Protein AF-A0A0S6XNV8-F1 (afdb_monomer_lite)

Secondary structure (DSSP, 8-state):
-HHHHHHHHHHHHHHHHHHHT-S-TT--PPPPPGGGS-HHHHHHHHHHHS-S-PPPEEEE--TT-EEEPTT-------------------------PPP---PPPPPP--------PPPPTT-GGGSS------------------------------EEEEE-GGGS--EEEE-GGGGT-HHHHHHHHHHHHHTT-EEEEETTEEEEEEE---TTT-EEE--GGGHHHHH--TTSTT--SS-EEEE---SEEEEEHHHHHHHHTTTTT-TTGGG----EEEEESSPPTTTT-TT----EEEEESTB-EEEEETTTTEEEEESBPPTT-HHHHHHHHHHHHT---HHHHHHHHT-TT-EEEEEEEEE---HHHHHHHHHHHHTTT-HHHHHHHHHHHHHHHHHTTS--

Sequence (408 aa):
MRRDRLSILLRKVRKFGRRTGATQSGTKQRPIQFSELPAELRQQIWADTLPDTIGPTLCCYRRGFWRLRDGSMVVGDEESVDTDDTSVVATSTGGSSPSVVRGRRSPDIIPSEGDWTPRHPTDINEILSSDSDESSSSAGSTGSSTSSDSSDSSNQDTVIADFRYDILGETCFECPAALVNDEAHEVAARWAERQGGHIRQNGNKPAVFVRPFNLERDAVYIPLGKAHDAILPSALPGHSNDYHSWRFHVQNVAIPLPVLFWGLSRLDDLDFTYRSSLRKIFVLLDPPPGLDAKDGQQRFEYRSLAEGSYAWDPELKEMSYHGEKASGFDANYKIIEDAIASFDDWEFWIQNHVGSGFEIRPIVATKAEGSYTYWQSRRHRWAPRLNLIRQIRFRRDRFIAMGLMAES

Foldseek 3Di:
DLVVLVVVLVVVLVVVLVVVPPDDDDDDDDPDALVNDDLVSNLSVLLSLDDPADFAWEQEDDPPQKDWDPPLDPPPPPPPPPPDDDDDDDDDDDDDDDDDDPDDDDDDDDDDDDDDDDDDPPPPPPPPDDDDDDDDDDDDDDDDDDDDDPPPPPPPSATEMERNLQPSAWQKFADVLCVQDPSSVVSVQVVLVVNQWGWDDDVPDGTIITHRRDLVGYAHEYEPVCLCCVQPVCVDPPDDPPGHQYAAARQEYEYELVCLLVCLLVVVSSNLFQEYQHQEYEYADDDDPCPVPPPSNWIKGKDFAQPKWFFQDPVVRATDIDGDHHPPCVVSVVSNVVSRVSRDPSPVRQVRRHDRRHIYTYMYIDGPPRVVVVCVVCCVVCVVPPPNVVVSVVVVVVVVVVVVVVPD

pLDDT: mean 73.7, std 22.08, range [27.34, 97.5]

Structure (mmCIF, N/CA/C/O backbone):
data_AF-A0A0S6XNV8-F1
#
_entry.id   AF-A0A0S6XNV8-F1
#
loop_
_atom_site.group_PDB
_atom_site.id
_atom_site.type_symbol
_atom_site.label_atom_id
_atom_site.label_alt_id
_atom_site.label_comp_id
_atom_site.label_asym_id
_atom_site.label_entity_id
_atom_site.label_seq_id
_atom_site.pdbx_PDB_ins_code
_atom_site.Cartn_x
_atom_site.Cartn_y
_atom_site.Cartn_z
_atom_site.occupancy
_atom_site.B_iso_or_equiv
_atom_site.auth_seq_id
_atom_site.auth_comp_id
_atom_site.auth_asym_id
_atom_site.auth_atom_id
_atom_site.pdbx_PDB_model_num
ATOM 1 N N . MET A 1 1 ? -10.847 15.795 12.264 1.00 59.75 1 MET A N 1
ATOM 2 C CA . MET A 1 1 ? -11.999 14.886 12.068 1.00 59.75 1 MET A CA 1
ATOM 3 C C . MET A 1 1 ? -12.307 13.969 13.264 1.00 59.75 1 MET A C 1
ATOM 5 O O . MET A 1 1 ? -13.324 14.198 13.907 1.00 59.75 1 MET A O 1
ATOM 9 N N . ARG A 1 2 ? -11.492 12.959 13.641 1.00 66.38 2 ARG A N 1
ATOM 10 C CA . ARG A 1 2 ? -11.840 12.070 14.790 1.00 66.38 2 ARG A CA 1
ATOM 11 C C . ARG A 1 2 ? -11.965 12.780 16.140 1.00 66.38 2 ARG A C 1
ATOM 13 O O . ARG A 1 2 ? -12.865 12.472 16.916 1.00 66.38 2 ARG A O 1
ATOM 20 N N . ARG A 1 3 ? -11.074 13.736 16.428 1.00 73.56 3 ARG A N 1
ATOM 21 C CA . ARG A 1 3 ? -11.144 14.546 17.662 1.00 73.56 3 ARG A CA 1
ATOM 22 C C . ARG A 1 3 ? -12.481 15.280 17.777 1.00 73.56 3 ARG A C 1
ATOM 24 O O . ARG A 1 3 ? -13.041 15.358 18.867 1.00 73.56 3 ARG A O 1
ATOM 31 N N . ASP A 1 4 ? -13.007 15.733 16.647 1.00 84.38 4 ASP A N 1
ATOM 32 C CA . ASP A 1 4 ? -14.255 16.485 16.580 1.00 84.38 4 ASP A CA 1
ATOM 33 C C . ASP A 1 4 ? -15.446 15.559 16.849 1.00 84.38 4 ASP A C 1
ATOM 35 O O . ASP A 1 4 ? -16.263 15.870 17.716 1.00 84.38 4 ASP A O 1
ATOM 39 N N . ARG A 1 5 ? -15.476 14.366 16.231 1.00 82.25 5 ARG A N 1
ATOM 40 C CA . ARG A 1 5 ? -16.505 13.333 16.475 1.00 82.25 5 ARG A CA 1
ATOM 41 C C . ARG A 1 5 ? -16.592 12.932 17.949 1.00 82.25 5 ARG A C 1
ATOM 43 O O . ARG A 1 5 ? -17.664 13.021 18.545 1.00 82.25 5 ARG A O 1
ATOM 50 N N . LEU A 1 6 ? -15.454 12.619 18.568 1.00 77.81 6 LEU A N 1
ATOM 51 C CA . LEU A 1 6 ? -15.382 12.271 19.991 1.00 77.81 6 LEU A CA 1
ATOM 52 C C . LEU A 1 6 ? -15.826 13.426 20.895 1.00 77.81 6 LEU A C 1
ATOM 54 O O . LEU A 1 6 ? -16.537 13.214 21.876 1.00 77.81 6 LEU A O 1
ATOM 58 N N . SER A 1 7 ? -15.452 14.666 20.567 1.00 83.31 7 SER A N 1
ATOM 59 C CA . SER A 1 7 ? -15.885 15.835 21.339 1.00 83.31 7 SER A CA 1
ATOM 60 C C . SER A 1 7 ? -17.405 16.039 21.281 1.00 83.31 7 SER A C 1
ATOM 62 O O . SER A 1 7 ? -18.033 16.330 22.303 1.00 83.31 7 SER A O 1
ATOM 64 N N . ILE A 1 8 ? -18.009 15.819 20.110 1.00 87.69 8 ILE A N 1
ATOM 65 C CA . ILE A 1 8 ? -19.458 15.876 19.901 1.00 87.69 8 ILE A CA 1
ATOM 66 C C . ILE A 1 8 ? -20.136 14.766 20.703 1.00 87.69 8 ILE A C 1
ATOM 68 O O . ILE A 1 8 ? -21.124 15.018 21.396 1.00 87.69 8 ILE A O 1
ATOM 72 N N . LEU A 1 9 ? -19.580 13.558 20.675 1.00 86.00 9 LEU A N 1
ATOM 73 C CA . LEU A 1 9 ? -20.125 12.414 21.388 1.00 86.00 9 LEU A CA 1
ATOM 74 C C . LEU A 1 9 ? -20.074 12.610 22.910 1.00 86.00 9 LEU A C 1
ATOM 76 O O . LEU A 1 9 ? -21.076 12.412 23.596 1.00 86.00 9 LEU A O 1
ATOM 80 N N . LEU A 1 10 ? -18.966 13.130 23.443 1.00 85.50 10 LEU A N 1
ATOM 81 C CA . LEU A 1 10 ? -18.855 13.483 24.862 1.00 85.50 10 LEU A CA 1
ATOM 82 C C . LEU A 1 10 ? -19.862 14.570 25.274 1.00 85.50 10 LEU A C 1
ATOM 84 O O . LEU A 1 10 ? -20.395 14.528 26.386 1.00 85.50 10 LEU A O 1
ATOM 88 N N . ARG A 1 11 ? -20.171 15.531 24.390 1.00 89.31 11 ARG A N 1
ATOM 89 C CA . ARG A 1 11 ? -21.244 16.514 24.630 1.00 89.31 11 ARG A CA 1
ATOM 90 C C . ARG A 1 11 ? -22.622 15.850 24.656 1.00 89.31 11 ARG A C 1
ATOM 92 O O . ARG A 1 11 ? -23.415 16.189 25.534 1.00 89.31 11 ARG A O 1
ATOM 99 N N . LYS A 1 12 ? -22.899 14.896 23.758 1.00 89.44 12 LYS A N 1
ATOM 100 C CA . LYS A 1 12 ? -24.155 14.120 23.757 1.00 89.44 12 LYS A CA 1
ATOM 101 C C . LYS A 1 12 ? -24.320 13.324 25.054 1.00 89.44 12 LYS A C 1
ATOM 103 O O . LYS A 1 12 ? -25.357 13.452 25.696 1.00 89.44 12 LYS A O 1
ATOM 108 N N . VAL A 1 13 ? -23.280 12.609 25.489 1.00 86.88 13 VAL A N 1
ATOM 109 C CA . VAL A 1 13 ? -23.278 11.844 26.750 1.00 86.88 13 VAL A CA 1
ATOM 110 C C . VAL A 1 13 ? -23.534 12.757 27.955 1.00 86.88 13 VAL A C 1
ATOM 112 O O . VAL A 1 13 ? -24.389 12.467 28.788 1.00 86.88 13 VAL A O 1
ATOM 115 N N . ARG A 1 14 ? -22.871 13.922 28.026 1.00 87.31 14 ARG A N 1
ATOM 116 C CA . ARG A 1 14 ? -23.121 14.906 29.097 1.00 87.31 14 ARG A CA 1
ATOM 117 C C . ARG A 1 14 ? -24.543 15.464 29.070 1.00 87.31 14 ARG A C 1
ATOM 119 O O . ARG A 1 14 ? -25.144 15.646 30.126 1.00 87.31 14 ARG A O 1
ATOM 126 N N . LYS A 1 15 ? -25.083 15.757 27.883 1.00 88.94 15 LYS A N 1
ATOM 127 C CA . LYS A 1 15 ? -26.457 16.260 27.726 1.00 88.94 15 LYS A CA 1
ATOM 128 C C . LYS A 1 15 ? -27.484 15.207 28.141 1.00 88.94 15 LYS A C 1
ATOM 130 O O . LYS A 1 15 ? -28.465 15.567 28.783 1.00 88.94 15 LYS A O 1
ATOM 135 N N . PHE A 1 16 ? -27.239 13.936 27.819 1.00 88.06 16 PHE A N 1
ATOM 136 C CA . PHE A 1 16 ? -28.067 12.816 28.264 1.00 88.06 16 PHE A CA 1
ATOM 137 C C . PHE A 1 16 ? -28.095 12.733 29.793 1.00 88.06 16 PHE A C 1
ATOM 139 O O . PHE A 1 16 ? -29.169 12.777 30.383 1.00 88.06 16 PHE A O 1
ATOM 146 N N . GLY A 1 17 ? -26.925 12.789 30.433 1.00 83.31 17 GLY A N 1
ATOM 147 C CA . GLY A 1 17 ? -26.817 12.784 31.891 1.00 83.31 17 GLY A CA 1
ATOM 148 C C . GLY A 1 17 ? -27.552 13.906 32.614 1.00 83.31 17 GLY A C 1
ATOM 149 O O . GLY A 1 17 ? -28.148 13.694 33.665 1.00 83.31 17 GLY A O 1
ATOM 150 N N . ARG A 1 18 ? -27.553 15.113 32.036 1.00 85.88 18 ARG A N 1
ATOM 151 C CA . ARG A 1 18 ? -28.309 16.246 32.593 1.00 85.88 18 ARG A CA 1
ATOM 152 C C . ARG A 1 18 ? -29.822 16.059 32.485 1.00 85.88 18 ARG A C 1
ATOM 154 O O . ARG A 1 18 ? -30.537 16.574 33.333 1.00 85.88 18 ARG A O 1
ATOM 161 N N . ARG A 1 19 ? -30.304 15.363 31.450 1.00 84.06 19 ARG A N 1
ATOM 162 C CA . ARG A 1 19 ? -31.739 15.107 31.249 1.00 84.06 19 ARG A CA 1
ATOM 163 C C . ARG A 1 19 ? -32.260 14.011 32.169 1.00 84.06 19 ARG A C 1
ATOM 165 O O . ARG A 1 19 ? -33.362 14.143 32.676 1.00 84.06 19 ARG A O 1
ATOM 172 N N . THR A 1 20 ? -31.476 12.962 32.396 1.00 80.50 20 THR A N 1
ATOM 173 C CA . THR A 1 20 ? -31.883 11.842 33.255 1.00 80.50 20 THR A CA 1
ATOM 174 C C . THR A 1 20 ? -31.710 12.140 34.747 1.00 80.50 20 THR A C 1
ATOM 176 O O . THR A 1 20 ? -32.423 11.572 35.563 1.00 80.50 20 THR A O 1
ATOM 179 N N . GLY A 1 21 ? -30.811 13.062 35.115 1.00 68.50 21 GLY A N 1
ATOM 180 C CA . GLY A 1 21 ? -30.545 13.458 36.505 1.00 68.50 21 GLY A CA 1
ATOM 181 C C . GLY A 1 21 ? -31.374 14.632 37.044 1.00 68.50 21 GLY A C 1
ATOM 182 O O . GLY A 1 21 ? -31.026 15.175 38.092 1.00 68.50 21 GLY A O 1
ATOM 183 N N . ALA A 1 22 ? -32.424 15.067 36.345 1.00 54.75 22 ALA A N 1
ATOM 184 C CA . ALA A 1 22 ? -33.246 16.211 36.737 1.00 54.75 22 ALA A CA 1
ATOM 185 C C . ALA A 1 22 ? -34.321 15.838 37.774 1.00 54.75 22 ALA A C 1
ATOM 187 O O . ALA A 1 22 ? -35.499 16.071 37.541 1.00 54.75 22 ALA A O 1
ATOM 188 N N . THR A 1 23 ? -33.932 15.286 38.928 1.00 51.94 23 THR A N 1
ATOM 189 C CA . THR A 1 23 ? -34.829 15.273 40.096 1.00 51.94 23 THR A CA 1
ATOM 190 C C . THR A 1 23 ? -34.067 15.171 41.419 1.00 51.94 23 THR A C 1
ATOM 192 O O . THR A 1 23 ? -33.382 14.191 41.684 1.00 51.94 23 THR A O 1
ATOM 195 N N . GLN A 1 24 ? -34.308 16.188 42.252 1.00 52.12 24 GLN A N 1
ATOM 196 C CA . GLN A 1 24 ? -34.192 16.253 43.714 1.00 52.12 24 GLN A CA 1
ATOM 197 C C . GLN A 1 24 ? -32.820 16.526 44.357 1.00 52.12 24 GLN A C 1
ATOM 199 O O . GLN A 1 24 ? -31.771 15.982 44.029 1.00 52.12 24 GLN A O 1
ATOM 204 N N . SER A 1 25 ? -32.877 17.474 45.290 1.00 61.38 25 SER A N 1
ATOM 205 C CA . SER A 1 25 ? -31.792 18.219 45.914 1.00 61.38 25 SER A CA 1
ATOM 206 C C . SER A 1 25 ? -30.829 17.360 46.737 1.00 61.38 25 SER A C 1
ATOM 208 O O . SER A 1 25 ? -31.248 16.612 47.616 1.00 61.38 25 SER A O 1
ATOM 210 N N . GLY A 1 26 ? -29.525 17.570 46.535 1.00 71.56 26 GLY A N 1
ATOM 211 C CA . GLY A 1 26 ? -28.501 17.334 47.562 1.00 71.56 26 GLY A CA 1
ATOM 212 C C . GLY A 1 26 ? -27.728 16.013 47.514 1.00 71.56 26 GLY A C 1
ATOM 213 O O . GLY A 1 26 ? -26.735 15.885 48.228 1.00 71.56 26 GLY A O 1
ATOM 214 N N . THR A 1 27 ? -28.090 15.043 46.670 1.00 69.75 27 THR A N 1
ATOM 215 C CA . THR A 1 27 ? -27.344 13.774 46.580 1.00 69.75 27 THR A CA 1
ATOM 216 C C . THR A 1 27 ? -26.231 13.842 45.528 1.00 69.75 27 THR A C 1
ATOM 218 O O . THR A 1 27 ? -26.423 14.310 44.406 1.00 69.75 27 THR A O 1
ATOM 221 N N . LYS A 1 28 ? -25.019 13.392 45.893 1.00 79.44 28 LYS A N 1
ATOM 222 C CA . LYS A 1 28 ? -23.862 13.320 44.982 1.00 79.44 28 LYS A CA 1
ATOM 223 C C . LYS A 1 28 ? -24.240 12.487 43.750 1.00 79.44 28 LYS A C 1
ATOM 225 O O . LYS A 1 28 ? -24.463 11.284 43.878 1.00 79.44 28 LYS A O 1
ATOM 230 N N . GLN A 1 29 ? -24.289 13.114 42.572 1.00 73.81 29 GLN A N 1
ATOM 231 C CA . GLN A 1 29 ? -24.575 12.420 41.314 1.00 73.81 29 GLN A CA 1
ATOM 232 C C . GLN A 1 29 ? -23.583 11.271 41.113 1.00 73.81 29 GLN A C 1
ATOM 234 O O . GLN A 1 29 ? -22.367 11.478 41.068 1.00 73.81 29 GLN A O 1
ATOM 239 N N . ARG A 1 30 ? -24.111 10.050 40.991 1.00 83.88 30 ARG A N 1
ATOM 240 C CA . ARG A 1 30 ? -23.309 8.895 40.593 1.00 83.88 30 ARG A CA 1
ATOM 241 C C . ARG A 1 30 ? -22.911 9.060 39.119 1.00 83.88 30 ARG A C 1
ATOM 243 O O . ARG A 1 30 ? -23.723 9.532 38.323 1.00 83.88 30 ARG A O 1
ATOM 250 N N . PRO A 1 31 ? -21.673 8.710 38.738 1.00 83.50 31 PRO A N 1
ATOM 251 C CA . PRO A 1 31 ? -21.279 8.706 37.337 1.00 83.50 31 PRO A CA 1
ATOM 252 C C . PRO A 1 31 ? -22.139 7.701 36.561 1.00 83.50 31 PRO A C 1
ATOM 254 O O . PRO A 1 31 ? -22.310 6.568 37.007 1.00 83.50 31 PRO A O 1
ATOM 257 N N . ILE A 1 32 ? -22.652 8.132 35.407 1.00 84.69 32 ILE A N 1
ATOM 258 C CA . ILE A 1 32 ? -23.466 7.311 34.498 1.00 84.69 32 ILE A CA 1
ATOM 259 C C . ILE A 1 32 ? -22.642 6.114 34.047 1.00 84.69 32 ILE A C 1
ATOM 261 O O . ILE A 1 32 ? -21.505 6.281 33.587 1.00 84.69 32 ILE A O 1
ATOM 265 N N . GLN A 1 33 ? -23.209 4.919 34.174 1.00 89.81 33 GLN A N 1
ATOM 266 C CA . GLN A 1 33 ? -22.548 3.705 33.709 1.00 89.81 33 GLN A CA 1
ATOM 267 C C . GLN A 1 33 ? -22.668 3.587 32.189 1.00 89.81 33 GLN A C 1
ATOM 269 O O . GLN A 1 33 ? -23.649 4.022 31.594 1.00 89.81 33 GLN A O 1
ATOM 274 N N . PHE A 1 34 ? -21.683 2.966 31.534 1.00 87.56 34 PHE A N 1
ATOM 275 C CA . PHE A 1 34 ? -21.729 2.779 30.078 1.00 87.56 34 PHE A CA 1
ATOM 276 C C . PHE A 1 34 ? -22.991 2.022 29.631 1.00 87.56 34 PHE A C 1
ATOM 278 O O . PHE A 1 34 ? -23.595 2.396 28.635 1.00 87.56 34 PHE A O 1
ATOM 285 N N . SER A 1 35 ? -23.428 1.019 30.401 1.00 90.62 35 SER A N 1
ATOM 286 C CA . SER A 1 35 ? -24.647 0.237 30.148 1.00 90.62 35 SER A CA 1
ATOM 287 C C . SER A 1 35 ? -25.952 1.030 30.273 1.00 90.62 35 SER A C 1
ATOM 289 O O . SER A 1 35 ? -26.970 0.578 29.768 1.00 90.62 35 SER A O 1
ATOM 291 N N . GLU A 1 36 ? -25.937 2.194 30.929 1.00 93.25 36 GLU A N 1
ATOM 292 C CA . GLU A 1 36 ? -27.104 3.083 31.062 1.00 93.25 36 GLU A CA 1
ATOM 293 C C . GLU A 1 36 ? -27.238 4.045 29.870 1.00 93.25 36 GLU A C 1
ATOM 295 O O . GLU A 1 36 ? -28.210 4.795 29.771 1.00 93.25 36 GLU A O 1
ATOM 300 N N . LEU A 1 37 ? -26.253 4.063 28.966 1.00 92.75 37 LEU A N 1
ATOM 301 C CA . LEU A 1 37 ? -26.330 4.862 27.753 1.00 92.75 37 LEU A CA 1
ATOM 302 C C . LEU A 1 37 ? -27.289 4.212 26.738 1.00 92.75 37 LEU A C 1
ATOM 304 O O . LEU A 1 37 ? -27.283 2.983 26.588 1.00 92.75 37 LEU A O 1
ATOM 308 N N . PRO A 1 38 ? -28.046 5.026 25.974 1.00 95.00 38 PRO A N 1
ATOM 309 C CA . PRO A 1 38 ? -28.792 4.556 24.813 1.00 95.00 38 PRO A CA 1
ATOM 310 C C . PRO A 1 38 ? -27.908 3.713 23.890 1.00 95.00 38 PRO A C 1
ATOM 312 O O . PRO A 1 38 ? -26.721 4.020 23.718 1.00 95.00 38 PRO A O 1
ATOM 315 N N . ALA A 1 39 ? -28.482 2.659 23.307 1.00 94.88 39 ALA A N 1
ATOM 316 C CA . ALA A 1 39 ? -27.755 1.711 22.462 1.00 94.88 39 ALA A CA 1
ATOM 317 C C . ALA A 1 39 ? -27.017 2.418 21.315 1.00 94.88 39 ALA A C 1
ATOM 319 O O . ALA A 1 39 ? -25.866 2.108 21.027 1.00 94.88 39 ALA A O 1
ATOM 320 N N . GLU A 1 40 ? -27.615 3.460 20.740 1.00 95.12 40 GLU A N 1
ATOM 321 C CA . GLU A 1 40 ? -27.031 4.240 19.651 1.00 95.12 40 GLU A CA 1
ATOM 322 C C . GLU A 1 40 ? -25.737 4.938 20.088 1.00 95.12 40 GLU A C 1
ATOM 324 O O . GLU A 1 40 ? -24.763 4.979 19.338 1.00 95.12 40 GLU A O 1
ATOM 329 N N . LEU A 1 41 ? -25.692 5.468 21.319 1.00 94.00 41 LEU A N 1
ATOM 330 C CA . LEU A 1 41 ? -24.482 6.099 21.851 1.00 94.00 41 LEU A CA 1
ATOM 331 C C . LEU A 1 41 ? -23.408 5.061 22.175 1.00 94.00 41 LEU A C 1
ATOM 333 O O . LEU A 1 41 ? -22.235 5.337 21.939 1.00 94.00 41 LEU A O 1
ATOM 337 N N . ARG A 1 42 ? -23.783 3.883 22.686 1.00 94.94 42 ARG A N 1
ATOM 338 C CA . ARG A 1 42 ? -22.835 2.791 22.959 1.00 94.94 42 ARG A CA 1
ATOM 339 C C . ARG A 1 42 ? -22.203 2.262 21.676 1.00 94.94 42 ARG A C 1
ATOM 341 O O . ARG A 1 42 ? -20.978 2.240 21.576 1.00 94.94 42 ARG A O 1
ATOM 348 N N . GLN A 1 43 ? -23.016 1.946 20.670 1.00 95.00 43 GLN A N 1
ATOM 349 C CA . GLN A 1 43 ? -22.542 1.524 19.353 1.00 95.00 43 GLN A CA 1
ATOM 350 C C . GLN A 1 43 ? -21.666 2.593 18.695 1.00 95.00 43 GLN A C 1
ATOM 352 O O . GLN A 1 43 ? -20.619 2.265 18.141 1.00 95.00 43 GLN A O 1
ATOM 357 N N . GLN A 1 44 ? -22.042 3.875 18.795 1.00 94.12 44 GLN A N 1
ATOM 358 C CA . GLN A 1 44 ? -21.225 4.962 18.258 1.00 94.12 44 GLN A CA 1
ATOM 359 C C . GLN A 1 44 ? -19.880 5.082 18.992 1.00 94.12 44 GLN A C 1
ATOM 361 O O . GLN A 1 44 ? -18.857 5.295 18.346 1.00 94.12 44 GLN A O 1
ATOM 366 N N . ILE A 1 45 ? -19.851 4.893 20.318 1.00 93.06 45 ILE A N 1
ATOM 367 C CA . ILE A 1 45 ? -18.597 4.839 21.083 1.00 93.06 45 ILE A CA 1
ATOM 368 C C . ILE A 1 45 ? -17.723 3.690 20.581 1.00 93.06 45 ILE A C 1
ATOM 370 O O . ILE A 1 45 ? -16.548 3.919 20.308 1.00 93.06 45 ILE A O 1
ATOM 374 N N . TRP A 1 46 ? -18.275 2.484 20.417 1.00 94.44 46 TRP A N 1
ATOM 375 C CA . TRP A 1 46 ? -17.506 1.348 19.905 1.00 94.44 46 TRP A CA 1
ATOM 376 C C . TRP A 1 46 ? -16.992 1.587 18.488 1.00 94.44 46 TRP A C 1
ATOM 378 O O . TRP A 1 46 ? -15.809 1.372 18.230 1.00 94.44 46 TRP A O 1
ATOM 388 N N . ALA A 1 47 ? -17.821 2.126 17.597 1.00 93.25 47 ALA A N 1
ATOM 389 C CA . ALA A 1 47 ? -17.406 2.463 16.241 1.00 93.25 47 ALA A CA 1
ATOM 390 C C . ALA A 1 47 ? -16.264 3.495 16.233 1.00 93.25 47 ALA A C 1
ATOM 392 O O . ALA A 1 47 ? -15.278 3.310 15.526 1.00 93.25 47 ALA A O 1
ATOM 393 N N . ASP A 1 48 ? -16.346 4.531 17.074 1.00 90.94 48 ASP A N 1
ATOM 394 C CA . ASP A 1 48 ? -15.312 5.568 17.191 1.00 90.94 48 ASP A CA 1
ATOM 395 C C . ASP A 1 48 ? -14.008 5.052 17.843 1.00 90.94 48 ASP A C 1
ATOM 397 O O . ASP A 1 48 ? -12.963 5.705 17.737 1.00 90.94 48 ASP A O 1
ATOM 401 N N . THR A 1 49 ? -14.039 3.894 18.522 1.00 88.38 49 THR A N 1
ATOM 402 C CA . THR A 1 49 ? -12.828 3.241 19.058 1.00 88.38 49 THR A CA 1
ATOM 403 C C . THR A 1 49 ? -12.057 2.441 18.011 1.00 88.38 49 THR A C 1
ATOM 405 O O . THR A 1 49 ? -10.873 2.169 18.213 1.00 88.38 49 THR A O 1
ATOM 408 N N . LEU A 1 50 ? -12.687 2.088 16.891 1.00 91.12 50 LEU A N 1
ATOM 409 C CA . LEU A 1 50 ? -12.049 1.346 15.809 1.00 91.12 50 LEU A CA 1
ATOM 410 C C . LEU A 1 50 ? -11.239 2.294 14.896 1.00 91.12 50 LEU A C 1
ATOM 412 O O . LEU A 1 50 ? -11.462 3.512 14.882 1.00 91.12 50 LEU A O 1
ATOM 416 N N . PRO A 1 51 ? -10.242 1.788 14.150 1.00 88.44 51 PRO A N 1
ATOM 417 C CA . PRO A 1 51 ? -9.607 2.555 13.080 1.00 88.44 51 PRO A CA 1
ATOM 418 C C . PRO A 1 51 ? -10.634 2.963 12.006 1.00 88.44 51 PRO A C 1
ATOM 420 O O . PRO A 1 51 ? -11.526 2.192 11.685 1.00 88.44 51 PRO A O 1
ATOM 423 N N . ASP A 1 52 ? -10.519 4.161 11.425 1.00 88.25 52 ASP A N 1
ATOM 424 C CA . ASP A 1 52 ? -11.406 4.624 10.342 1.00 88.25 52 ASP A CA 1
ATOM 425 C C . ASP A 1 52 ? -11.235 3.715 9.129 1.00 88.25 52 ASP A C 1
ATOM 427 O O . ASP A 1 52 ? -12.206 3.238 8.547 1.00 88.25 52 ASP A O 1
ATOM 431 N N . THR A 1 53 ? -9.975 3.486 8.772 1.00 87.44 53 THR A N 1
ATOM 432 C CA . THR A 1 53 ? -9.557 2.674 7.646 1.00 87.44 53 THR A CA 1
ATOM 433 C C . THR A 1 53 ? -8.269 1.955 7.998 1.00 87.44 53 THR A C 1
ATOM 435 O O . THR A 1 53 ? -7.465 2.405 8.820 1.00 87.44 53 THR A O 1
ATOM 438 N N . ILE A 1 54 ? -8.097 0.811 7.359 1.00 89.19 54 ILE A N 1
ATOM 439 C CA . ILE A 1 54 ? -6.849 0.067 7.329 1.00 89.19 54 ILE A CA 1
ATOM 440 C C . ILE A 1 54 ? -6.064 0.609 6.133 1.00 89.19 54 ILE A C 1
ATOM 442 O O . ILE A 1 54 ? -6.555 0.569 4.997 1.00 89.19 54 ILE A O 1
ATOM 446 N N . GLY A 1 55 ? -4.892 1.190 6.403 1.00 91.56 55 GLY A N 1
ATOM 447 C CA . GLY A 1 55 ? -3.981 1.661 5.363 1.00 91.56 55 GLY A CA 1
ATOM 448 C C . GLY A 1 55 ? -3.481 0.511 4.482 1.00 91.56 55 GLY A C 1
ATOM 449 O O . GLY A 1 55 ? -3.534 -0.649 4.909 1.00 91.56 55 GLY A O 1
ATOM 450 N N . PRO A 1 56 ? -3.017 0.818 3.260 1.00 94.69 56 PRO A N 1
ATOM 451 C CA . PRO A 1 56 ? -2.432 -0.183 2.382 1.00 94.69 56 PRO A CA 1
ATOM 452 C C . PRO A 1 56 ? -1.192 -0.802 3.038 1.00 94.69 56 PRO A C 1
ATOM 454 O O . PRO A 1 56 ? -0.431 -0.114 3.729 1.00 94.69 56 PRO A O 1
ATOM 457 N N . THR A 1 57 ? -1.021 -2.113 2.883 1.00 94.50 57 THR A N 1
ATOM 458 C CA . THR A 1 57 ? 0.036 -2.857 3.580 1.00 94.50 57 THR A CA 1
ATOM 459 C C . THR A 1 57 ? 1.150 -3.304 2.658 1.00 94.50 57 THR A C 1
ATOM 461 O O . THR A 1 57 ? 0.912 -3.634 1.499 1.00 94.50 57 THR A O 1
ATOM 464 N N . LEU A 1 58 ? 2.356 -3.375 3.215 1.00 94.56 58 LEU A N 1
ATOM 465 C CA . LEU A 1 58 ? 3.478 -4.082 2.615 1.00 94.56 58 LEU A CA 1
ATOM 466 C C . LEU A 1 58 ? 3.480 -5.534 3.095 1.00 94.56 58 LEU A C 1
ATOM 468 O O . LEU A 1 58 ? 3.528 -5.794 4.301 1.00 94.56 58 LEU A O 1
ATOM 472 N N . CYS A 1 59 ? 3.447 -6.466 2.148 1.00 93.50 59 CYS A N 1
ATOM 473 C CA . CYS A 1 59 ? 3.579 -7.897 2.394 1.00 93.50 59 CYS A CA 1
ATOM 474 C C . CYS A 1 59 ? 4.921 -8.375 1.850 1.00 93.50 59 CYS A C 1
ATOM 476 O O . CYS A 1 59 ? 5.154 -8.344 0.645 1.00 93.50 59 CYS A O 1
ATOM 478 N N . CYS A 1 60 ? 5.819 -8.794 2.736 1.00 93.06 60 CYS A N 1
ATOM 479 C CA . CYS A 1 60 ? 7.180 -9.142 2.342 1.00 93.06 60 CYS A CA 1
ATOM 480 C C . CYS A 1 60 ? 7.223 -10.451 1.549 1.00 93.06 60 CYS A C 1
ATOM 482 O O . CYS A 1 60 ? 6.710 -11.480 1.998 1.00 93.06 60 CYS A O 1
ATOM 484 N N . TYR A 1 61 ? 7.911 -10.421 0.411 1.00 92.56 61 TYR A N 1
ATOM 485 C CA . TYR A 1 61 ? 8.182 -11.577 -0.427 1.00 92.56 61 TYR A CA 1
ATOM 486 C C . TYR A 1 61 ? 8.978 -12.658 0.324 1.00 92.56 61 TYR A C 1
ATOM 488 O O . TYR A 1 61 ? 9.900 -12.395 1.118 1.00 92.56 61 TYR A O 1
ATOM 496 N N . ARG A 1 62 ? 8.627 -13.914 0.046 1.00 89.69 62 ARG A N 1
ATOM 497 C CA . ARG A 1 62 ? 9.309 -15.111 0.536 1.00 89.69 62 ARG A CA 1
ATOM 498 C C . ARG A 1 62 ? 9.453 -16.104 -0.609 1.00 89.69 62 ARG A C 1
ATOM 500 O O . ARG A 1 62 ? 8.578 -16.200 -1.465 1.00 89.69 62 ARG A O 1
ATOM 507 N N . ARG A 1 63 ? 10.545 -16.872 -0.577 1.00 89.06 63 ARG A N 1
ATOM 508 C CA . ARG A 1 63 ? 10.722 -18.026 -1.465 1.00 89.06 63 ARG A CA 1
ATOM 509 C C . ARG A 1 63 ? 9.535 -18.985 -1.301 1.00 89.06 63 ARG A C 1
ATOM 511 O O . ARG A 1 63 ? 9.026 -19.148 -0.191 1.00 89.06 63 ARG A O 1
ATOM 518 N N . GLY A 1 64 ? 9.114 -19.601 -2.404 1.00 88.50 64 GLY A N 1
ATOM 519 C CA . GLY A 1 64 ? 7.966 -20.515 -2.448 1.00 88.50 64 GLY A CA 1
ATOM 520 C C . GLY A 1 64 ? 6.620 -19.860 -2.780 1.00 88.50 64 GLY A C 1
ATOM 521 O O . GLY A 1 64 ? 5.603 -20.545 -2.773 1.00 88.50 64 GLY A O 1
ATOM 522 N N . PHE A 1 65 ? 6.588 -18.556 -3.085 1.00 91.00 65 PHE A N 1
ATOM 523 C CA . PHE A 1 65 ? 5.385 -17.901 -3.622 1.00 91.00 65 PHE A CA 1
ATOM 524 C C . PHE A 1 65 ? 5.182 -18.119 -5.117 1.00 91.00 65 PHE A C 1
ATOM 526 O O . PHE A 1 65 ? 4.120 -17.803 -5.631 1.00 91.00 65 PHE A O 1
ATOM 533 N N . TRP A 1 66 ? 6.145 -18.704 -5.814 1.00 90.06 66 TRP A N 1
ATOM 534 C CA . TRP A 1 66 ? 5.956 -19.154 -7.184 1.00 90.06 66 TRP A CA 1
ATOM 535 C C . TRP A 1 66 ? 5.472 -20.598 -7.194 1.00 90.06 66 TRP A C 1
ATOM 537 O O . TRP A 1 66 ? 5.978 -21.432 -6.441 1.00 90.06 66 TRP A O 1
ATOM 547 N N . ARG A 1 67 ? 4.479 -20.894 -8.033 1.00 89.69 67 ARG A N 1
ATOM 548 C CA . ARG A 1 67 ? 3.976 -22.253 -8.227 1.00 89.69 67 ARG A CA 1
ATOM 549 C C . ARG A 1 67 ? 3.835 -22.551 -9.710 1.00 89.69 67 ARG A C 1
ATOM 551 O O . ARG A 1 67 ? 3.207 -21.781 -10.428 1.00 89.69 67 ARG A O 1
ATOM 558 N N . LEU A 1 68 ? 4.359 -23.699 -10.130 1.00 88.06 68 LEU A N 1
ATOM 559 C CA . LEU A 1 68 ? 4.099 -24.247 -11.458 1.00 88.06 68 LEU A CA 1
ATOM 560 C C . LEU A 1 68 ? 2.616 -24.589 -11.589 1.00 88.06 68 LEU A C 1
ATOM 562 O O . LEU A 1 68 ? 2.027 -25.194 -10.688 1.00 88.06 68 LEU A O 1
ATOM 566 N N . ARG A 1 69 ? 1.998 -24.163 -12.686 1.00 85.81 69 ARG A N 1
ATOM 567 C CA . ARG A 1 69 ? 0.582 -24.414 -12.924 1.00 85.81 69 ARG A CA 1
ATOM 568 C C . ARG A 1 69 ? 0.366 -25.901 -13.213 1.00 85.81 69 ARG A C 1
ATOM 570 O O . ARG A 1 69 ? 0.980 -26.452 -14.122 1.00 85.81 69 ARG A O 1
ATOM 577 N N . ASP A 1 70 ? -0.527 -26.534 -12.449 1.00 79.81 70 ASP A N 1
ATOM 578 C CA . ASP A 1 70 ? -0.883 -27.944 -12.634 1.00 79.81 70 ASP A CA 1
ATOM 579 C C . ASP A 1 70 ? -1.336 -28.157 -14.098 1.00 79.81 70 ASP A C 1
ATOM 581 O O . ASP A 1 70 ? -2.270 -27.499 -14.565 1.00 79.81 70 ASP A O 1
ATOM 585 N N . GLY A 1 71 ? -0.642 -29.034 -14.830 1.00 74.25 71 GLY A N 1
ATOM 586 C CA . GLY A 1 71 ? -0.889 -29.292 -16.253 1.00 74.25 71 GLY A CA 1
ATOM 587 C C . GLY A 1 71 ? 0.193 -28.797 -17.217 1.00 74.25 71 GLY A C 1
ATOM 588 O O . GLY A 1 71 ? 0.114 -29.150 -18.389 1.00 74.25 71 GLY A O 1
ATOM 589 N N . SER A 1 72 ? 1.222 -28.063 -16.766 1.00 65.88 72 SER A N 1
ATOM 590 C CA . SER A 1 72 ? 2.472 -28.018 -17.536 1.00 65.88 72 SER A CA 1
ATOM 591 C C . SER A 1 72 ? 3.181 -29.352 -17.323 1.00 65.88 72 SER A C 1
ATOM 593 O O . SER A 1 72 ? 3.838 -29.556 -16.298 1.00 65.88 72 SER A O 1
ATOM 595 N N . MET A 1 73 ? 2.960 -30.311 -18.220 1.00 58.16 73 MET A N 1
ATOM 596 C CA . MET A 1 73 ? 3.755 -31.528 -18.190 1.00 58.16 73 MET A CA 1
ATOM 597 C C . MET A 1 73 ? 5.193 -31.116 -18.476 1.00 58.16 73 MET A C 1
ATOM 599 O O . MET A 1 73 ? 5.497 -30.594 -19.542 1.00 58.16 73 MET A O 1
ATOM 603 N N . VAL A 1 74 ? 6.069 -31.311 -17.491 1.00 59.53 74 VAL A N 1
ATOM 604 C CA . VAL A 1 74 ? 7.483 -31.480 -17.800 1.00 59.53 74 VAL A CA 1
ATOM 605 C C . VAL A 1 74 ? 7.481 -32.738 -18.647 1.00 59.53 74 VAL A C 1
ATOM 607 O O . VAL A 1 74 ? 7.150 -33.806 -18.126 1.00 59.53 74 VAL A O 1
ATOM 610 N N . VAL A 1 75 ? 7.694 -32.590 -19.955 1.00 58.47 75 VAL A N 1
ATOM 611 C CA . VAL A 1 75 ? 7.988 -33.721 -20.829 1.00 58.47 75 VAL A CA 1
ATOM 612 C C . VAL A 1 75 ? 9.256 -34.303 -20.232 1.00 58.47 75 VAL A C 1
ATOM 614 O O . VAL A 1 75 ? 10.343 -33.773 -20.427 1.00 58.47 75 VAL A O 1
ATOM 617 N N . GLY A 1 76 ? 9.079 -35.273 -19.334 1.00 56.03 76 GLY A N 1
ATOM 618 C CA . GLY A 1 76 ? 10.190 -36.011 -18.779 1.00 56.03 76 GLY A CA 1
ATOM 619 C C . GLY A 1 76 ? 10.887 -36.601 -19.978 1.00 56.03 76 GLY A C 1
ATOM 620 O O . GLY A 1 76 ? 10.190 -37.158 -20.826 1.00 56.03 76 GLY A O 1
ATOM 621 N N . ASP A 1 77 ? 12.198 -36.388 -20.058 1.00 56.41 77 ASP A N 1
ATOM 622 C CA . ASP A 1 77 ? 13.071 -37.028 -21.027 1.00 56.41 77 ASP A CA 1
ATOM 623 C C . ASP A 1 77 ? 12.588 -38.471 -21.160 1.00 56.41 77 ASP A C 1
ATOM 625 O O . ASP A 1 77 ? 12.750 -39.268 -20.229 1.00 56.41 77 ASP A O 1
ATOM 629 N N . GLU A 1 78 ? 11.852 -38.771 -22.236 1.00 58.22 78 GLU A N 1
ATOM 630 C CA . GLU A 1 78 ? 11.480 -40.140 -22.527 1.00 58.22 78 GLU A CA 1
ATOM 631 C C . GLU A 1 78 ? 12.830 -40.810 -22.699 1.00 58.22 78 GLU A C 1
ATOM 633 O O . GLU A 1 78 ? 13.542 -40.518 -23.661 1.00 58.22 78 GLU A O 1
ATOM 638 N N . GLU A 1 79 ? 13.227 -41.598 -21.690 1.00 55.25 79 GLU A N 1
ATOM 639 C CA . GLU A 1 79 ? 14.372 -42.487 -21.771 1.00 55.25 79 GLU A CA 1
ATOM 640 C C . GLU A 1 79 ? 14.274 -43.123 -23.146 1.00 55.25 79 GLU A C 1
ATOM 642 O O . GLU A 1 79 ? 13.315 -43.845 -23.434 1.00 55.25 79 GLU A O 1
ATOM 647 N N . SER A 1 80 ? 15.218 -42.779 -24.018 1.00 57.06 80 SER A N 1
ATOM 648 C CA . SER A 1 80 ? 15.390 -43.443 -25.290 1.00 57.06 80 SER A CA 1
ATOM 649 C C . SER A 1 80 ? 15.608 -44.906 -24.946 1.00 57.06 80 SER A C 1
ATOM 651 O O . SER A 1 80 ? 16.703 -45.303 -24.545 1.00 57.06 80 SER A O 1
ATOM 653 N N . VAL A 1 81 ? 14.531 -45.689 -24.992 1.00 55.59 81 VAL A N 1
ATOM 654 C CA . VAL A 1 81 ? 14.594 -47.133 -24.861 1.00 55.59 81 VAL A CA 1
ATOM 655 C C . VAL A 1 81 ? 15.345 -47.584 -26.098 1.00 55.59 81 VAL A C 1
ATOM 657 O O . VAL A 1 81 ? 14.762 -47.747 -27.168 1.00 55.59 81 VAL A O 1
ATOM 660 N N . ASP A 1 82 ? 16.657 -47.740 -25.944 1.00 56.22 82 ASP A N 1
ATOM 661 C CA . ASP A 1 82 ? 17.469 -48.544 -26.834 1.00 56.22 82 ASP A CA 1
ATOM 662 C C . ASP A 1 82 ? 16.878 -49.953 -26.782 1.00 56.22 82 ASP A C 1
ATOM 664 O O . ASP A 1 82 ? 17.147 -50.758 -25.886 1.00 56.22 82 ASP A O 1
ATOM 668 N N . THR A 1 83 ? 15.988 -50.242 -27.727 1.00 55.66 83 THR A N 1
ATOM 669 C CA . THR A 1 83 ? 15.647 -51.610 -28.075 1.00 55.66 83 THR A CA 1
ATOM 670 C C . THR A 1 83 ? 16.874 -52.208 -28.740 1.00 55.66 83 THR A C 1
ATOM 672 O O . THR A 1 83 ? 16.997 -52.136 -29.959 1.00 55.66 83 THR A O 1
ATOM 675 N N . ASP A 1 84 ? 17.760 -52.802 -27.943 1.00 52.91 84 ASP A N 1
ATOM 676 C CA . ASP A 1 84 ? 18.632 -53.853 -28.440 1.00 52.91 84 ASP A CA 1
ATOM 677 C C . ASP A 1 84 ? 18.493 -55.131 -27.611 1.00 52.91 84 ASP A C 1
ATOM 679 O O . ASP A 1 84 ? 18.654 -55.205 -26.392 1.00 52.91 84 ASP A O 1
ATOM 683 N N . ASP A 1 85 ? 18.111 -56.138 -28.374 1.00 53.19 85 ASP A N 1
ATOM 684 C CA . ASP A 1 85 ? 17.807 -57.511 -28.055 1.00 53.19 85 ASP A CA 1
ATOM 685 C C . ASP A 1 85 ? 19.121 -58.265 -27.784 1.00 53.19 85 ASP A C 1
ATOM 687 O O . ASP A 1 85 ? 20.024 -58.258 -28.619 1.00 53.19 85 ASP A O 1
ATOM 691 N N . THR A 1 86 ? 19.267 -58.942 -26.640 1.00 46.72 86 THR A N 1
ATOM 692 C CA . THR A 1 86 ? 20.030 -60.206 -26.574 1.00 46.72 86 THR A CA 1
ATOM 693 C C . THR A 1 86 ? 19.780 -60.978 -25.277 1.00 46.72 86 THR A C 1
ATOM 695 O O . THR A 1 86 ? 20.202 -60.631 -24.176 1.00 46.72 86 THR A O 1
ATOM 698 N N . SER A 1 87 ? 19.109 -62.111 -25.449 1.00 55.62 87 SER A N 1
ATOM 699 C CA . SER A 1 87 ? 18.871 -63.182 -24.485 1.00 55.62 87 SER A CA 1
ATOM 700 C C . SER A 1 87 ? 20.129 -64.001 -24.147 1.00 55.62 87 SER A C 1
ATOM 702 O O . SER A 1 87 ? 20.734 -64.507 -25.088 1.00 55.62 87 SER A O 1
ATOM 704 N N . VAL A 1 88 ? 20.410 -64.304 -22.862 1.00 44.19 88 VAL A N 1
ATOM 705 C CA . VAL A 1 88 ? 20.921 -65.634 -22.420 1.00 44.19 88 VAL A CA 1
ATOM 706 C C . VAL A 1 88 ? 20.599 -65.967 -20.934 1.00 44.19 88 VAL A C 1
ATOM 708 O O . VAL A 1 88 ? 21.163 -65.414 -20.001 1.00 44.19 88 VAL A O 1
ATOM 711 N N . VAL A 1 89 ? 19.645 -66.889 -20.766 1.00 47.47 89 VAL A N 1
ATOM 712 C CA . VAL A 1 89 ? 19.465 -68.058 -19.858 1.00 47.47 89 VAL A CA 1
ATOM 713 C C . VAL A 1 89 ? 20.284 -68.267 -18.542 1.00 47.47 89 VAL A C 1
ATOM 715 O O . VAL A 1 89 ? 21.492 -68.465 -18.586 1.00 47.47 89 VAL A O 1
ATOM 718 N N . ALA A 1 90 ? 19.513 -68.486 -17.444 1.00 41.69 90 ALA A N 1
ATOM 719 C CA . ALA A 1 90 ? 19.669 -69.394 -16.262 1.00 41.69 90 ALA A CA 1
ATOM 720 C C . ALA A 1 90 ? 20.772 -69.121 -15.200 1.00 41.69 90 ALA A C 1
ATOM 722 O O . ALA A 1 90 ? 21.868 -68.716 -15.538 1.00 41.69 90 ALA A O 1
ATOM 723 N N . THR A 1 91 ? 20.653 -69.379 -13.882 1.00 37.38 91 THR A N 1
ATOM 724 C CA . THR A 1 91 ? 19.652 -69.986 -12.966 1.00 37.38 91 THR A CA 1
ATOM 725 C C . THR A 1 91 ? 20.101 -69.745 -11.503 1.00 37.38 91 THR A C 1
ATOM 727 O O . THR A 1 91 ? 21.285 -69.560 -11.249 1.00 37.38 91 THR A O 1
ATOM 730 N N . SER A 1 92 ? 19.169 -69.947 -10.558 1.00 37.03 92 SER A N 1
ATOM 731 C CA . SER A 1 92 ? 19.368 -70.508 -9.198 1.00 37.03 92 SER A CA 1
ATOM 732 C C . SER A 1 92 ? 19.327 -69.570 -7.965 1.00 37.03 92 SER A C 1
ATOM 734 O O . SER A 1 92 ? 20.277 -68.874 -7.635 1.00 37.03 92 SER A O 1
ATOM 736 N N . THR A 1 93 ? 18.175 -69.649 -7.278 1.00 37.25 93 THR A N 1
ATOM 737 C CA . THR A 1 93 ? 17.941 -70.008 -5.854 1.00 37.25 93 THR A CA 1
ATOM 738 C C . THR A 1 93 ? 18.643 -69.302 -4.684 1.00 37.25 93 THR A C 1
ATOM 740 O O . THR A 1 93 ? 19.853 -69.374 -4.523 1.00 37.25 93 THR A O 1
ATOM 743 N N . GLY A 1 94 ? 17.797 -68.865 -3.735 1.00 33.62 94 GLY A N 1
ATOM 744 C CA . GLY A 1 94 ? 18.104 -68.581 -2.322 1.00 33.62 94 GLY A CA 1
ATOM 745 C C . GLY A 1 94 ? 17.837 -67.109 -1.995 1.00 33.62 94 GLY A C 1
ATOM 746 O O . GLY A 1 94 ? 18.555 -66.246 -2.460 1.00 33.62 94 GLY A O 1
ATOM 747 N N . GLY A 1 95 ? 16.773 -66.699 -1.304 1.00 38.31 95 GLY A N 1
ATOM 748 C CA . GLY A 1 95 ? 16.274 -67.210 -0.033 1.00 38.31 95 GLY A CA 1
ATOM 749 C C . GLY A 1 95 ? 16.849 -66.355 1.097 1.00 38.31 95 GLY A C 1
ATOM 750 O O . GLY A 1 95 ? 17.950 -66.646 1.542 1.00 38.31 95 GLY A O 1
ATOM 751 N N . SER A 1 96 ? 16.128 -65.310 1.533 1.00 36.75 96 SER A N 1
ATOM 752 C CA . SER A 1 96 ? 16.069 -64.801 2.922 1.00 36.75 96 SER A CA 1
ATOM 753 C C . SER A 1 96 ? 15.357 -63.444 3.004 1.00 36.75 96 SER A C 1
ATOM 755 O O . SER A 1 96 ? 15.685 -62.499 2.294 1.00 36.75 96 SER A O 1
ATOM 757 N N . SER A 1 97 ? 14.381 -63.370 3.907 1.00 48.94 97 SER A N 1
ATOM 758 C CA . SER A 1 97 ? 13.649 -62.171 4.325 1.00 48.94 97 SER A CA 1
ATOM 759 C C . SER A 1 97 ? 14.566 -61.110 4.950 1.00 48.94 97 SER A C 1
ATOM 761 O O . SER A 1 97 ? 15.439 -61.486 5.734 1.00 48.94 97 SER A O 1
ATOM 763 N N . PRO A 1 98 ? 14.320 -59.798 4.759 1.00 42.22 98 PRO A N 1
ATOM 764 C CA . PRO A 1 98 ? 14.918 -58.782 5.602 1.00 42.22 98 PRO A CA 1
ATOM 765 C C . PRO A 1 98 ? 13.939 -58.305 6.679 1.00 42.22 98 PRO A C 1
ATOM 767 O O . PRO A 1 98 ? 12.787 -57.938 6.448 1.00 42.22 98 PRO A O 1
ATOM 770 N N . SER A 1 99 ? 14.469 -58.323 7.889 1.00 35.44 99 SER A N 1
ATOM 771 C CA . SER A 1 99 ? 13.953 -57.764 9.123 1.00 35.44 99 SER A CA 1
ATOM 772 C C . SER A 1 99 ? 13.712 -56.257 8.996 1.00 35.44 99 SER A C 1
ATOM 774 O O . SER A 1 99 ? 14.551 -55.506 8.502 1.00 35.44 99 SER A O 1
ATOM 776 N N . VAL A 1 100 ? 12.578 -55.804 9.528 1.00 39.69 100 VAL A N 1
ATOM 777 C CA . VAL A 1 100 ? 12.231 -54.391 9.705 1.00 39.69 100 VAL A CA 1
ATOM 778 C C . VAL A 1 100 ? 13.197 -53.749 10.708 1.00 39.69 100 VAL A C 1
ATOM 780 O O . VAL A 1 100 ? 13.066 -53.934 11.918 1.00 39.69 100 VAL A O 1
ATOM 783 N N . VAL A 1 101 ? 14.160 -52.968 10.215 1.00 35.81 101 VAL A N 1
ATOM 784 C CA . VAL A 1 101 ? 14.998 -52.078 11.030 1.00 35.81 101 VAL A CA 1
ATOM 785 C C . VAL A 1 101 ? 14.418 -50.666 10.952 1.00 35.81 101 VAL A C 1
ATOM 787 O O . VAL A 1 101 ? 14.488 -49.994 9.926 1.00 35.81 101 VAL A O 1
ATOM 790 N N . ARG A 1 102 ? 13.829 -50.202 12.060 1.00 35.41 102 ARG A N 1
ATOM 791 C CA . ARG A 1 102 ? 13.466 -48.792 12.266 1.00 35.41 102 ARG A CA 1
ATOM 792 C C . ARG A 1 102 ? 14.746 -47.954 12.358 1.00 35.41 102 ARG A C 1
ATOM 794 O O . ARG A 1 102 ? 15.357 -47.869 13.422 1.00 35.41 102 ARG A O 1
ATOM 801 N N . GLY A 1 103 ? 15.126 -47.321 11.251 1.00 30.80 103 GLY A N 1
ATOM 802 C CA . GLY A 1 103 ? 16.142 -46.271 11.223 1.00 30.80 103 GLY A CA 1
ATOM 803 C C . GLY A 1 103 ? 15.651 -45.020 11.954 1.00 30.80 103 GLY A C 1
ATOM 804 O O . GLY A 1 103 ? 14.621 -44.441 11.608 1.00 30.80 103 GLY A O 1
ATOM 805 N N . ARG A 1 104 ? 16.384 -44.613 12.995 1.00 33.78 104 ARG A N 1
ATOM 806 C CA . ARG A 1 104 ? 16.245 -43.299 13.632 1.00 33.78 104 ARG A CA 1
ATOM 807 C C . ARG A 1 104 ? 16.615 -42.220 12.609 1.00 33.78 104 ARG A C 1
ATOM 809 O O . ARG A 1 104 ? 17.686 -42.290 12.017 1.00 33.78 104 ARG A O 1
ATOM 816 N N . ARG A 1 105 ? 15.743 -41.224 12.431 1.00 32.50 105 ARG A N 1
ATOM 817 C CA . ARG A 1 105 ? 16.056 -39.995 11.691 1.00 32.50 105 ARG A CA 1
ATOM 818 C C . ARG A 1 105 ? 17.149 -39.226 12.439 1.00 32.50 105 ARG A C 1
ATOM 820 O O . ARG A 1 105 ? 16.935 -38.837 13.587 1.00 32.50 105 ARG A O 1
ATOM 827 N N . SER A 1 106 ? 18.293 -39.029 11.790 1.00 33.44 106 SER A N 1
ATOM 828 C CA . SER A 1 106 ? 19.240 -37.964 12.135 1.00 33.44 106 SER A CA 1
ATOM 829 C C . SER A 1 106 ? 18.662 -36.611 11.700 1.00 33.44 106 SER A C 1
ATOM 831 O O . SER A 1 106 ? 17.914 -36.575 10.722 1.00 33.44 106 SER A O 1
ATOM 833 N N . PRO A 1 107 ? 18.957 -35.520 12.423 1.00 38.00 107 PRO A N 1
ATOM 834 C CA . PRO A 1 107 ? 18.444 -34.195 12.107 1.00 38.00 107 PRO A CA 1
ATOM 835 C C . PRO A 1 107 ? 19.177 -33.585 10.909 1.00 38.00 107 PRO A C 1
ATOM 837 O O . PRO A 1 107 ? 20.388 -33.748 10.758 1.00 38.00 107 PRO A O 1
ATOM 840 N N . ASP A 1 108 ? 18.409 -32.872 10.091 1.00 33.72 108 ASP A N 1
ATOM 841 C CA . ASP A 1 108 ? 18.855 -32.132 8.918 1.00 33.72 108 ASP A CA 1
ATOM 842 C C . ASP A 1 108 ? 19.968 -31.131 9.273 1.00 33.72 108 ASP A C 1
ATOM 844 O O . ASP A 1 108 ? 19.808 -30.258 10.130 1.00 33.72 108 ASP A O 1
ATOM 848 N N . ILE A 1 109 ? 21.106 -31.260 8.589 1.00 33.44 109 ILE A N 1
ATOM 849 C CA . ILE A 1 109 ? 22.173 -30.260 8.564 1.00 33.44 109 ILE A CA 1
ATOM 850 C C . ILE A 1 109 ? 21.732 -29.179 7.573 1.00 33.44 109 ILE A C 1
ATOM 852 O O . ILE A 1 109 ? 21.712 -29.397 6.364 1.00 33.44 109 ILE A O 1
ATOM 856 N N . ILE A 1 110 ? 21.355 -28.015 8.097 1.00 37.78 110 ILE A N 1
ATOM 857 C CA . ILE A 1 110 ? 21.115 -26.800 7.311 1.00 37.78 110 ILE A CA 1
ATOM 858 C C . ILE A 1 110 ? 22.486 -26.253 6.874 1.00 37.78 110 ILE A C 1
ATOM 860 O O . ILE A 1 110 ? 23.338 -26.052 7.745 1.00 37.78 110 ILE A O 1
ATOM 864 N N . PRO A 1 111 ? 22.736 -25.986 5.579 1.00 32.78 111 PRO A N 1
ATOM 865 C CA . PRO A 1 111 ? 23.966 -25.328 5.159 1.00 32.78 111 PRO A CA 1
ATOM 866 C C . PRO A 1 111 ? 23.974 -23.876 5.657 1.00 32.78 111 PRO A C 1
ATOM 868 O O . PRO A 1 111 ? 23.008 -23.133 5.485 1.00 32.78 111 PRO A O 1
ATOM 871 N N . SER A 1 112 ? 25.071 -23.481 6.302 1.00 30.69 112 SER A N 1
ATOM 872 C CA . SER A 1 112 ? 25.331 -22.105 6.720 1.00 30.69 112 SER A CA 1
ATOM 873 C C . SER A 1 112 ? 25.465 -21.208 5.487 1.00 30.69 112 SER A C 1
ATOM 875 O O . SER A 1 112 ? 26.452 -21.311 4.758 1.00 30.69 112 SER A O 1
ATOM 877 N N . GLU A 1 113 ? 24.476 -20.347 5.244 1.00 37.75 113 GLU A N 1
ATOM 878 C CA . GLU A 1 113 ? 24.579 -19.278 4.248 1.00 37.75 113 GLU A CA 1
ATOM 879 C C . GLU A 1 113 ? 25.682 -18.295 4.667 1.00 37.75 113 GLU A C 1
ATOM 881 O O . GLU A 1 113 ? 25.752 -17.866 5.820 1.00 37.75 113 GLU A O 1
ATOM 886 N N . GLY A 1 114 ? 26.572 -18.007 3.716 1.00 32.84 114 GLY A N 1
ATOM 887 C CA . GLY A 1 114 ? 27.745 -17.163 3.890 1.00 32.84 114 GLY A CA 1
ATOM 888 C C . GLY A 1 114 ? 27.409 -15.727 4.287 1.00 32.84 114 GLY A C 1
ATOM 889 O O . GLY A 1 114 ? 26.393 -15.155 3.895 1.00 32.84 114 GLY A O 1
ATOM 890 N N . ASP A 1 115 ? 28.320 -15.175 5.074 1.00 27.34 115 ASP A N 1
ATOM 891 C CA . ASP A 1 115 ? 28.297 -13.857 5.692 1.00 27.34 115 ASP A CA 1
ATOM 892 C C . ASP A 1 115 ? 28.407 -12.748 4.622 1.00 27.34 115 ASP A C 1
ATOM 894 O O . ASP A 1 115 ? 29.496 -12.323 4.235 1.00 27.34 115 ASP A O 1
ATOM 898 N N . TRP A 1 116 ? 27.270 -12.296 4.086 1.00 34.03 116 TRP A N 1
ATOM 899 C CA . TRP A 1 116 ? 27.202 -11.095 3.249 1.00 34.03 116 TRP A CA 1
ATOM 900 C C . TRP A 1 116 ? 27.121 -9.862 4.149 1.00 34.03 116 TRP A C 1
ATOM 902 O O . TRP A 1 116 ? 26.043 -9.442 4.571 1.00 34.03 116 TRP A O 1
ATOM 912 N N . THR A 1 117 ? 28.274 -9.264 4.445 1.00 32.28 117 THR A N 1
ATOM 913 C CA . THR A 1 117 ? 28.318 -7.946 5.085 1.00 32.28 117 THR A CA 1
ATOM 914 C C . THR A 1 117 ? 27.997 -6.856 4.049 1.00 32.28 117 THR A C 1
ATOM 916 O O . THR A 1 117 ? 28.604 -6.831 2.975 1.00 32.28 117 THR A O 1
ATOM 919 N N . PRO A 1 118 ? 27.044 -5.941 4.317 1.00 32.06 118 PRO A N 1
ATOM 920 C CA . PRO A 1 118 ? 26.738 -4.849 3.399 1.00 32.06 118 PRO A CA 1
ATOM 921 C C . PRO A 1 118 ? 27.910 -3.863 3.353 1.00 32.06 118 PRO A C 1
ATOM 923 O O . PRO A 1 118 ? 28.278 -3.287 4.379 1.00 32.06 118 PRO A O 1
ATOM 926 N N . ARG A 1 119 ? 28.489 -3.640 2.168 1.00 33.22 119 ARG A N 1
ATOM 927 C CA . ARG A 1 119 ? 29.407 -2.513 1.955 1.00 33.22 119 ARG A CA 1
ATOM 928 C C . ARG A 1 119 ? 28.618 -1.200 1.979 1.00 33.22 119 ARG A C 1
ATOM 930 O O . ARG A 1 119 ? 27.493 -1.127 1.489 1.00 33.22 119 ARG A O 1
ATOM 937 N N . HIS A 1 120 ? 29.212 -0.186 2.603 1.00 32.78 120 HIS A N 1
ATOM 938 C CA . HIS A 1 120 ? 28.633 1.142 2.795 1.00 32.78 120 HIS A CA 1
ATOM 939 C C . HIS A 1 120 ? 28.378 1.851 1.440 1.00 32.78 120 HIS A C 1
ATOM 941 O O . HIS A 1 120 ? 29.165 1.657 0.516 1.00 32.78 120 HIS A O 1
ATOM 947 N N . PRO A 1 121 ? 27.343 2.706 1.296 1.00 33.91 121 PRO A N 1
ATOM 948 C CA . PRO A 1 121 ? 26.924 3.253 -0.006 1.00 33.91 121 PRO A CA 1
ATOM 949 C C . PRO A 1 121 ? 27.810 4.362 -0.607 1.00 33.91 121 PRO A C 1
ATOM 951 O O . PRO A 1 121 ? 27.387 5.010 -1.558 1.00 33.91 121 PRO A O 1
ATOM 954 N N . THR A 1 122 ? 28.989 4.650 -0.054 1.00 36.16 122 THR A N 1
ATOM 955 C CA . THR A 1 122 ? 29.777 5.837 -0.442 1.00 36.16 122 THR A CA 1
ATOM 956 C C . THR A 1 122 ? 30.816 5.619 -1.546 1.00 36.16 122 THR A C 1
ATOM 958 O O . THR A 1 122 ? 31.319 6.611 -2.057 1.00 36.16 122 THR A O 1
ATOM 961 N N . ASP A 1 123 ? 31.060 4.385 -2.002 1.00 35.78 123 ASP A N 1
ATOM 962 C CA . ASP A 1 123 ? 32.168 4.077 -2.933 1.00 35.78 123 ASP A CA 1
ATOM 963 C C . ASP A 1 123 ? 31.709 3.591 -4.328 1.00 35.78 123 ASP A C 1
ATOM 965 O O . ASP A 1 123 ? 32.348 2.746 -4.948 1.00 35.78 123 ASP A O 1
ATOM 969 N N . ILE A 1 124 ? 30.580 4.090 -4.847 1.00 42.62 124 ILE A N 1
ATOM 970 C CA . ILE A 1 124 ? 30.018 3.618 -6.136 1.00 42.62 124 ILE A CA 1
ATOM 971 C C . ILE A 1 124 ? 30.650 4.312 -7.367 1.00 42.62 124 ILE A C 1
ATOM 973 O O . ILE A 1 124 ? 30.489 3.843 -8.489 1.00 42.62 124 ILE A O 1
ATOM 977 N N . ASN A 1 125 ? 31.456 5.364 -7.191 1.00 36.50 125 ASN A N 1
ATOM 978 C CA . ASN A 1 125 ? 32.044 6.103 -8.320 1.00 36.50 125 ASN A CA 1
ATOM 979 C C . ASN A 1 125 ? 33.389 5.557 -8.848 1.00 36.50 125 ASN A C 1
ATOM 981 O O . ASN A 1 125 ? 33.920 6.127 -9.795 1.00 36.50 125 ASN A O 1
ATOM 985 N N . GLU A 1 126 ? 33.948 4.475 -8.294 1.00 35.00 126 GLU A N 1
ATOM 986 C CA . GLU A 1 126 ? 35.316 4.021 -8.635 1.00 35.00 126 GLU A CA 1
ATOM 987 C C . GLU A 1 126 ? 35.407 2.754 -9.513 1.00 35.00 126 GLU A C 1
ATOM 989 O O . GLU A 1 126 ? 36.500 2.248 -9.741 1.00 35.00 126 GLU A O 1
ATOM 994 N N . ILE A 1 127 ? 34.293 2.242 -10.057 1.00 35.59 127 ILE A N 1
ATOM 995 C CA . ILE A 1 127 ? 34.286 0.997 -10.869 1.00 35.59 127 ILE A CA 1
ATOM 996 C C . ILE A 1 127 ? 34.097 1.255 -12.383 1.00 35.59 127 ILE A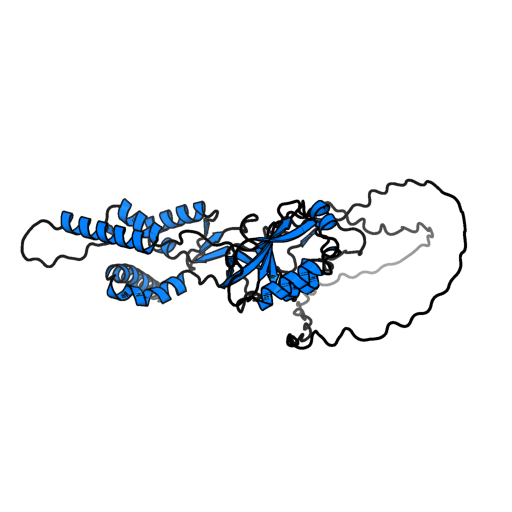 C 1
ATOM 998 O O . ILE A 1 127 ? 34.109 0.326 -13.183 1.00 35.59 127 ILE A O 1
ATOM 1002 N N . LEU A 1 128 ? 34.014 2.513 -12.828 1.00 34.19 128 LEU A N 1
ATOM 1003 C CA . LEU A 1 128 ? 33.912 2.860 -14.256 1.00 34.19 128 LEU A CA 1
ATOM 1004 C C . LEU A 1 128 ? 35.129 3.666 -14.728 1.00 34.19 128 LEU A C 1
ATOM 1006 O O . LEU A 1 128 ? 35.024 4.844 -15.053 1.00 34.19 128 LEU A O 1
ATOM 1010 N N . SER A 1 129 ? 36.309 3.047 -14.740 1.00 42.25 129 SER A N 1
ATOM 1011 C CA . SER A 1 129 ? 37.483 3.549 -15.473 1.00 42.25 129 SER A CA 1
ATOM 1012 C C . SER A 1 129 ? 38.466 2.406 -15.706 1.00 42.25 129 SER A C 1
ATOM 1014 O O . SER A 1 129 ? 39.397 2.207 -14.931 1.00 42.25 129 SER A O 1
ATOM 1016 N N . SER A 1 130 ? 38.238 1.615 -16.753 1.00 35.44 130 SER A N 1
ATOM 1017 C CA . SER A 1 130 ? 39.247 0.707 -17.309 1.00 35.44 130 SER A CA 1
ATOM 1018 C C . SER A 1 130 ? 38.966 0.477 -18.796 1.00 35.44 130 SER A C 1
ATOM 1020 O O . SER A 1 130 ? 38.052 -0.253 -19.162 1.00 35.44 130 SER A O 1
ATOM 1022 N N . ASP A 1 131 ? 39.742 1.200 -19.600 1.00 31.27 131 ASP A N 1
ATOM 1023 C CA . ASP A 1 131 ? 40.319 0.867 -20.905 1.00 31.27 131 ASP A CA 1
ATOM 1024 C C . ASP A 1 131 ? 39.415 0.319 -22.021 1.00 31.27 131 ASP A C 1
ATOM 1026 O O . ASP A 1 131 ? 39.095 -0.863 -22.120 1.00 31.27 131 ASP A O 1
ATOM 1030 N N . SER A 1 132 ? 39.092 1.230 -22.943 1.00 36.88 132 SER A N 1
ATOM 1031 C CA . SER A 1 132 ? 38.678 0.932 -24.313 1.00 36.88 132 SER A CA 1
ATOM 1032 C C . SER A 1 132 ? 39.922 0.925 -25.201 1.00 36.88 132 SER A C 1
ATOM 1034 O O . SER A 1 132 ? 40.409 1.994 -25.559 1.00 36.88 132 SER A O 1
ATOM 1036 N N . ASP A 1 133 ? 40.418 -0.258 -25.564 1.00 37.50 133 ASP A N 1
ATOM 1037 C CA . ASP A 1 133 ? 41.368 -0.403 -26.667 1.00 37.50 133 ASP A CA 1
ATOM 1038 C C . ASP A 1 133 ? 40.632 -0.878 -27.922 1.00 37.50 133 ASP A C 1
ATOM 1040 O O . ASP A 1 133 ? 40.032 -1.954 -27.988 1.00 37.50 133 ASP A O 1
ATOM 1044 N N . GLU A 1 134 ? 40.685 -0.011 -28.927 1.00 42.25 134 GLU A N 1
ATOM 1045 C CA . GLU A 1 134 ? 40.246 -0.239 -30.290 1.00 42.25 134 GLU A CA 1
ATOM 1046 C C . GLU A 1 134 ? 41.115 -1.310 -30.961 1.00 42.25 134 GLU A C 1
ATOM 1048 O O . GLU A 1 134 ? 42.342 -1.223 -30.974 1.00 42.25 134 GLU A O 1
ATOM 1053 N N . SER A 1 135 ? 40.491 -2.282 -31.627 1.00 43.47 135 SER A N 1
ATOM 1054 C CA . SER A 1 135 ? 41.113 -2.977 -32.757 1.00 43.47 135 SER A CA 1
ATOM 1055 C C . SER A 1 135 ? 40.047 -3.530 -33.691 1.00 43.47 135 SER A C 1
ATOM 1057 O O . SER A 1 135 ? 39.344 -4.497 -33.409 1.00 43.47 135 SER A O 1
ATOM 1059 N N . SER A 1 136 ? 39.943 -2.865 -34.832 1.00 41.81 136 SER A N 1
ATOM 1060 C CA . SER A 1 136 ? 39.143 -3.222 -35.989 1.00 41.81 136 SER A CA 1
ATOM 1061 C C . SER A 1 136 ? 39.906 -4.204 -36.883 1.00 41.81 136 SER A C 1
ATOM 1063 O O . SER A 1 136 ? 41.079 -3.996 -37.184 1.00 41.81 136 SER A O 1
ATOM 1065 N N . SER A 1 137 ? 39.235 -5.270 -37.330 1.00 40.88 137 SER A N 1
ATOM 1066 C CA . SER A 1 137 ? 39.235 -5.776 -38.719 1.00 40.88 137 SER A CA 1
ATOM 1067 C C . SER A 1 137 ? 38.731 -7.223 -38.790 1.00 40.88 137 SER A C 1
ATOM 1069 O O . SER A 1 137 ? 39.342 -8.139 -38.253 1.00 40.88 137 SER A O 1
ATOM 1071 N N . SER A 1 138 ? 37.655 -7.463 -39.541 1.00 39.38 138 SER A N 1
ATOM 1072 C CA . SER A 1 138 ? 37.579 -8.654 -40.394 1.00 39.38 138 SER A CA 1
ATOM 1073 C C . SER A 1 138 ? 36.583 -8.440 -41.532 1.00 39.38 138 SER A C 1
ATOM 1075 O O . SER A 1 138 ? 35.543 -7.799 -41.383 1.00 39.38 138 SER A O 1
ATOM 1077 N N . ALA A 1 139 ? 37.005 -8.903 -42.704 1.00 40.34 139 ALA A N 1
ATOM 1078 C CA . ALA A 1 139 ? 36.361 -8.741 -43.992 1.00 40.34 139 ALA A CA 1
ATOM 1079 C C . ALA A 1 139 ? 35.398 -9.899 -44.290 1.00 40.34 139 ALA A C 1
ATOM 1081 O O . ALA A 1 139 ? 35.418 -10.940 -43.638 1.00 40.34 139 ALA A O 1
ATOM 1082 N N . GLY A 1 140 ? 34.555 -9.677 -45.297 1.00 41.28 140 GLY A N 1
ATOM 1083 C CA . GLY A 1 140 ? 33.381 -10.479 -45.604 1.00 41.28 140 GLY A CA 1
ATOM 1084 C C . GLY A 1 140 ? 33.630 -11.941 -45.973 1.00 41.28 140 GLY A C 1
ATOM 1085 O O . GLY A 1 140 ? 34.659 -12.331 -46.522 1.00 41.28 140 GLY A O 1
ATOM 1086 N N . SER A 1 141 ? 32.590 -12.740 -45.757 1.00 42.59 141 SER A N 1
ATOM 1087 C CA . SER A 1 141 ? 32.340 -13.958 -46.519 1.00 42.59 141 SER A CA 1
ATOM 1088 C C . SER A 1 141 ? 30.839 -14.161 -46.669 1.00 42.59 141 SER A C 1
ATOM 1090 O O . SER A 1 141 ? 30.114 -14.456 -45.725 1.00 42.59 141 SER A O 1
ATOM 1092 N N . THR A 1 142 ? 30.387 -13.948 -47.899 1.00 44.59 142 THR A N 1
ATOM 1093 C CA . THR A 1 142 ? 29.069 -14.293 -48.421 1.00 44.59 142 THR A CA 1
ATOM 1094 C C . THR A 1 142 ? 29.002 -15.798 -48.667 1.00 44.59 142 THR A C 1
ATOM 1096 O O . THR A 1 142 ? 29.724 -16.308 -49.522 1.00 44.59 142 THR A O 1
ATOM 1099 N N . GLY A 1 143 ? 28.116 -16.494 -47.957 1.00 39.88 143 GLY A N 1
ATOM 1100 C CA . GLY A 1 143 ? 27.793 -17.901 -48.189 1.00 39.88 143 GLY A CA 1
ATOM 1101 C C . GLY A 1 143 ? 26.283 -18.104 -48.191 1.00 39.88 143 GLY A C 1
ATOM 1102 O O . GLY A 1 143 ? 25.657 -18.132 -47.140 1.00 39.88 143 GLY A O 1
ATOM 1103 N N . SER A 1 144 ? 25.703 -18.214 -49.388 1.00 51.00 144 SER A N 1
ATOM 1104 C CA . SER A 1 144 ? 24.342 -18.712 -49.619 1.00 51.00 144 SER A CA 1
ATOM 1105 C C . SER A 1 144 ? 24.295 -20.218 -49.386 1.00 51.00 144 SER A C 1
ATOM 1107 O O . SER A 1 144 ? 25.128 -20.913 -49.962 1.00 51.00 144 SER A O 1
ATOM 1109 N N . SER A 1 145 ? 23.312 -20.731 -48.639 1.00 44.56 145 SER A N 1
ATOM 1110 C CA . SER A 1 145 ? 22.841 -22.124 -48.751 1.00 44.56 145 SER A CA 1
ATOM 1111 C C . SER A 1 145 ? 21.467 -22.332 -48.095 1.00 44.56 145 SER A C 1
ATOM 1113 O O . SER A 1 145 ? 21.327 -22.312 -46.879 1.00 44.56 145 SER A O 1
ATOM 1115 N N . THR A 1 146 ? 20.478 -22.537 -48.971 1.00 43.25 146 THR A N 1
ATOM 1116 C CA . THR A 1 146 ? 19.400 -23.546 -48.915 1.00 43.25 146 THR A CA 1
ATOM 1117 C C . THR A 1 146 ? 18.507 -23.639 -47.673 1.00 43.25 146 THR A C 1
ATOM 1119 O O . THR A 1 146 ? 18.780 -24.368 -46.722 1.00 43.25 146 THR A O 1
ATOM 1122 N N . SER A 1 147 ? 17.346 -22.995 -47.806 1.00 49.94 147 SER A N 1
ATOM 1123 C CA . SER A 1 147 ? 16.105 -23.185 -47.054 1.00 49.94 147 SER A CA 1
ATOM 1124 C C . SER A 1 147 ? 15.573 -24.619 -47.169 1.00 49.94 147 SER A C 1
ATOM 1126 O O . SER A 1 147 ? 15.168 -25.050 -48.252 1.00 49.94 147 SER A O 1
ATOM 1128 N N . SER A 1 148 ? 15.547 -25.337 -46.048 1.00 59.38 148 SER A N 1
ATOM 1129 C CA . SER A 1 148 ? 14.774 -26.570 -45.877 1.00 59.38 148 SER A CA 1
ATOM 1130 C C . SER A 1 148 ? 13.631 -26.261 -44.910 1.00 59.38 148 SER A C 1
ATOM 1132 O O . SER A 1 148 ? 13.849 -26.159 -43.707 1.00 59.38 148 SER A O 1
ATOM 1134 N N . ASP A 1 149 ? 12.435 -26.041 -45.456 1.00 54.44 149 ASP A N 1
ATOM 1135 C CA . ASP A 1 149 ? 11.201 -25.799 -44.703 1.00 54.44 149 ASP A CA 1
ATOM 1136 C C . ASP A 1 149 ? 10.719 -27.104 -44.047 1.00 54.44 149 ASP A C 1
ATOM 1138 O O . ASP A 1 149 ? 9.955 -27.871 -44.632 1.00 54.44 149 ASP A O 1
ATOM 1142 N N . SER A 1 150 ? 11.164 -27.366 -42.818 1.00 59.62 150 SER A N 1
ATOM 1143 C CA . SER A 1 150 ? 10.527 -28.325 -41.911 1.00 59.62 150 SER A CA 1
ATOM 1144 C C . SER A 1 150 ? 9.803 -27.549 -40.813 1.00 59.62 150 SER A C 1
ATOM 1146 O O . SER A 1 150 ? 10.344 -27.309 -39.735 1.00 59.62 150 SER A O 1
ATOM 1148 N N . SER A 1 151 ? 8.584 -27.101 -41.115 1.00 56.03 151 SER A N 1
ATOM 1149 C CA . SER A 1 151 ? 7.675 -26.436 -40.176 1.00 56.03 151 SER A CA 1
ATOM 1150 C C . SER A 1 151 ? 7.086 -27.449 -39.189 1.00 56.03 151 SER A C 1
ATOM 1152 O O . SER A 1 151 ? 5.881 -27.690 -39.178 1.00 56.03 151 SER A O 1
ATOM 1154 N N . ASP A 1 152 ? 7.940 -28.080 -38.387 1.00 56.19 152 ASP A N 1
ATOM 1155 C CA . ASP A 1 152 ? 7.492 -28.871 -37.250 1.00 56.19 152 ASP A CA 1
ATOM 1156 C C . ASP A 1 152 ? 7.183 -27.885 -36.121 1.00 56.19 152 ASP A C 1
ATOM 1158 O O . ASP A 1 152 ? 8.058 -27.447 -35.374 1.00 56.19 152 ASP A O 1
ATOM 1162 N N . SER A 1 153 ? 5.933 -27.414 -36.079 1.00 59.88 153 SER A N 1
ATOM 1163 C CA . SER A 1 153 ? 5.413 -26.588 -34.993 1.00 59.88 153 SER A CA 1
ATOM 1164 C C . SER A 1 153 ? 5.267 -27.465 -33.753 1.00 59.88 153 SER A C 1
ATOM 1166 O O . SER A 1 153 ? 4.154 -27.797 -33.337 1.00 59.88 153 SER A O 1
ATOM 1168 N N . SER A 1 154 ? 6.395 -27.887 -33.184 1.00 60.59 154 SER A N 1
ATOM 1169 C CA . SER A 1 154 ? 6.427 -28.469 -31.856 1.00 60.59 154 SER A CA 1
ATOM 1170 C C . SER A 1 154 ? 5.802 -27.425 -30.938 1.00 60.59 154 SER A C 1
ATOM 1172 O O . SER A 1 154 ? 6.389 -26.362 -30.722 1.00 60.59 154 SER A O 1
ATOM 1174 N N . ASN A 1 155 ? 4.582 -27.691 -30.467 1.00 59.53 155 ASN A N 1
ATOM 1175 C CA . ASN A 1 155 ? 3.998 -27.018 -29.317 1.00 59.53 155 ASN A CA 1
ATOM 1176 C C . ASN A 1 155 ? 4.977 -27.247 -28.168 1.00 59.53 155 ASN A C 1
ATOM 1178 O O . ASN A 1 155 ? 4.881 -28.241 -27.455 1.00 59.53 155 ASN A O 1
ATOM 1182 N N . GLN A 1 156 ? 5.979 -26.381 -28.050 1.00 64.38 156 GLN A N 1
ATOM 1183 C CA . GLN A 1 156 ? 6.827 -26.350 -26.880 1.00 64.38 156 GLN A CA 1
ATOM 1184 C C . GLN A 1 156 ? 5.893 -25.945 -25.750 1.00 64.38 156 GLN A C 1
ATOM 1186 O O . GLN A 1 156 ? 5.438 -24.799 -25.689 1.00 64.38 156 GLN A O 1
ATOM 1191 N N . ASP A 1 157 ? 5.520 -26.929 -24.935 1.00 68.19 157 ASP A N 1
ATOM 1192 C CA . ASP A 1 157 ? 4.671 -26.753 -23.770 1.00 68.19 157 ASP A CA 1
ATOM 1193 C C . ASP A 1 157 ? 5.359 -25.753 -22.841 1.00 68.19 157 ASP A C 1
ATOM 1195 O O . ASP A 1 157 ? 6.224 -26.091 -22.036 1.00 68.19 157 ASP A O 1
ATOM 1199 N N . THR A 1 158 ? 5.013 -24.474 -22.998 1.00 77.00 158 THR A N 1
ATOM 1200 C CA . THR A 1 158 ? 5.588 -23.401 -22.196 1.00 77.00 158 THR A CA 1
ATOM 1201 C C . THR A 1 158 ? 5.160 -23.636 -20.757 1.00 77.00 158 THR A C 1
ATOM 1203 O O . THR A 1 158 ? 3.981 -23.504 -20.410 1.00 77.00 158 THR A O 1
ATOM 1206 N N . VAL A 1 159 ? 6.118 -23.989 -19.907 1.00 79.38 159 VAL A N 1
ATOM 1207 C CA . VAL A 1 159 ? 5.880 -24.109 -18.473 1.00 79.38 159 VAL A CA 1
ATOM 1208 C C . VAL A 1 159 ? 5.525 -22.721 -17.943 1.00 79.38 159 VAL A C 1
ATOM 1210 O O . VAL A 1 159 ? 6.244 -21.741 -18.150 1.00 79.38 159 VAL A O 1
ATOM 1213 N N . ILE A 1 160 ? 4.367 -22.628 -17.291 1.00 84.06 160 ILE A N 1
ATOM 1214 C CA . ILE A 1 160 ? 3.870 -21.378 -16.721 1.00 84.06 160 ILE A CA 1
ATOM 1215 C C . ILE A 1 160 ? 3.930 -21.470 -15.206 1.00 84.06 160 ILE A C 1
ATOM 1217 O O . ILE A 1 160 ? 3.324 -22.367 -14.610 1.00 84.06 160 ILE A O 1
ATOM 1221 N N . ALA A 1 161 ? 4.592 -20.502 -14.578 1.00 86.25 161 ALA A N 1
ATOM 1222 C CA . ALA A 1 161 ? 4.530 -20.337 -13.135 1.00 86.25 161 ALA A CA 1
ATOM 1223 C C . ALA A 1 161 ? 3.672 -19.126 -12.767 1.00 86.25 161 ALA A C 1
ATOM 1225 O O . ALA A 1 161 ? 3.847 -18.024 -13.291 1.00 86.25 161 ALA A O 1
ATOM 1226 N N . ASP A 1 162 ? 2.760 -19.332 -11.822 1.00 89.69 162 ASP A N 1
ATOM 1227 C CA . ASP A 1 162 ? 1.886 -18.291 -11.301 1.00 89.69 162 ASP A CA 1
ATOM 1228 C C . ASP A 1 162 ? 2.381 -17.850 -9.910 1.00 89.69 162 ASP A C 1
ATOM 1230 O O . ASP A 1 162 ? 2.695 -18.671 -9.035 1.00 89.69 162 ASP A O 1
ATOM 1234 N N . PHE A 1 163 ? 2.424 -16.536 -9.679 1.00 90.94 163 PHE A N 1
ATOM 1235 C CA . PHE A 1 163 ? 2.714 -15.975 -8.363 1.00 90.94 163 PHE A CA 1
ATOM 1236 C C . PHE A 1 163 ? 1.501 -16.107 -7.425 1.00 90.94 163 PHE A C 1
ATOM 1238 O O . PHE A 1 163 ? 0.437 -15.519 -7.639 1.00 90.94 163 PHE A O 1
ATOM 1245 N N . ARG A 1 164 ? 1.671 -16.861 -6.339 1.00 92.31 164 ARG A N 1
ATOM 1246 C CA . ARG A 1 164 ? 0.671 -17.196 -5.319 1.00 92.31 164 ARG A CA 1
ATOM 1247 C C . ARG A 1 164 ? 0.527 -16.080 -4.287 1.00 92.31 164 ARG A C 1
ATOM 1249 O O . ARG A 1 164 ? 0.955 -16.187 -3.138 1.00 92.31 164 ARG A O 1
ATOM 1256 N N . TYR A 1 165 ? -0.115 -14.988 -4.685 1.00 91.69 165 TYR A N 1
ATOM 1257 C CA . TYR A 1 165 ? -0.420 -13.891 -3.762 1.00 91.69 165 TYR A CA 1
ATOM 1258 C C . TYR A 1 165 ? -1.409 -14.299 -2.652 1.00 91.69 165 TYR A C 1
ATOM 1260 O O . TYR A 1 165 ? -1.442 -13.677 -1.593 1.00 91.69 165 TYR A O 1
ATOM 1268 N N . ASP A 1 166 ? -2.189 -15.363 -2.854 1.00 90.12 166 ASP A N 1
ATOM 1269 C CA . ASP A 1 166 ? -3.134 -15.908 -1.874 1.00 90.12 166 ASP A CA 1
ATOM 1270 C C . ASP A 1 166 ? -2.446 -16.467 -0.616 1.00 90.12 166 ASP A C 1
ATOM 1272 O O . ASP A 1 166 ? -3.067 -16.541 0.444 1.00 90.12 166 ASP A O 1
ATOM 1276 N N . ILE A 1 167 ? -1.148 -16.787 -0.704 1.00 89.94 167 ILE A N 1
ATOM 1277 C CA . ILE A 1 167 ? -0.332 -17.261 0.424 1.00 89.94 167 ILE A CA 1
ATOM 1278 C C . ILE A 1 167 ? 0.655 -16.211 0.955 1.00 89.94 167 ILE A C 1
ATOM 1280 O O . ILE A 1 167 ? 1.446 -16.534 1.843 1.00 89.94 167 ILE A O 1
ATOM 1284 N N . LEU A 1 168 ? 0.581 -14.946 0.504 1.00 86.81 168 LEU A N 1
ATOM 1285 C CA . LEU A 1 168 ? 1.369 -13.822 1.060 1.00 86.81 168 LEU A CA 1
ATOM 1286 C C . LEU A 1 168 ? 1.132 -13.592 2.565 1.00 86.81 168 LEU A C 1
ATOM 1288 O O . LEU A 1 168 ? 1.844 -12.816 3.206 1.00 86.81 168 LEU A O 1
ATOM 1292 N N . GLY A 1 169 ? 0.161 -14.301 3.135 1.00 80.00 169 GLY A N 1
ATOM 1293 C CA . GLY A 1 169 ? -0.230 -14.239 4.526 1.00 80.00 169 GLY A CA 1
ATOM 1294 C C . GLY A 1 169 ? -1.390 -13.278 4.720 1.00 80.00 169 GLY A C 1
ATOM 1295 O O . GLY A 1 169 ? -1.613 -12.338 3.958 1.00 80.00 169 GLY A O 1
ATOM 1296 N N . GLU A 1 170 ? -2.154 -13.525 5.773 1.00 86.75 170 GLU A N 1
ATOM 1297 C CA . GLU A 1 170 ? -3.229 -12.630 6.162 1.00 86.75 170 GLU A CA 1
ATOM 1298 C C . GLU A 1 170 ? -2.663 -11.505 7.026 1.00 86.75 170 GLU A C 1
ATOM 1300 O O . GLU A 1 170 ? -1.916 -11.738 7.983 1.00 86.75 170 GLU A O 1
ATOM 1305 N N . THR A 1 171 ? -3.078 -10.272 6.750 1.00 85.88 171 THR A N 1
ATOM 1306 C CA . THR A 1 171 ? -2.801 -9.166 7.660 1.00 85.88 171 THR A CA 1
ATOM 1307 C C . THR A 1 171 ? -3.595 -9.386 8.943 1.00 85.88 171 THR A C 1
ATOM 1309 O O . THR A 1 171 ? -4.826 -9.345 8.932 1.00 85.88 171 THR A O 1
ATOM 1312 N N . CYS A 1 172 ? -2.885 -9.592 10.048 1.00 86.44 172 CYS A N 1
ATOM 1313 C CA . CYS A 1 172 ? -3.463 -9.833 11.364 1.00 86.44 172 CYS A CA 1
ATOM 1314 C C . CYS A 1 172 ? -3.231 -8.632 12.288 1.00 86.44 172 CYS A C 1
ATOM 1316 O O . CYS A 1 172 ? -2.108 -8.141 12.395 1.00 86.44 172 CYS A O 1
ATOM 1318 N N . PHE A 1 173 ? -4.255 -8.178 13.012 1.00 84.56 173 PHE A N 1
ATOM 1319 C CA . PHE A 1 173 ? -4.047 -7.287 14.158 1.00 84.56 173 PHE A CA 1
ATOM 1320 C C . PHE A 1 173 ? -5.062 -7.506 15.267 1.00 84.56 173 PHE A C 1
ATOM 1322 O O . PHE A 1 173 ? -6.209 -7.885 15.044 1.00 84.56 173 PHE A O 1
ATOM 1329 N N . GLU A 1 174 ? -4.636 -7.220 16.490 1.00 86.31 174 GLU A N 1
ATOM 1330 C CA . GLU A 1 174 ? -5.519 -7.269 17.643 1.00 86.31 174 GLU A CA 1
ATOM 1331 C C . GLU A 1 174 ? -6.660 -6.267 17.489 1.00 86.31 174 GLU A C 1
ATOM 1333 O O . GLU A 1 174 ? -6.439 -5.069 17.262 1.00 86.31 174 GLU A O 1
ATOM 1338 N N . CYS A 1 175 ? -7.879 -6.752 17.709 1.00 87.69 175 CYS A N 1
ATOM 1339 C CA . CYS A 1 175 ? -9.064 -5.920 17.807 1.00 87.69 175 CYS A CA 1
ATOM 1340 C C . CYS A 1 175 ? -9.588 -5.961 19.251 1.00 87.69 175 CYS A C 1
ATOM 1342 O O . CYS A 1 175 ? -10.497 -6.733 19.552 1.00 87.69 175 CYS A O 1
ATOM 1344 N N . PRO A 1 176 ? -9.045 -5.146 20.180 1.00 86.44 176 PRO A N 1
ATOM 1345 C CA . PRO A 1 176 ? -9.458 -5.186 21.581 1.00 86.44 176 PRO A CA 1
ATOM 1346 C C . PRO A 1 176 ? -10.954 -4.938 21.786 1.00 86.44 176 PRO A C 1
ATOM 1348 O O . PRO A 1 176 ? -11.530 -5.485 22.721 1.00 86.44 176 PRO A O 1
ATOM 1351 N N . ALA A 1 177 ? -11.582 -4.137 20.915 1.00 87.50 177 ALA A N 1
ATOM 1352 C CA . ALA A 1 177 ? -13.022 -3.886 20.950 1.00 87.50 177 ALA A CA 1
ATOM 1353 C C . ALA A 1 177 ? -13.828 -5.191 20.841 1.00 87.50 177 ALA A C 1
ATOM 1355 O O . ALA A 1 177 ? -14.827 -5.349 21.533 1.00 87.50 177 ALA A O 1
ATOM 1356 N N . ALA A 1 178 ? -13.331 -6.165 20.076 1.00 88.81 178 ALA A N 1
ATOM 1357 C CA . ALA A 1 178 ? -13.990 -7.448 19.878 1.00 88.81 178 ALA A CA 1
ATOM 1358 C C . ALA A 1 178 ? -14.018 -8.356 21.119 1.00 88.81 178 ALA A C 1
ATOM 1360 O O . ALA A 1 178 ? -14.654 -9.406 21.086 1.00 88.81 178 ALA A O 1
ATOM 1361 N N . LEU A 1 179 ? -13.318 -7.971 22.191 1.00 87.38 179 LEU A N 1
ATOM 1362 C CA . LEU A 1 179 ? -13.183 -8.738 23.430 1.00 87.38 179 LEU A CA 1
ATOM 1363 C C . LEU A 1 179 ? -13.910 -8.104 24.620 1.00 87.38 179 LEU A C 1
ATOM 1365 O O . LEU A 1 179 ? -13.802 -8.610 25.734 1.00 87.38 179 LEU A O 1
ATOM 1369 N N . VAL A 1 180 ? -14.577 -6.959 24.435 1.00 89.94 180 VAL A N 1
ATOM 1370 C CA . VAL A 1 180 ? -15.155 -6.224 25.570 1.00 89.94 180 VAL A CA 1
ATOM 1371 C C . VAL A 1 180 ? -16.503 -6.803 25.994 1.00 89.94 180 VAL A C 1
ATOM 1373 O O . VAL A 1 180 ? -16.711 -7.057 27.179 1.00 89.94 180 VAL A O 1
ATOM 1376 N N . ASN A 1 181 ? -17.427 -6.953 25.048 1.00 92.06 181 ASN A N 1
ATOM 1377 C CA . ASN A 1 181 ? -18.754 -7.548 25.214 1.00 92.06 181 ASN A CA 1
ATOM 1378 C C . ASN A 1 181 ? -19.355 -7.850 23.829 1.00 92.06 181 ASN A C 1
ATOM 1380 O O . ASN A 1 181 ? -18.770 -7.467 22.814 1.00 92.06 181 ASN A O 1
ATOM 1384 N N . ASP A 1 182 ? -20.528 -8.483 23.794 1.00 92.94 182 ASP A N 1
ATOM 1385 C CA . ASP A 1 182 ? -21.187 -8.892 22.544 1.00 92.94 182 ASP A CA 1
ATOM 1386 C C . ASP A 1 182 ? -21.499 -7.706 21.622 1.00 92.94 182 ASP A C 1
ATOM 1388 O O . ASP A 1 182 ? -21.284 -7.781 20.418 1.00 92.94 182 ASP A O 1
ATOM 1392 N N . GLU A 1 183 ? -21.920 -6.567 22.179 1.00 95.25 183 GLU A N 1
ATOM 1393 C CA . GLU A 1 183 ? -22.191 -5.353 21.397 1.00 95.25 183 GLU A CA 1
ATOM 1394 C C . GLU A 1 183 ? -20.919 -4.807 20.728 1.00 95.25 183 GLU A C 1
ATOM 1396 O O . GLU A 1 183 ? -20.926 -4.445 19.552 1.00 95.25 183 GLU A O 1
ATOM 1401 N N . ALA A 1 184 ? -19.812 -4.736 21.467 1.00 93.62 184 ALA A N 1
ATOM 1402 C CA . ALA A 1 184 ? -18.533 -4.274 20.948 1.00 93.62 184 ALA A CA 1
ATOM 1403 C C . ALA A 1 184 ? -17.971 -5.255 19.913 1.00 93.62 184 ALA A C 1
ATOM 1405 O O . ALA A 1 184 ? -17.405 -4.825 18.906 1.00 93.62 184 ALA A O 1
ATOM 1406 N N . HIS A 1 185 ? -18.173 -6.557 20.136 1.00 93.94 185 HIS A N 1
ATOM 1407 C CA . HIS A 1 185 ? -17.850 -7.609 19.183 1.00 93.94 185 HIS A CA 1
ATOM 1408 C C . HIS A 1 185 ? -18.627 -7.450 17.881 1.00 93.94 185 HIS A C 1
ATOM 1410 O O . HIS A 1 185 ? -18.020 -7.431 16.817 1.00 93.94 185 HIS A O 1
ATOM 1416 N N . GLU A 1 186 ? -19.939 -7.250 17.954 1.00 96.00 186 GLU A N 1
ATOM 1417 C CA . GLU A 1 186 ? -20.788 -7.071 16.779 1.00 96.00 186 GLU A CA 1
ATOM 1418 C C . GLU A 1 186 ? -20.400 -5.814 15.983 1.00 96.00 186 GLU A C 1
ATOM 1420 O O . GLU A 1 186 ? -20.284 -5.850 14.756 1.00 96.00 186 GLU A O 1
ATOM 1425 N N . VAL A 1 187 ? -20.123 -4.699 16.669 1.00 95.94 187 VAL A N 1
ATOM 1426 C CA . VAL A 1 187 ? -19.649 -3.467 16.019 1.00 95.94 187 VAL A CA 1
ATOM 1427 C C . VAL A 1 187 ? -18.280 -3.675 15.367 1.00 95.94 187 VAL A C 1
ATOM 1429 O O . VAL A 1 187 ? -18.057 -3.208 14.246 1.00 95.94 187 VAL A O 1
ATOM 1432 N N . ALA A 1 188 ? -17.369 -4.386 16.037 1.00 95.25 188 ALA A N 1
ATOM 1433 C CA . ALA A 1 188 ? -16.059 -4.722 15.496 1.00 95.25 188 ALA A CA 1
ATOM 1434 C C . ALA A 1 188 ? -16.157 -5.671 14.292 1.00 95.25 188 ALA A C 1
ATOM 1436 O O . ALA A 1 188 ? -15.439 -5.466 13.316 1.00 95.25 188 ALA A O 1
ATOM 1437 N N . ALA A 1 189 ? -17.052 -6.660 14.322 1.00 95.75 189 ALA A N 1
ATOM 1438 C CA . ALA A 1 189 ? -17.280 -7.599 13.226 1.00 95.75 189 ALA A CA 1
ATOM 1439 C C . ALA A 1 189 ? -17.847 -6.882 11.992 1.00 95.75 189 ALA A C 1
ATOM 1441 O O . ALA A 1 189 ? -17.264 -6.958 10.914 1.00 95.75 189 ALA A O 1
ATOM 1442 N N . ARG A 1 190 ? -18.883 -6.049 12.165 1.00 96.75 190 ARG A N 1
ATOM 1443 C CA . ARG A 1 190 ? -19.430 -5.210 11.079 1.00 96.75 190 ARG A CA 1
ATOM 1444 C C . ARG A 1 190 ? -18.419 -4.209 10.526 1.00 96.75 190 ARG A C 1
ATOM 1446 O O . ARG A 1 190 ? -18.492 -3.783 9.373 1.00 96.75 190 ARG A O 1
ATOM 1453 N N . TRP A 1 191 ? -17.502 -3.730 11.359 1.00 95.38 191 TRP A N 1
ATOM 1454 C CA . TRP A 1 191 ? -16.384 -2.923 10.884 1.00 95.38 191 TRP A CA 1
ATOM 1455 C C . TRP A 1 191 ? -15.389 -3.761 10.082 1.00 95.38 191 TRP A C 1
ATOM 1457 O O . TRP A 1 191 ? -14.993 -3.326 9.006 1.00 95.38 191 TRP A O 1
ATOM 1467 N N . ALA A 1 192 ? -15.038 -4.951 10.568 1.00 94.88 192 ALA A N 1
ATOM 1468 C CA . ALA A 1 192 ? -14.109 -5.862 9.920 1.00 94.88 192 ALA A CA 1
ATOM 1469 C C . ALA A 1 192 ? -14.566 -6.239 8.504 1.00 94.88 192 ALA A C 1
ATOM 1471 O O . ALA A 1 192 ? -13.802 -6.085 7.550 1.00 94.88 192 ALA A O 1
ATOM 1472 N N . GLU A 1 193 ? -15.832 -6.627 8.364 1.00 95.12 193 GLU A N 1
ATOM 1473 C CA . GLU A 1 193 ? -16.452 -6.974 7.082 1.00 95.12 193 GLU A CA 1
ATOM 1474 C C . GLU A 1 193 ? -16.372 -5.816 6.083 1.00 95.12 193 GLU A C 1
ATOM 1476 O O . GLU A 1 193 ? -15.969 -6.002 4.937 1.00 95.12 193 GLU A O 1
ATOM 1481 N N . ARG A 1 194 ? -16.650 -4.581 6.531 1.00 94.38 194 ARG A N 1
ATOM 1482 C CA . ARG A 1 194 ? -16.523 -3.376 5.690 1.00 94.38 194 ARG A CA 1
ATOM 1483 C C . ARG A 1 194 ? -15.092 -3.088 5.241 1.00 94.38 194 ARG A C 1
ATOM 1485 O O . ARG A 1 194 ? -14.907 -2.379 4.258 1.00 94.38 194 ARG A O 1
ATOM 1492 N N . GLN A 1 195 ? -14.088 -3.598 5.952 1.00 92.19 195 GLN A N 1
ATOM 1493 C CA . GLN A 1 195 ? -12.687 -3.511 5.538 1.00 92.19 195 GLN A CA 1
ATOM 1494 C C . GLN A 1 195 ? -12.246 -4.703 4.666 1.00 92.19 195 GLN A C 1
ATOM 1496 O O . GLN A 1 195 ? -11.058 -4.814 4.359 1.00 92.19 195 GLN A O 1
ATOM 1501 N N . GLY A 1 196 ? -13.167 -5.597 4.285 1.00 92.69 196 GLY A N 1
ATOM 1502 C CA . GLY A 1 196 ? -12.870 -6.810 3.521 1.00 92.69 196 GLY A CA 1
ATOM 1503 C C . GLY A 1 196 ? -12.170 -7.893 4.344 1.00 92.69 196 GLY A C 1
ATOM 1504 O O . GLY A 1 196 ? -11.424 -8.694 3.789 1.00 92.69 196 GLY A O 1
ATOM 1505 N N . GLY A 1 197 ? -12.346 -7.887 5.666 1.00 93.56 197 GLY A N 1
ATOM 1506 C CA . GLY A 1 197 ? -11.777 -8.882 6.570 1.00 93.56 197 GLY A CA 1
ATOM 1507 C C . GLY A 1 197 ? -12.821 -9.487 7.501 1.00 93.56 197 GLY A C 1
ATOM 1508 O O . GLY A 1 197 ? -14.017 -9.245 7.375 1.00 93.56 197 GLY A O 1
ATOM 1509 N N . HIS A 1 198 ? -12.358 -10.272 8.464 1.00 95.38 198 HIS A N 1
ATOM 1510 C CA . HIS A 1 198 ? -13.200 -10.899 9.479 1.00 95.38 198 HIS A CA 1
ATOM 1511 C C . HIS A 1 198 ? -12.471 -10.947 10.824 1.00 95.38 198 HIS A C 1
ATOM 1513 O O . HIS A 1 198 ? -11.266 -10.706 10.912 1.00 95.38 198 HIS A O 1
ATOM 1519 N N . ILE A 1 199 ? -13.201 -11.236 11.899 1.00 94.56 199 ILE A N 1
ATOM 1520 C CA . ILE A 1 199 ? -12.608 -11.452 13.220 1.00 94.56 199 ILE A CA 1
ATOM 1521 C C . ILE A 1 199 ? -12.419 -12.950 13.420 1.00 94.56 199 ILE A C 1
ATOM 1523 O O . ILE A 1 199 ? -13.381 -13.712 13.393 1.00 94.56 199 ILE A O 1
ATOM 1527 N N . ARG A 1 200 ? -11.179 -13.369 13.665 1.00 93.06 200 ARG A N 1
ATOM 1528 C CA . ARG A 1 200 ? -10.833 -14.738 14.036 1.00 93.06 200 ARG A CA 1
ATOM 1529 C C . ARG A 1 200 ? -10.630 -14.821 15.544 1.00 93.06 200 ARG A C 1
ATOM 1531 O O . ARG A 1 200 ? -9.773 -14.138 16.111 1.00 93.06 200 ARG A O 1
ATOM 1538 N N . GLN A 1 201 ? -11.411 -15.679 16.194 1.00 88.50 201 GLN A N 1
ATOM 1539 C CA . GLN A 1 201 ? -11.140 -16.084 17.570 1.00 88.50 201 GLN A CA 1
ATOM 1540 C C . GLN A 1 201 ? -10.015 -17.120 17.570 1.00 88.50 201 GLN A C 1
ATOM 1542 O O . GLN A 1 201 ? -9.993 -18.017 16.731 1.00 88.50 201 GLN A O 1
ATOM 1547 N N . ASN A 1 202 ? -9.056 -16.981 18.482 1.00 83.94 202 ASN A N 1
ATOM 1548 C CA . ASN A 1 202 ? -7.874 -17.839 18.527 1.00 83.94 202 ASN A CA 1
ATOM 1549 C C . ASN A 1 202 ? -7.710 -18.453 19.924 1.00 83.94 202 ASN A C 1
ATOM 1551 O O . ASN A 1 202 ? -6.747 -18.165 20.634 1.00 83.94 202 ASN A O 1
ATOM 1555 N N . GLY A 1 203 ? -8.695 -19.255 20.342 1.00 85.69 203 GLY A N 1
ATOM 1556 C CA . GLY A 1 203 ? -8.727 -19.881 21.667 1.00 85.69 203 GLY A CA 1
ATOM 1557 C C . GLY A 1 203 ? -8.527 -18.857 22.790 1.00 85.69 203 GLY A C 1
ATOM 1558 O O . GLY A 1 203 ? -9.249 -17.867 22.865 1.00 85.69 203 GLY A O 1
ATOM 1559 N N . ASN A 1 204 ? -7.497 -19.062 23.616 1.00 84.62 204 ASN A N 1
ATOM 1560 C CA . ASN A 1 204 ? -7.146 -18.168 24.730 1.00 84.62 204 ASN A CA 1
ATOM 1561 C C . ASN A 1 204 ? -6.424 -16.874 24.305 1.00 84.62 204 ASN A C 1
ATOM 1563 O O . ASN A 1 204 ? -6.073 -16.055 25.156 1.00 84.62 204 ASN A O 1
ATOM 1567 N N . LYS A 1 205 ? -6.149 -16.681 23.011 1.00 83.56 205 LYS A N 1
ATOM 1568 C CA . LYS A 1 205 ? -5.498 -15.468 22.503 1.00 83.56 205 LYS A CA 1
ATOM 1569 C C . LYS A 1 205 ? -6.535 -14.386 22.182 1.00 83.56 205 LYS A C 1
ATOM 1571 O O . LYS A 1 205 ? -7.687 -14.703 21.880 1.00 83.56 205 LYS A O 1
ATOM 1576 N N . PRO A 1 206 ? -6.132 -13.101 22.210 1.00 83.81 206 PRO A N 1
ATOM 1577 C CA . PRO A 1 206 ? -6.995 -12.001 21.803 1.00 83.81 206 PRO A CA 1
ATOM 1578 C C . PRO A 1 206 ? -7.613 -12.248 20.425 1.00 83.81 206 PRO A C 1
ATOM 1580 O O . PRO A 1 206 ? -6.943 -12.765 19.534 1.00 83.81 206 PRO A O 1
ATOM 1583 N N . ALA A 1 207 ? -8.870 -11.845 20.240 1.00 88.19 207 ALA A N 1
ATOM 1584 C CA . ALA A 1 207 ? -9.515 -11.858 18.936 1.00 88.19 207 ALA A CA 1
ATOM 1585 C C . ALA A 1 207 ? -8.713 -10.982 17.964 1.00 88.19 207 ALA A C 1
ATOM 1587 O O . ALA A 1 207 ? -8.360 -9.832 18.264 1.00 88.19 207 ALA A O 1
ATOM 1588 N N . VAL A 1 208 ? -8.417 -11.550 16.801 1.00 90.81 208 VAL A N 1
ATOM 1589 C CA . VAL A 1 208 ? -7.574 -10.930 15.785 1.00 90.81 208 VAL A CA 1
ATOM 1590 C C . VAL A 1 208 ? -8.450 -10.607 14.591 1.00 90.81 208 VAL A C 1
ATOM 1592 O O . VAL A 1 208 ? -9.183 -11.460 14.102 1.00 90.81 208 VAL A O 1
ATOM 1595 N N . PHE A 1 209 ? -8.386 -9.372 14.117 1.00 91.75 209 PHE A N 1
ATOM 1596 C CA . PHE A 1 209 ? -8.886 -9.051 12.796 1.00 91.75 209 PHE A CA 1
ATOM 1597 C C . PHE A 1 209 ? -7.923 -9.604 11.751 1.00 91.75 209 PHE A C 1
ATOM 1599 O O . PHE A 1 209 ? -6.713 -9.389 11.843 1.00 91.75 209 PHE A O 1
ATOM 1606 N N . VAL A 1 210 ? -8.483 -10.266 10.753 1.00 92.06 210 VAL A N 1
ATOM 1607 C CA . VAL A 1 210 ? -7.778 -10.935 9.672 1.00 92.06 210 VAL A CA 1
ATOM 1608 C C . VAL A 1 210 ? -8.280 -10.358 8.353 1.00 92.06 210 VAL A C 1
ATOM 1610 O O . VAL A 1 210 ? -9.485 -10.355 8.097 1.00 92.06 210 VAL A O 1
ATOM 1613 N N . ARG A 1 211 ? -7.365 -9.871 7.510 1.00 93.00 211 ARG A N 1
ATOM 1614 C CA . ARG A 1 211 ? -7.673 -9.401 6.150 1.00 93.00 211 ARG A CA 1
ATOM 1615 C C . ARG A 1 211 ? -6.752 -10.074 5.134 1.00 93.00 211 ARG A C 1
ATOM 1617 O O . ARG A 1 211 ? -5.534 -10.031 5.340 1.00 93.00 211 ARG A O 1
ATOM 1624 N N . PRO A 1 212 ? -7.298 -10.652 4.053 1.00 93.50 212 PRO A N 1
ATOM 1625 C CA . PRO A 1 212 ? -6.494 -11.177 2.957 1.00 93.50 212 PRO A CA 1
ATOM 1626 C C . PRO A 1 212 ? -5.733 -10.053 2.241 1.00 93.50 212 PRO A C 1
ATOM 1628 O O . PRO A 1 212 ? -6.055 -8.871 2.389 1.00 93.50 212 PRO A O 1
ATOM 1631 N N . PHE A 1 213 ? -4.723 -10.426 1.458 1.00 94.00 213 PHE A N 1
ATOM 1632 C CA . PHE A 1 213 ? -4.018 -9.490 0.587 1.00 94.00 213 PHE A CA 1
ATOM 1633 C C . PHE A 1 213 ? -4.986 -8.875 -0.433 1.00 94.00 213 PHE A C 1
ATOM 1635 O O . PHE A 1 213 ? -5.715 -9.594 -1.118 1.00 94.00 213 PHE A O 1
ATOM 1642 N N . ASN A 1 214 ? -5.007 -7.548 -0.535 1.00 94.00 214 ASN A N 1
ATOM 1643 C CA . ASN A 1 214 ? -5.833 -6.829 -1.496 1.00 94.00 214 ASN A CA 1
ATOM 1644 C C . ASN A 1 214 ? -4.984 -6.395 -2.701 1.00 94.00 214 ASN A C 1
ATOM 1646 O O . ASN A 1 214 ? -4.149 -5.506 -2.570 1.00 94.00 214 ASN A O 1
ATOM 1650 N N . LEU A 1 215 ? -5.238 -6.980 -3.876 1.00 93.81 215 LEU A N 1
ATOM 1651 C CA . LEU A 1 215 ? -4.468 -6.729 -5.105 1.00 93.81 215 LEU A CA 1
ATOM 1652 C C . LEU A 1 215 ? -4.450 -5.263 -5.560 1.00 93.81 215 LEU A C 1
ATOM 1654 O O . LEU A 1 215 ? -3.486 -4.843 -6.190 1.00 93.81 215 LEU A O 1
ATOM 1658 N N . GLU A 1 216 ? -5.499 -4.495 -5.264 1.00 93.00 216 GLU A N 1
ATOM 1659 C CA . GLU A 1 216 ? -5.621 -3.102 -5.709 1.00 93.00 216 GLU A CA 1
ATOM 1660 C C . GLU A 1 216 ? -4.890 -2.137 -4.774 1.00 93.00 216 GLU A C 1
ATOM 1662 O O . GLU A 1 216 ? -4.411 -1.083 -5.196 1.00 93.00 216 GLU A O 1
ATOM 1667 N N . ARG A 1 217 ? -4.832 -2.475 -3.481 1.00 93.81 217 ARG A N 1
ATOM 1668 C CA . ARG A 1 217 ? -4.402 -1.552 -2.427 1.00 93.81 217 ARG A CA 1
ATOM 1669 C C . ARG A 1 217 ? -3.098 -1.937 -1.767 1.00 93.81 217 ARG A C 1
ATOM 1671 O O . ARG A 1 217 ? -2.394 -1.038 -1.341 1.00 93.81 217 ARG A O 1
ATOM 1678 N N . ASP A 1 218 ? -2.819 -3.219 -1.602 1.00 95.88 218 ASP A N 1
ATOM 1679 C CA . ASP A 1 218 ? -1.622 -3.688 -0.915 1.00 95.88 218 ASP A CA 1
ATOM 1680 C C . ASP A 1 218 ? -0.490 -3.904 -1.921 1.00 95.88 218 ASP A C 1
ATOM 1682 O O . ASP A 1 218 ? -0.726 -4.007 -3.128 1.00 95.88 218 ASP A O 1
ATOM 1686 N N . ALA A 1 219 ? 0.744 -3.955 -1.420 1.00 96.12 219 ALA A N 1
ATOM 1687 C CA . ALA A 1 219 ? 1.928 -4.147 -2.243 1.00 96.12 219 ALA A CA 1
ATOM 1688 C C . ALA A 1 219 ? 2.801 -5.292 -1.735 1.00 96.12 219 ALA A C 1
ATOM 1690 O O . ALA A 1 219 ? 2.967 -5.484 -0.525 1.00 96.12 219 ALA A O 1
ATOM 1691 N N . VAL A 1 220 ? 3.391 -6.036 -2.670 1.00 95.44 220 VAL A N 1
ATOM 1692 C CA . VAL A 1 220 ? 4.414 -7.037 -2.355 1.00 95.44 220 VAL A CA 1
ATOM 1693 C C . VAL A 1 220 ? 5.745 -6.328 -2.194 1.00 95.44 220 VAL A C 1
ATOM 1695 O O . VAL A 1 220 ? 6.267 -5.769 -3.151 1.00 95.44 220 VAL A O 1
ATOM 1698 N N . TYR A 1 221 ? 6.295 -6.342 -0.985 1.00 95.38 221 TYR A N 1
ATOM 1699 C CA . TYR A 1 221 ? 7.617 -5.795 -0.728 1.00 95.38 221 TYR A CA 1
ATOM 1700 C C . TYR A 1 221 ? 8.694 -6.823 -1.067 1.00 95.38 221 TYR A C 1
ATOM 1702 O O . TYR A 1 221 ? 8.685 -7.922 -0.512 1.00 95.38 221 TYR A O 1
ATOM 1710 N N . ILE A 1 222 ? 9.617 -6.468 -1.955 1.00 93.50 222 ILE A N 1
ATOM 1711 C CA . ILE A 1 222 ? 10.733 -7.306 -2.389 1.00 93.50 222 ILE A CA 1
ATOM 1712 C C . ILE A 1 222 ? 12.019 -6.779 -1.731 1.00 93.50 222 ILE A C 1
ATOM 1714 O O . ILE A 1 222 ? 12.511 -5.714 -2.108 1.00 93.50 222 ILE A O 1
ATOM 1718 N N . PRO A 1 223 ? 12.573 -7.503 -0.742 1.00 93.56 223 PRO A N 1
ATOM 1719 C CA . PRO A 1 223 ? 13.815 -7.117 -0.075 1.00 93.56 223 PRO A CA 1
ATOM 1720 C C . PRO A 1 223 ? 15.018 -7.162 -1.016 1.00 93.56 223 PRO A C 1
ATOM 1722 O O . PRO A 1 223 ? 15.057 -7.997 -1.919 1.00 93.56 223 PRO A O 1
ATOM 1725 N N . LEU A 1 224 ? 16.053 -6.363 -0.731 1.00 91.81 224 LEU A N 1
ATOM 1726 C CA . LEU A 1 224 ? 17.285 -6.323 -1.534 1.00 91.81 224 LEU A CA 1
ATOM 1727 C C . LEU A 1 224 ? 17.902 -7.715 -1.734 1.00 91.81 224 LEU A C 1
ATOM 1729 O O . LEU A 1 224 ? 18.092 -8.147 -2.865 1.00 91.81 224 LEU A O 1
ATOM 1733 N N . GLY A 1 225 ? 18.121 -8.462 -0.647 1.00 90.25 225 GLY A N 1
ATOM 1734 C CA . GLY A 1 225 ? 18.716 -9.804 -0.704 1.00 90.25 225 GLY A CA 1
ATOM 1735 C C . GLY A 1 225 ? 17.826 -10.890 -1.323 1.00 90.25 225 GLY A C 1
ATOM 1736 O O . GLY A 1 225 ? 18.235 -12.041 -1.387 1.00 90.25 225 GLY A O 1
ATOM 1737 N N . LYS A 1 226 ? 16.600 -10.553 -1.740 1.00 89.81 226 LYS A N 1
ATOM 1738 C CA . LYS A 1 226 ? 15.663 -11.475 -2.400 1.00 89.81 226 LYS A CA 1
ATOM 1739 C C . LYS A 1 226 ? 15.199 -10.969 -3.762 1.00 89.81 226 LYS A C 1
ATOM 1741 O O . LYS A 1 226 ? 14.336 -11.607 -4.355 1.00 89.81 226 LYS A O 1
ATOM 1746 N N . ALA A 1 227 ? 15.716 -9.832 -4.230 1.00 87.69 227 ALA A N 1
ATOM 1747 C CA . ALA A 1 227 ? 15.279 -9.229 -5.481 1.00 87.69 227 ALA A CA 1
ATOM 1748 C C . ALA A 1 227 ? 15.483 -10.195 -6.646 1.00 87.69 227 ALA A C 1
ATOM 1750 O O . ALA A 1 227 ? 14.528 -10.486 -7.352 1.00 87.69 227 ALA A O 1
ATOM 1751 N N . HIS A 1 228 ? 16.672 -10.791 -6.747 1.00 83.56 228 HIS A N 1
ATOM 1752 C CA . HIS A 1 228 ? 16.973 -11.787 -7.769 1.00 83.56 228 HIS A CA 1
ATOM 1753 C C . HIS A 1 228 ? 15.943 -12.930 -7.786 1.00 83.56 228 HIS A C 1
ATOM 1755 O O . HIS A 1 228 ? 15.277 -13.124 -8.790 1.00 83.56 228 HIS A O 1
ATOM 1761 N N . ASP A 1 229 ? 15.713 -13.607 -6.658 1.00 84.12 229 ASP A N 1
ATOM 1762 C CA . ASP A 1 229 ? 14.771 -14.740 -6.584 1.00 84.12 229 ASP A CA 1
ATOM 1763 C C . ASP A 1 229 ? 13.295 -14.355 -6.762 1.00 84.12 229 ASP A C 1
ATOM 1765 O O . ASP A 1 229 ? 12.444 -15.214 -6.999 1.00 84.12 229 ASP A O 1
ATOM 1769 N N . ALA A 1 230 ? 12.942 -13.098 -6.492 1.00 84.62 230 ALA A N 1
ATOM 1770 C CA . ALA A 1 230 ? 11.581 -12.604 -6.673 1.00 84.62 230 ALA A CA 1
ATOM 1771 C C . ALA A 1 230 ? 11.278 -12.323 -8.144 1.00 84.62 230 ALA A C 1
ATOM 1773 O O . ALA A 1 230 ? 10.137 -12.499 -8.565 1.00 84.62 230 ALA A O 1
ATOM 1774 N N . ILE A 1 231 ? 12.299 -11.876 -8.869 1.00 78.06 231 ILE A N 1
ATOM 1775 C CA . ILE A 1 231 ? 12.244 -11.411 -10.251 1.00 78.06 231 ILE A CA 1
ATOM 1776 C C . ILE A 1 231 ? 12.473 -12.578 -11.209 1.00 78.06 231 ILE A C 1
ATOM 1778 O O . ILE A 1 231 ? 11.661 -12.827 -12.090 1.00 78.06 231 ILE A O 1
ATOM 1782 N N . LEU A 1 232 ? 13.544 -13.328 -10.965 1.00 76.44 232 LEU A N 1
ATOM 1783 C CA . LEU A 1 232 ? 13.944 -14.526 -11.682 1.00 76.44 232 LEU A CA 1
ATOM 1784 C C . LEU A 1 232 ? 13.825 -15.701 -10.710 1.00 76.44 232 LEU A C 1
ATOM 1786 O O . LEU A 1 232 ? 14.780 -15.997 -9.985 1.00 76.44 232 LEU A O 1
ATOM 1790 N N . PRO A 1 233 ? 12.673 -16.384 -10.634 1.00 68.94 233 PRO A N 1
ATOM 1791 C CA . PRO A 1 233 ? 12.508 -17.564 -9.788 1.00 68.94 233 PRO A CA 1
ATOM 1792 C C . PRO A 1 233 ? 13.252 -18.786 -10.359 1.00 68.94 233 PRO A C 1
ATOM 1794 O O . PRO A 1 233 ? 12.704 -19.882 -10.425 1.00 68.94 233 PRO A O 1
ATOM 1797 N N . SER A 1 234 ? 14.536 -18.618 -10.691 1.00 66.69 234 SER A N 1
ATOM 1798 C CA . SER A 1 234 ? 15.448 -19.628 -11.236 1.00 66.69 234 SER A CA 1
ATOM 1799 C C . SER A 1 234 ? 15.627 -20.853 -10.330 1.00 66.69 234 SER A C 1
ATOM 1801 O O . SER A 1 234 ? 16.177 -21.869 -10.740 1.00 66.69 234 SER A O 1
ATOM 1803 N N . ALA A 1 235 ? 15.151 -20.768 -9.088 1.00 61.28 235 ALA A N 1
ATOM 1804 C CA . ALA A 1 235 ? 15.243 -21.808 -8.076 1.00 61.28 235 ALA A CA 1
ATOM 1805 C C . ALA A 1 235 ? 14.065 -22.804 -8.069 1.00 61.28 235 ALA A C 1
ATOM 1807 O O . ALA A 1 235 ? 13.961 -23.593 -7.124 1.00 61.28 235 ALA A O 1
ATOM 1808 N N . LEU A 1 236 ? 13.147 -22.778 -9.044 1.00 66.81 236 LEU A N 1
ATOM 1809 C CA . LEU A 1 236 ? 12.099 -23.800 -9.118 1.00 66.81 236 LEU A CA 1
ATOM 1810 C C . LEU A 1 236 ? 12.708 -25.153 -9.558 1.00 66.81 236 LEU A C 1
ATOM 1812 O O . LEU A 1 236 ? 13.367 -25.220 -10.594 1.00 66.81 236 LEU A O 1
ATOM 1816 N N . PRO A 1 237 ? 12.529 -26.244 -8.781 1.00 63.84 237 PRO A N 1
ATOM 1817 C CA . PRO A 1 237 ? 13.064 -27.559 -9.137 1.00 63.84 237 PRO A CA 1
ATOM 1818 C C . PRO A 1 237 ? 12.522 -28.039 -10.490 1.00 63.84 237 PRO A C 1
ATOM 1820 O O . PRO A 1 237 ? 11.310 -28.003 -10.699 1.00 63.84 237 PRO A O 1
ATOM 1823 N N . GLY A 1 238 ? 13.403 -28.521 -11.374 1.00 67.44 238 GLY A N 1
ATOM 1824 C CA . GLY A 1 238 ? 13.042 -28.974 -12.728 1.00 67.44 238 GLY A CA 1
ATOM 1825 C C . GLY A 1 238 ? 13.185 -27.911 -13.825 1.00 67.44 238 GLY A C 1
ATOM 1826 O O . GLY A 1 238 ? 12.663 -28.096 -14.917 1.00 67.44 238 GLY A O 1
ATOM 1827 N N . HIS A 1 239 ? 13.869 -26.803 -13.541 1.00 62.56 239 HIS A N 1
ATOM 1828 C CA . HIS A 1 239 ? 14.178 -25.752 -14.509 1.00 62.56 239 HIS A CA 1
ATOM 1829 C C . HIS A 1 239 ? 15.330 -26.114 -15.449 1.00 62.56 239 HIS A C 1
ATOM 1831 O O . HIS A 1 239 ? 16.486 -26.145 -15.024 1.00 62.56 239 HIS A O 1
ATOM 1837 N N . SER A 1 240 ? 15.034 -26.286 -16.736 1.00 63.62 240 SER A N 1
ATOM 1838 C CA . SER A 1 240 ? 15.968 -25.875 -17.786 1.00 63.62 240 SER A CA 1
ATOM 1839 C C . SER A 1 240 ? 15.720 -24.391 -18.079 1.00 63.62 240 SER A C 1
ATOM 1841 O O . SER A 1 240 ? 14.599 -23.908 -17.952 1.00 63.62 240 SER A O 1
ATOM 1843 N N . ASN A 1 241 ? 16.762 -23.638 -18.426 1.00 61.69 241 ASN A N 1
ATOM 1844 C CA . ASN A 1 241 ? 16.712 -22.184 -18.655 1.00 61.69 241 ASN A CA 1
ATOM 1845 C C . ASN A 1 241 ? 15.855 -21.751 -19.866 1.00 61.69 241 ASN A C 1
ATOM 1847 O O . ASN A 1 241 ? 15.857 -20.576 -20.231 1.00 61.69 241 ASN A O 1
ATOM 1851 N N . ASP A 1 242 ? 15.126 -22.673 -20.488 1.00 60.31 242 ASP A N 1
ATOM 1852 C CA . ASP A 1 242 ? 14.601 -22.506 -21.830 1.00 60.31 242 ASP A CA 1
ATOM 1853 C C . ASP A 1 242 ? 13.071 -22.336 -21.770 1.00 60.31 242 ASP A C 1
ATOM 1855 O O . ASP A 1 242 ? 12.310 -23.283 -21.589 1.00 60.31 242 ASP A O 1
ATOM 1859 N N . TYR A 1 243 ? 12.630 -21.083 -21.929 1.00 58.94 243 TYR A N 1
ATOM 1860 C CA . TYR A 1 243 ? 11.253 -20.657 -22.232 1.00 58.94 243 TYR A CA 1
ATOM 1861 C C . TYR A 1 243 ? 10.200 -20.896 -21.137 1.00 58.94 243 TYR A C 1
ATOM 1863 O O . TYR A 1 243 ? 9.366 -21.806 -21.192 1.00 58.94 243 TYR A O 1
ATOM 1871 N N . HIS A 1 244 ? 10.157 -19.995 -20.157 1.00 64.81 244 HIS A N 1
ATOM 1872 C CA . HIS A 1 244 ? 9.090 -19.957 -19.158 1.00 64.81 244 HIS A CA 1
ATOM 1873 C C . HIS A 1 244 ? 8.294 -18.665 -19.250 1.00 64.81 244 HIS A C 1
ATOM 1875 O O . HIS A 1 244 ? 8.846 -17.587 -19.427 1.00 64.81 244 HIS A O 1
ATOM 1881 N N . SER A 1 245 ? 6.976 -18.781 -19.102 1.00 77.25 245 SER A N 1
ATOM 1882 C CA . SER A 1 245 ? 6.105 -17.618 -18.963 1.00 77.25 245 SER A CA 1
ATOM 1883 C C . SER A 1 245 ? 5.768 -17.425 -17.491 1.00 77.25 245 SER A C 1
ATOM 1885 O O . SER A 1 245 ? 5.160 -18.288 -16.851 1.00 77.25 245 SER A O 1
ATOM 1887 N N . TRP A 1 246 ? 6.140 -16.271 -16.950 1.00 82.75 246 TRP A N 1
ATOM 1888 C CA . TRP A 1 246 ? 5.846 -15.885 -15.575 1.00 82.75 246 TRP A CA 1
ATOM 1889 C C . TRP A 1 246 ? 4.541 -15.102 -15.520 1.00 82.75 246 TRP A C 1
ATOM 1891 O O . TRP A 1 246 ? 4.352 -14.126 -16.247 1.00 82.75 246 TRP A O 1
ATOM 1901 N N . ARG A 1 247 ? 3.621 -15.488 -14.631 1.00 85.50 247 ARG A N 1
ATOM 1902 C CA . ARG A 1 247 ? 2.419 -14.689 -14.364 1.00 85.50 247 ARG A CA 1
ATOM 1903 C C . ARG A 1 247 ? 2.481 -14.034 -13.005 1.00 85.50 247 ARG A C 1
ATOM 1905 O O . ARG A 1 247 ? 2.285 -14.661 -11.961 1.00 85.50 247 ARG A O 1
ATOM 1912 N N . PHE A 1 248 ? 2.675 -12.725 -13.044 1.00 87.50 248 PHE A N 1
ATOM 1913 C CA . PHE A 1 248 ? 2.690 -11.881 -11.867 1.00 87.50 248 PHE A CA 1
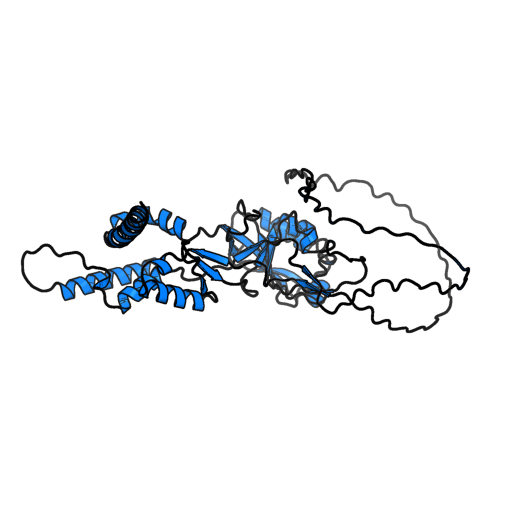ATOM 1914 C C . PHE A 1 248 ? 1.421 -11.021 -11.815 1.00 87.50 248 PHE A C 1
ATOM 1916 O O . PHE A 1 248 ? 1.325 -9.949 -12.411 1.00 87.50 248 PHE A O 1
ATOM 1923 N N . HIS A 1 249 ? 0.408 -11.524 -11.106 1.00 89.00 249 HIS A N 1
ATOM 1924 C CA . HIS A 1 249 ? -0.923 -10.903 -11.020 1.00 89.00 249 HIS A CA 1
ATOM 1925 C C . HIS A 1 249 ? -1.019 -9.738 -10.023 1.00 89.00 249 HIS A C 1
ATOM 1927 O O . HIS A 1 249 ? -2.082 -9.136 -9.863 1.00 89.00 249 HIS A O 1
ATOM 1933 N N . VAL A 1 250 ? 0.066 -9.425 -9.319 1.00 91.69 250 VAL A N 1
ATOM 1934 C CA . VAL A 1 250 ? 0.084 -8.354 -8.323 1.00 91.69 250 VAL A CA 1
ATOM 1935 C C . VAL A 1 250 ? 0.245 -7.007 -9.022 1.00 91.69 250 VAL A C 1
ATOM 1937 O O . VAL A 1 250 ? 1.159 -6.818 -9.817 1.00 91.69 250 VAL A O 1
ATOM 1940 N N . GLN A 1 251 ? -0.627 -6.054 -8.685 1.00 93.62 251 GLN A N 1
ATOM 1941 C CA . GLN A 1 251 ? -0.617 -4.726 -9.307 1.00 93.62 251 GLN A CA 1
ATOM 1942 C C . GLN A 1 251 ? 0.398 -3.776 -8.682 1.00 93.62 251 GLN A C 1
ATOM 1944 O O . GLN A 1 251 ? 0.838 -2.828 -9.326 1.00 93.62 251 GLN A O 1
ATOM 1949 N N . ASN A 1 252 ? 0.773 -4.016 -7.428 1.00 95.62 252 ASN A N 1
ATOM 1950 C CA . ASN A 1 252 ? 1.673 -3.133 -6.716 1.00 95.62 252 ASN A CA 1
ATOM 1951 C C . ASN A 1 252 ? 2.853 -3.897 -6.122 1.00 95.62 252 ASN A C 1
ATOM 1953 O O . ASN A 1 252 ? 2.687 -4.817 -5.316 1.00 95.62 252 ASN A O 1
ATOM 1957 N N . VAL A 1 253 ? 4.054 -3.458 -6.463 1.00 95.06 253 VAL A N 1
ATOM 1958 C CA . VAL A 1 253 ? 5.301 -3.960 -5.888 1.00 95.06 253 VAL A CA 1
ATOM 1959 C C . VAL A 1 253 ? 5.955 -2.829 -5.122 1.00 95.06 253 VAL A C 1
ATOM 1961 O O . VAL A 1 253 ? 5.876 -1.680 -5.532 1.00 95.06 253 VAL A O 1
ATOM 1964 N N . ALA A 1 254 ? 6.585 -3.138 -3.998 1.00 96.44 254 ALA A N 1
ATOM 1965 C CA . ALA A 1 254 ? 7.434 -2.208 -3.281 1.00 96.44 254 ALA A CA 1
ATOM 1966 C C . ALA A 1 254 ? 8.871 -2.728 -3.276 1.00 96.44 254 ALA A C 1
ATOM 1968 O O . ALA A 1 254 ? 9.107 -3.892 -2.967 1.00 96.44 254 ALA A O 1
ATOM 1969 N N . ILE A 1 255 ? 9.832 -1.864 -3.576 1.00 95.56 255 ILE A N 1
ATOM 1970 C CA . ILE A 1 255 ? 11.259 -2.191 -3.601 1.00 95.56 255 ILE A CA 1
ATOM 1971 C C . ILE A 1 255 ? 12.050 -1.130 -2.838 1.00 95.56 255 ILE A C 1
ATOM 1973 O O . ILE A 1 255 ? 11.649 0.035 -2.814 1.00 95.56 255 ILE A O 1
ATOM 1977 N N . PRO A 1 256 ? 13.160 -1.491 -2.178 1.00 95.88 256 PRO A N 1
ATOM 1978 C CA . PRO A 1 256 ? 14.062 -0.500 -1.613 1.00 95.88 256 PRO A CA 1
ATOM 1979 C C . PRO A 1 256 ? 14.803 0.237 -2.738 1.00 95.88 256 PRO A C 1
ATOM 1981 O O . PRO A 1 256 ? 15.032 -0.323 -3.809 1.00 95.88 256 PRO A O 1
ATOM 1984 N N . LEU A 1 257 ? 15.215 1.479 -2.474 1.00 94.44 257 LEU A N 1
ATOM 1985 C CA . LEU A 1 257 ? 15.880 2.333 -3.464 1.00 94.44 257 LEU A CA 1
ATOM 1986 C C . LEU A 1 257 ? 17.060 1.662 -4.205 1.00 94.44 257 LEU A C 1
ATOM 1988 O O . LEU A 1 257 ? 17.112 1.798 -5.424 1.00 94.44 257 LEU A O 1
ATOM 1992 N N . PRO A 1 258 ? 17.951 0.878 -3.555 1.00 92.81 258 PRO A N 1
ATOM 1993 C CA . PRO A 1 258 ? 19.001 0.171 -4.281 1.00 92.81 258 PRO A CA 1
ATOM 1994 C C . PRO A 1 258 ? 18.443 -0.791 -5.335 1.00 92.81 258 PRO A C 1
ATOM 1996 O O . PRO A 1 258 ? 18.916 -0.785 -6.461 1.00 92.81 258 PRO A O 1
ATOM 1999 N N . VAL A 1 259 ? 17.394 -1.564 -5.027 1.00 91.06 259 VAL A N 1
ATOM 2000 C CA . VAL A 1 259 ? 16.811 -2.524 -5.986 1.00 91.06 259 VAL A CA 1
ATOM 2001 C C . VAL A 1 259 ? 16.271 -1.827 -7.230 1.00 91.06 259 VAL A C 1
ATOM 2003 O O . VAL A 1 259 ? 16.338 -2.416 -8.296 1.00 91.06 259 VAL A O 1
ATOM 2006 N N . LEU A 1 260 ? 15.784 -0.586 -7.128 1.00 91.75 260 LEU A N 1
ATOM 2007 C CA . LEU A 1 260 ? 15.376 0.175 -8.311 1.00 91.75 260 LEU A CA 1
ATOM 2008 C C . LEU A 1 260 ? 16.570 0.405 -9.247 1.00 91.75 260 LEU A C 1
ATOM 2010 O O . LEU A 1 260 ? 16.476 0.123 -10.432 1.00 91.75 260 LEU A O 1
ATOM 2014 N N . PHE A 1 261 ? 17.703 0.851 -8.709 1.00 86.38 261 PHE A N 1
ATOM 2015 C CA . PHE A 1 261 ? 18.904 1.131 -9.498 1.00 86.38 261 PHE A CA 1
ATOM 2016 C C . PHE A 1 261 ? 19.460 -0.127 -10.192 1.00 86.38 261 PHE A C 1
ATOM 2018 O O . PHE A 1 261 ? 19.759 -0.109 -11.383 1.00 86.38 261 PHE A O 1
ATOM 2025 N N . TRP A 1 262 ? 19.533 -1.250 -9.468 1.00 83.62 262 TRP A N 1
ATOM 2026 C CA . TRP A 1 262 ? 19.981 -2.535 -10.029 1.00 83.62 262 TRP A CA 1
ATOM 2027 C C . TRP A 1 262 ? 18.939 -3.192 -10.944 1.00 83.62 262 TRP A C 1
ATOM 2029 O O . TRP A 1 262 ? 19.293 -3.937 -11.849 1.00 83.62 262 TRP A O 1
ATOM 2039 N N . GLY A 1 263 ? 17.657 -2.977 -10.656 1.00 74.00 263 GLY A N 1
ATOM 2040 C CA . GLY A 1 263 ? 16.545 -3.644 -11.319 1.00 74.00 263 GLY A CA 1
ATOM 2041 C C . GLY A 1 263 ? 16.109 -2.950 -12.600 1.00 74.00 263 GLY A C 1
ATOM 2042 O O . GLY A 1 263 ? 15.743 -3.646 -13.532 1.00 74.00 263 GLY A O 1
ATOM 2043 N N . LEU A 1 264 ? 16.169 -1.614 -12.684 1.00 75.38 264 LEU A N 1
ATOM 2044 C CA . LEU A 1 264 ? 15.773 -0.889 -13.899 1.00 75.38 264 LEU A CA 1
ATOM 2045 C C . LEU A 1 264 ? 16.703 -1.184 -15.078 1.00 75.38 264 LEU A C 1
ATOM 2047 O O . LEU A 1 264 ? 16.218 -1.458 -16.165 1.00 75.38 264 LEU A O 1
ATOM 2051 N N . SER A 1 265 ? 18.014 -1.268 -14.842 1.00 70.19 265 SER A N 1
ATOM 2052 C CA . SER A 1 265 ? 18.989 -1.721 -15.853 1.00 70.19 265 SER A CA 1
ATOM 2053 C C . SER A 1 265 ? 18.792 -3.178 -16.297 1.00 70.19 265 SER A C 1
ATOM 2055 O O . SER A 1 265 ? 19.447 -3.642 -17.224 1.00 70.19 265 SER A O 1
ATOM 2057 N N . ARG A 1 266 ? 17.898 -3.903 -15.622 1.00 69.56 266 ARG A N 1
ATOM 2058 C CA . ARG A 1 266 ? 17.520 -5.292 -15.873 1.00 69.56 266 ARG A CA 1
ATOM 2059 C C . ARG A 1 266 ? 16.002 -5.449 -15.947 1.00 69.56 266 ARG A C 1
ATOM 2061 O O . ARG A 1 266 ? 15.477 -6.506 -15.614 1.00 69.56 266 ARG A O 1
ATOM 2068 N N . LEU A 1 267 ? 15.274 -4.403 -16.344 1.00 66.81 267 LEU A N 1
ATOM 2069 C CA . LEU A 1 267 ? 13.828 -4.505 -16.565 1.00 66.81 267 LEU A CA 1
ATOM 2070 C C . LEU A 1 267 ? 13.477 -5.502 -17.666 1.00 66.81 267 LEU A C 1
ATOM 2072 O O . LEU A 1 267 ? 12.402 -6.094 -17.622 1.00 66.81 267 LEU A O 1
ATOM 2076 N N . ASP A 1 268 ? 14.416 -5.742 -18.574 1.00 63.38 268 ASP A N 1
ATOM 2077 C CA . ASP A 1 268 ? 14.317 -6.788 -19.584 1.00 63.38 268 ASP A CA 1
ATOM 2078 C C . ASP A 1 268 ? 14.442 -8.186 -18.947 1.00 63.38 268 ASP A C 1
ATOM 2080 O O . ASP A 1 268 ? 13.720 -9.102 -19.329 1.00 63.38 268 ASP A O 1
ATOM 2084 N N . ASP A 1 269 ? 15.275 -8.341 -17.905 1.00 62.50 269 ASP A N 1
ATOM 2085 C CA . ASP A 1 269 ? 15.346 -9.570 -17.091 1.00 62.50 269 ASP A CA 1
ATOM 2086 C C . ASP A 1 269 ? 14.154 -9.691 -16.125 1.00 62.50 269 ASP A C 1
ATOM 2088 O O . ASP A 1 269 ? 13.836 -10.781 -15.645 1.00 62.50 269 ASP A O 1
ATOM 2092 N N . LEU A 1 270 ? 13.476 -8.581 -15.811 1.00 59.22 270 LEU A N 1
ATOM 2093 C CA . LEU A 1 270 ? 12.156 -8.576 -15.185 1.00 59.22 270 LEU A CA 1
ATOM 2094 C C . LEU A 1 270 ? 11.128 -9.040 -16.226 1.00 59.22 270 LEU A C 1
ATOM 2096 O O . LEU A 1 270 ? 10.177 -8.325 -16.542 1.00 59.22 270 LEU A O 1
ATOM 2100 N N . ASP A 1 271 ? 11.277 -10.287 -16.682 1.00 56.16 271 ASP A N 1
ATOM 2101 C CA . ASP A 1 271 ? 10.419 -11.027 -17.614 1.00 56.16 271 ASP A CA 1
ATOM 2102 C C . ASP A 1 271 ? 9.025 -11.339 -17.001 1.00 56.16 271 ASP A C 1
ATOM 2104 O O . ASP A 1 271 ? 8.363 -12.334 -17.278 1.00 56.16 271 ASP A O 1
ATOM 2108 N N . PHE A 1 272 ? 8.523 -10.434 -16.149 1.00 55.22 272 PHE A N 1
ATOM 2109 C CA . PHE A 1 272 ? 7.097 -10.203 -15.890 1.00 55.22 272 PHE A CA 1
ATOM 2110 C C . PHE A 1 272 ? 6.311 -9.883 -17.171 1.00 55.22 272 PHE A C 1
ATOM 2112 O O . PHE A 1 272 ? 5.077 -9.923 -17.201 1.00 55.22 272 PHE A O 1
ATOM 2119 N N . THR A 1 273 ? 7.068 -9.518 -18.190 1.00 49.22 273 THR A N 1
ATOM 2120 C CA . THR A 1 273 ? 6.770 -9.013 -19.516 1.00 49.22 273 THR A CA 1
ATOM 2121 C C . THR A 1 273 ? 5.503 -9.584 -20.141 1.00 49.22 273 THR A C 1
ATOM 2123 O O . THR A 1 273 ? 4.571 -8.828 -20.409 1.00 49.22 273 THR A O 1
ATOM 2126 N N . TYR A 1 274 ? 5.344 -10.889 -20.339 1.00 54.41 274 TYR A N 1
ATOM 2127 C CA . TYR A 1 274 ? 4.264 -11.287 -21.248 1.00 54.41 274 TYR A CA 1
ATOM 2128 C C . TYR A 1 274 ? 2.840 -11.059 -20.720 1.00 54.41 274 TYR A C 1
ATOM 2130 O O . TYR A 1 274 ? 1.938 -10.935 -21.550 1.00 54.41 274 TYR A O 1
ATOM 2138 N N . ARG A 1 275 ? 2.604 -10.973 -19.394 1.00 62.03 275 ARG A N 1
ATOM 2139 C CA . ARG A 1 275 ? 1.261 -10.742 -18.794 1.00 62.03 275 ARG A CA 1
ATOM 2140 C C . ARG A 1 275 ? 1.295 -10.154 -17.376 1.00 62.03 275 ARG A C 1
ATOM 2142 O O . ARG A 1 275 ? 0.535 -10.601 -16.506 1.00 62.03 275 ARG A O 1
ATOM 2149 N N . SER A 1 276 ? 2.166 -9.187 -17.104 1.00 75.50 276 SER A N 1
ATOM 2150 C CA . SER A 1 276 ? 2.153 -8.525 -15.798 1.00 75.50 276 SER A CA 1
ATOM 2151 C C . SER A 1 276 ? 0.823 -7.784 -15.595 1.00 75.50 276 SER A C 1
ATOM 2153 O O . SER A 1 276 ? 0.273 -7.181 -16.513 1.00 75.50 276 SER A O 1
ATOM 2155 N N . SER A 1 277 ? 0.270 -7.838 -14.383 1.00 87.69 277 SER A N 1
ATOM 2156 C CA . SER A 1 277 ? -0.804 -6.917 -13.974 1.00 87.69 277 SER A CA 1
ATOM 2157 C C . SER A 1 277 ? -0.249 -5.717 -13.212 1.00 87.69 277 SER A C 1
ATOM 2159 O O . SER A 1 277 ? -1.011 -5.041 -12.519 1.00 87.69 277 SER A O 1
ATOM 2161 N N . LEU A 1 278 ? 1.068 -5.492 -13.293 1.00 90.19 278 LEU A N 1
ATOM 2162 C CA . LEU A 1 278 ? 1.755 -4.443 -12.562 1.00 90.19 278 LEU A CA 1
ATOM 2163 C C . LEU A 1 278 ? 1.151 -3.088 -12.947 1.00 90.19 278 LEU A C 1
ATOM 2165 O O . LEU A 1 278 ? 0.713 -2.863 -14.067 1.00 90.19 278 LEU A O 1
ATOM 2169 N N . ARG A 1 279 ? 1.052 -2.189 -11.981 1.00 92.88 279 ARG A N 1
ATOM 2170 C CA . ARG A 1 279 ? 0.572 -0.817 -12.167 1.00 92.88 279 ARG A CA 1
ATOM 2171 C C . ARG A 1 279 ? 1.455 0.163 -11.429 1.00 92.88 279 ARG A C 1
ATOM 2173 O O . ARG A 1 279 ? 1.649 1.275 -11.896 1.00 92.88 279 ARG A O 1
ATOM 2180 N N . LYS A 1 280 ? 1.965 -0.231 -10.259 1.00 94.94 280 LYS A N 1
ATOM 2181 C CA . LYS A 1 280 ? 2.756 0.653 -9.408 1.00 94.94 280 LYS A CA 1
ATOM 2182 C C . LYS A 1 280 ? 4.002 -0.037 -8.893 1.00 94.94 280 LYS A C 1
ATOM 2184 O O . LYS A 1 280 ? 3.917 -1.104 -8.281 1.00 94.94 280 LYS A O 1
ATOM 2189 N N . ILE A 1 281 ? 5.136 0.632 -9.059 1.00 95.25 281 ILE A N 1
ATOM 2190 C CA . ILE A 1 281 ? 6.352 0.348 -8.302 1.00 95.25 281 ILE A CA 1
ATOM 2191 C C . ILE A 1 281 ? 6.479 1.401 -7.210 1.00 95.25 281 ILE A C 1
ATOM 2193 O O . ILE A 1 281 ? 6.691 2.583 -7.464 1.00 95.25 281 ILE A O 1
ATOM 2197 N N . PHE A 1 282 ? 6.352 0.972 -5.964 1.00 97.38 282 PHE A N 1
ATOM 2198 C CA . PHE A 1 282 ? 6.605 1.800 -4.805 1.00 97.38 282 PHE A CA 1
ATOM 2199 C C . PHE A 1 282 ? 8.083 1.747 -4.423 1.00 97.38 282 PHE A C 1
ATOM 2201 O O . PHE A 1 282 ? 8.608 0.692 -4.072 1.00 97.38 282 PHE A O 1
ATOM 2208 N N . VAL A 1 283 ? 8.751 2.895 -4.437 1.00 97.06 283 VAL A N 1
ATOM 2209 C CA . VAL A 1 283 ? 10.160 3.001 -4.050 1.00 97.06 283 VAL A CA 1
ATOM 2210 C C . VAL A 1 283 ? 10.232 3.388 -2.580 1.00 97.06 283 VAL A C 1
ATOM 2212 O O . VAL A 1 283 ? 9.849 4.492 -2.191 1.00 97.06 283 VAL A O 1
ATOM 2215 N N . LEU A 1 284 ? 10.685 2.461 -1.743 1.00 97.12 284 LEU A N 1
ATOM 2216 C CA . LEU A 1 284 ? 10.775 2.652 -0.304 1.00 97.12 284 LEU A CA 1
ATOM 2217 C C . LEU A 1 284 ? 12.051 3.423 0.049 1.00 97.12 284 LEU A C 1
ATOM 2219 O O . LEU A 1 284 ? 13.154 2.888 -0.076 1.00 97.12 284 LEU A O 1
ATOM 2223 N N . LEU A 1 285 ? 11.882 4.674 0.488 1.00 95.69 285 LEU A N 1
ATOM 2224 C CA . LEU A 1 285 ? 13.005 5.591 0.731 1.00 95.69 285 LEU A CA 1
ATOM 2225 C C . LEU A 1 285 ? 13.728 5.337 2.057 1.00 95.69 285 LEU A C 1
ATOM 2227 O O . LEU A 1 285 ? 14.932 5.547 2.147 1.00 95.69 285 LEU A O 1
ATOM 2231 N N . ASP A 1 286 ? 12.993 4.882 3.071 1.00 92.44 286 ASP A N 1
ATOM 2232 C CA . ASP A 1 286 ? 13.511 4.609 4.414 1.00 92.44 286 ASP A CA 1
ATOM 2233 C C . ASP A 1 286 ? 12.853 3.328 4.958 1.00 92.44 286 ASP A C 1
ATOM 2235 O O . ASP A 1 286 ? 11.744 3.382 5.509 1.00 92.44 286 ASP A O 1
ATOM 2239 N N . PRO A 1 287 ? 13.443 2.143 4.702 1.00 92.44 287 PRO A N 1
ATOM 2240 C CA . PRO A 1 287 ? 12.884 0.878 5.153 1.00 92.44 287 PRO A CA 1
ATOM 2241 C C . PRO A 1 287 ? 12.937 0.784 6.685 1.00 92.44 287 PRO A C 1
ATOM 2243 O O . PRO A 1 287 ? 14.027 0.777 7.259 1.00 92.44 287 PRO A O 1
ATOM 2246 N N . PRO A 1 288 ? 11.793 0.670 7.384 1.00 93.31 288 PRO A N 1
ATOM 2247 C CA . PRO A 1 288 ? 11.798 0.567 8.833 1.00 93.31 288 PRO A CA 1
ATOM 2248 C C . PRO A 1 288 ? 12.494 -0.724 9.296 1.00 93.31 288 PRO A C 1
ATOM 2250 O O . PRO A 1 288 ? 12.382 -1.768 8.642 1.00 93.31 288 PRO A O 1
ATOM 2253 N N . PRO A 1 289 ? 13.159 -0.702 10.465 1.00 90.56 289 PRO A N 1
ATOM 2254 C CA . PRO A 1 289 ? 13.851 -1.872 10.984 1.00 90.56 289 PRO A CA 1
ATOM 2255 C C . PRO A 1 289 ? 12.877 -3.035 11.196 1.00 90.56 289 PRO A C 1
ATOM 2257 O O . PRO A 1 289 ? 11.778 -2.871 11.735 1.00 90.56 289 PRO A O 1
ATOM 2260 N N . GLY A 1 290 ? 13.305 -4.229 10.789 1.00 89.88 290 GLY A N 1
ATOM 2261 C CA . GLY A 1 290 ? 12.508 -5.449 10.895 1.00 89.88 290 GLY A CA 1
ATOM 2262 C C . GLY A 1 290 ? 11.474 -5.644 9.785 1.00 89.88 290 GLY A C 1
ATOM 2263 O O . GLY A 1 290 ? 10.725 -6.615 9.864 1.00 89.88 290 GLY A O 1
ATOM 2264 N N . LEU A 1 291 ? 11.441 -4.789 8.751 1.00 89.62 291 LEU A N 1
ATOM 2265 C CA . LEU A 1 291 ? 10.630 -5.036 7.552 1.00 89.62 291 LEU A CA 1
ATOM 2266 C C . LEU A 1 291 ? 10.967 -6.397 6.917 1.00 89.62 291 LEU A C 1
ATOM 2268 O O . LEU A 1 291 ? 10.068 -7.144 6.548 1.00 89.62 291 LEU A O 1
ATOM 2272 N N . ASP A 1 292 ? 12.243 -6.777 6.925 1.00 85.69 292 ASP A N 1
ATOM 2273 C CA . ASP A 1 292 ? 12.730 -8.056 6.390 1.00 85.69 292 ASP A CA 1
ATOM 2274 C C . ASP A 1 292 ? 12.730 -9.217 7.388 1.00 85.69 292 ASP A C 1
ATOM 2276 O O . ASP A 1 292 ? 13.197 -10.317 7.073 1.00 85.69 292 ASP A O 1
ATOM 2280 N N . ALA A 1 293 ? 12.218 -9.006 8.604 1.00 85.12 293 ALA A N 1
ATOM 2281 C CA . ALA A 1 293 ? 12.249 -10.035 9.632 1.00 85.12 293 ALA A CA 1
ATOM 2282 C C . ALA A 1 293 ? 11.434 -11.269 9.207 1.00 85.12 293 ALA A C 1
ATOM 2284 O O . ALA A 1 293 ? 10.279 -11.173 8.779 1.00 85.12 293 ALA A O 1
ATOM 2285 N N . LYS A 1 294 ? 12.024 -12.460 9.385 1.00 75.25 294 LYS A N 1
ATOM 2286 C CA . LYS A 1 294 ? 11.390 -13.754 9.064 1.00 75.25 294 LYS A CA 1
ATOM 2287 C C . LYS A 1 294 ? 10.107 -14.008 9.866 1.00 75.25 294 LYS A C 1
ATOM 2289 O O . LYS A 1 294 ? 9.265 -14.787 9.425 1.00 75.25 294 LYS A O 1
ATOM 2294 N N . ASP A 1 295 ? 9.932 -13.311 10.989 1.00 69.38 295 ASP A N 1
ATOM 2295 C CA . ASP A 1 295 ? 8.858 -13.544 11.960 1.00 69.38 295 ASP A CA 1
ATOM 2296 C C . ASP A 1 295 ? 7.452 -13.272 11.425 1.00 69.38 295 ASP A C 1
ATOM 2298 O O . ASP A 1 295 ? 6.475 -13.645 12.068 1.00 69.38 295 ASP A O 1
ATOM 2302 N N . GLY A 1 296 ? 7.318 -12.642 10.254 1.00 61.75 296 GLY A N 1
ATOM 2303 C CA . GLY A 1 296 ? 6.099 -12.669 9.444 1.00 61.75 296 GLY A CA 1
ATOM 2304 C C . GLY A 1 296 ? 4.823 -12.093 10.059 1.00 61.75 296 GLY A C 1
ATOM 2305 O O . GLY A 1 296 ? 3.785 -12.103 9.406 1.00 61.75 296 GLY A O 1
ATOM 2306 N N . GLN A 1 297 ? 4.899 -11.596 11.290 1.00 65.56 297 GLN A N 1
ATOM 2307 C CA . GLN A 1 297 ? 3.788 -11.054 12.063 1.00 65.56 297 GLN A CA 1
ATOM 2308 C C . GLN A 1 297 ? 3.797 -9.528 12.113 1.00 65.56 297 GLN A C 1
ATOM 2310 O O . GLN A 1 297 ? 2.828 -8.927 12.577 1.00 65.56 297 GLN A O 1
ATOM 2315 N N . GLN A 1 298 ? 4.875 -8.879 11.668 1.00 84.06 298 GLN A N 1
ATOM 2316 C CA . GLN A 1 298 ? 4.942 -7.424 11.679 1.00 84.06 298 GLN A CA 1
ATOM 2317 C C . GLN A 1 298 ? 4.249 -6.861 10.446 1.00 84.06 298 GLN A C 1
ATOM 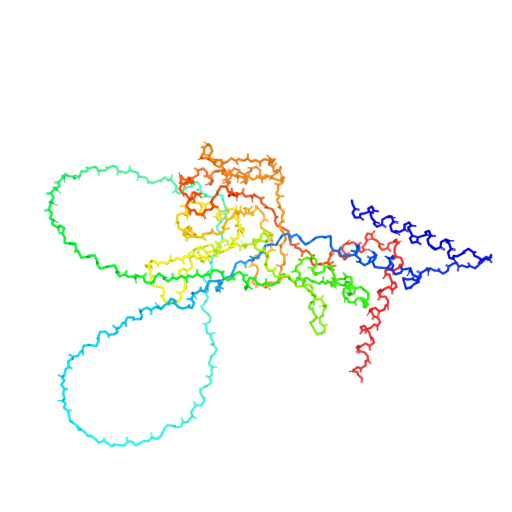2319 O O . GLN A 1 298 ? 4.621 -7.140 9.310 1.00 84.06 298 GLN A O 1
ATOM 2324 N N . ARG A 1 299 ? 3.220 -6.055 10.696 1.00 86.62 299 ARG A N 1
ATOM 2325 C CA . ARG A 1 299 ? 2.503 -5.321 9.665 1.00 86.62 299 ARG A CA 1
ATOM 2326 C C . ARG A 1 299 ? 3.201 -3.994 9.421 1.00 86.62 299 ARG A C 1
ATOM 2328 O O . ARG A 1 299 ? 3.432 -3.227 10.357 1.00 86.62 299 ARG A O 1
ATOM 2335 N N . PHE A 1 300 ? 3.442 -3.697 8.158 1.00 92.56 300 PHE A N 1
ATOM 2336 C CA . PHE A 1 300 ? 3.916 -2.395 7.726 1.00 92.56 300 PHE A CA 1
AT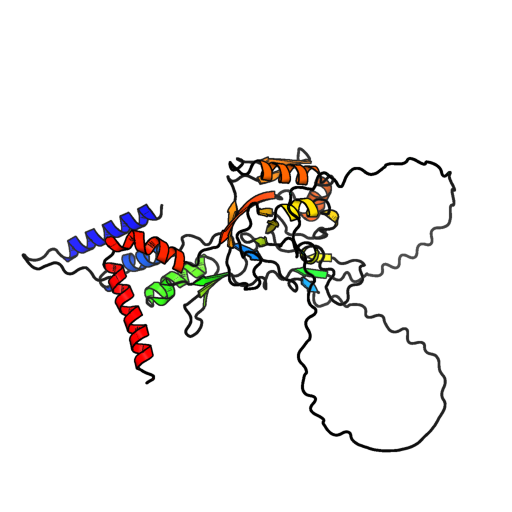OM 2337 C C . PHE A 1 300 ? 2.847 -1.767 6.848 1.00 92.56 300 PHE A C 1
ATOM 2339 O O . PHE A 1 300 ? 2.336 -2.391 5.921 1.00 92.56 300 PHE A O 1
ATOM 2346 N N . GLU A 1 301 ? 2.458 -0.550 7.202 1.00 94.56 301 GLU A N 1
ATOM 2347 C CA . GLU A 1 301 ? 1.628 0.294 6.353 1.00 94.56 301 GLU A CA 1
ATOM 2348 C C . GLU A 1 301 ? 2.544 1.260 5.621 1.00 94.56 301 GLU A C 1
ATOM 2350 O O . GLU A 1 301 ? 3.524 1.740 6.196 1.00 94.56 301 GLU A O 1
ATOM 2355 N N . TYR A 1 302 ? 2.211 1.571 4.376 1.00 95.06 302 TYR A N 1
ATOM 2356 C CA . TYR A 1 302 ? 2.919 2.602 3.637 1.00 95.06 302 TYR A CA 1
ATOM 2357 C C . TYR A 1 302 ? 2.015 3.785 3.331 1.00 95.06 302 TYR A C 1
ATOM 2359 O O . TYR A 1 302 ? 0.786 3.692 3.302 1.00 95.06 302 TYR A O 1
ATOM 2367 N N . ARG A 1 303 ? 2.656 4.927 3.108 1.00 94.12 303 ARG A N 1
ATOM 2368 C CA . ARG A 1 303 ? 2.008 6.152 2.652 1.00 94.12 303 ARG A CA 1
ATOM 2369 C C . ARG A 1 303 ? 2.840 6.782 1.547 1.00 94.12 303 ARG A C 1
ATOM 2371 O O . ARG A 1 303 ? 4.070 6.777 1.615 1.00 94.12 303 ARG A O 1
ATOM 2378 N N . SER A 1 304 ? 2.155 7.329 0.551 1.00 91.00 304 SER A N 1
ATOM 2379 C CA . SER A 1 304 ? 2.789 8.142 -0.485 1.00 91.00 304 SER A CA 1
ATOM 2380 C C . SER A 1 304 ? 3.332 9.435 0.113 1.00 91.00 304 SER A C 1
ATOM 2382 O O . SER A 1 304 ? 2.714 10.029 1.002 1.00 91.00 304 SER A O 1
ATOM 2384 N N . LEU A 1 305 ? 4.494 9.853 -0.375 1.00 87.06 305 LEU A N 1
ATOM 2385 C CA . LEU A 1 305 ? 5.097 11.135 -0.041 1.00 87.06 305 LEU A CA 1
ATOM 2386 C C . LEU A 1 305 ? 4.524 12.220 -0.963 1.00 87.06 305 LEU A C 1
ATOM 2388 O O . LEU A 1 305 ? 4.611 12.087 -2.176 1.00 87.06 305 LEU A O 1
ATOM 2392 N N . ALA A 1 306 ? 3.917 13.261 -0.381 1.00 78.69 306 ALA A N 1
ATOM 2393 C CA . ALA A 1 306 ? 3.482 14.486 -1.076 1.00 78.69 306 ALA A CA 1
ATOM 2394 C C . ALA A 1 306 ? 2.599 14.291 -2.337 1.00 78.69 306 ALA A C 1
ATOM 2396 O O . ALA A 1 306 ? 2.589 15.132 -3.227 1.00 78.69 306 ALA A O 1
ATOM 2397 N N . GLU A 1 307 ? 1.854 13.179 -2.403 1.00 87.31 307 GLU A N 1
ATOM 2398 C CA . GLU A 1 307 ? 1.022 12.764 -3.553 1.00 87.31 307 GLU A CA 1
ATOM 2399 C C . GLU A 1 307 ? 1.770 12.595 -4.890 1.00 87.31 307 GLU A C 1
ATOM 2401 O O . GLU A 1 307 ? 1.142 12.210 -5.873 1.00 87.31 307 GLU A O 1
ATOM 2406 N N . GLY A 1 308 ? 3.090 12.802 -4.929 1.00 94.00 308 GLY A N 1
ATOM 2407 C CA . GLY A 1 308 ? 3.850 12.799 -6.170 1.00 94.00 308 GLY A CA 1
ATOM 2408 C C . GLY A 1 308 ? 4.277 11.415 -6.662 1.00 94.00 308 GLY A C 1
ATOM 2409 O O . GLY A 1 308 ? 4.487 10.486 -5.876 1.00 94.00 308 GLY A O 1
ATOM 2410 N N . SER A 1 309 ? 4.403 11.279 -7.980 1.00 96.94 309 SER A N 1
ATOM 2411 C CA . SER A 1 309 ? 4.806 10.050 -8.673 1.00 96.94 309 SER A CA 1
ATOM 2412 C C . SER A 1 309 ? 5.395 10.349 -10.046 1.00 96.94 309 SER A C 1
ATOM 2414 O O . SER A 1 309 ? 5.027 11.335 -10.676 1.00 96.94 309 SER A O 1
ATOM 2416 N N . TYR A 1 310 ? 6.251 9.456 -10.528 1.00 97.19 310 TYR A N 1
ATOM 2417 C CA . TYR A 1 310 ? 6.665 9.405 -11.924 1.00 97.19 310 TYR A CA 1
ATOM 2418 C C . TYR A 1 310 ? 5.636 8.578 -12.690 1.00 97.19 310 TYR A C 1
ATOM 2420 O O . TYR A 1 310 ? 5.363 7.442 -12.297 1.00 97.19 310 TYR A O 1
ATOM 2428 N N . ALA A 1 311 ? 5.042 9.141 -13.733 1.00 96.31 311 ALA A N 1
ATOM 2429 C CA . ALA A 1 311 ? 4.075 8.460 -14.585 1.00 96.31 311 ALA A CA 1
ATOM 2430 C C . ALA A 1 311 ? 4.559 8.492 -16.033 1.00 96.31 311 ALA A C 1
ATOM 2432 O O . ALA A 1 311 ? 5.263 9.419 -16.428 1.00 96.31 311 ALA A O 1
ATOM 2433 N N . TRP A 1 312 ? 4.190 7.472 -16.802 1.00 95.19 312 TRP A N 1
ATOM 2434 C CA . TRP A 1 312 ? 4.492 7.432 -18.228 1.00 95.19 312 TRP A CA 1
ATOM 2435 C C . TRP A 1 312 ? 3.615 8.430 -18.986 1.00 95.19 312 TRP A C 1
ATOM 2437 O O . TRP A 1 312 ? 2.386 8.325 -18.942 1.00 95.19 312 TRP A O 1
ATOM 2447 N N . ASP A 1 313 ? 4.242 9.359 -19.701 1.00 94.44 313 ASP A N 1
ATOM 2448 C CA . ASP A 1 313 ? 3.570 10.250 -20.636 1.00 94.44 313 ASP A CA 1
ATOM 2449 C C . ASP A 1 313 ? 3.633 9.638 -22.050 1.00 94.44 313 ASP A C 1
ATOM 2451 O O . ASP A 1 313 ? 4.711 9.567 -22.648 1.00 94.44 313 ASP A O 1
ATOM 2455 N N . PRO A 1 314 ? 2.502 9.173 -22.618 1.00 91.62 314 PRO A N 1
ATOM 2456 C CA . PRO A 1 314 ? 2.494 8.552 -23.938 1.00 91.62 314 PRO A CA 1
ATOM 2457 C C . PRO A 1 314 ? 2.748 9.544 -25.081 1.00 91.62 314 PRO A C 1
ATOM 2459 O O . PRO A 1 314 ? 3.110 9.106 -26.172 1.00 91.62 314 PRO A O 1
ATOM 2462 N N . GLU A 1 315 ? 2.540 10.847 -24.868 1.00 93.50 315 GLU A N 1
ATOM 2463 C CA . GLU A 1 315 ? 2.782 11.874 -25.885 1.00 93.50 315 GLU A CA 1
ATOM 2464 C C . GLU A 1 315 ? 4.273 12.195 -25.980 1.00 93.50 315 GLU A C 1
ATOM 2466 O O . GLU A 1 315 ? 4.820 12.286 -27.080 1.00 93.50 315 GLU A O 1
ATOM 2471 N N . LEU A 1 316 ? 4.929 12.323 -24.825 1.00 94.12 316 LEU A N 1
ATOM 2472 C CA . LEU A 1 316 ? 6.359 12.616 -24.736 1.00 94.12 316 LEU A CA 1
ATOM 2473 C C . LEU A 1 316 ? 7.234 11.360 -24.816 1.00 94.12 316 LEU A C 1
ATOM 2475 O O . LEU A 1 316 ? 8.431 11.472 -25.069 1.00 94.12 316 LEU A O 1
ATOM 2479 N N . LYS A 1 317 ? 6.635 10.173 -24.648 1.00 93.69 317 LYS A N 1
ATOM 2480 C CA . LYS A 1 317 ? 7.330 8.882 -24.557 1.00 93.69 317 LYS A CA 1
ATOM 2481 C C . LYS A 1 317 ? 8.426 8.897 -23.488 1.00 93.69 317 LYS A C 1
ATOM 2483 O O . LYS A 1 317 ? 9.509 8.349 -23.679 1.00 93.69 317 LYS A O 1
ATOM 2488 N N . GLU A 1 318 ? 8.133 9.529 -22.357 1.00 95.50 318 GLU A N 1
ATOM 2489 C CA . GLU A 1 318 ? 9.051 9.635 -21.229 1.00 95.50 318 GLU A CA 1
ATOM 2490 C C . GLU A 1 318 ? 8.311 9.489 -19.895 1.00 95.50 318 GLU A C 1
ATOM 2492 O O . GLU A 1 318 ? 7.093 9.647 -19.801 1.00 95.50 318 GLU A O 1
ATOM 2497 N N . MET A 1 319 ? 9.059 9.175 -18.839 1.00 95.88 319 MET A N 1
ATOM 2498 C CA . MET A 1 319 ? 8.540 9.172 -17.473 1.00 95.88 319 MET A CA 1
ATOM 2499 C C . MET A 1 319 ? 8.650 10.581 -16.881 1.00 95.88 319 MET A C 1
ATOM 2501 O O . MET A 1 319 ? 9.749 11.051 -16.584 1.00 95.88 319 MET A O 1
ATOM 2505 N N . SER A 1 320 ? 7.519 11.237 -16.634 1.00 96.44 320 SER A N 1
ATOM 2506 C CA . SER A 1 320 ? 7.463 12.583 -16.058 1.00 96.44 320 SER A CA 1
ATOM 2507 C C . SER A 1 320 ? 7.027 12.565 -14.596 1.00 96.44 320 SER A C 1
ATOM 2509 O O . SER A 1 320 ? 6.165 11.788 -14.178 1.00 96.44 320 SER A O 1
ATOM 2511 N N . TYR A 1 321 ? 7.612 13.449 -13.785 1.00 97.19 321 TYR A N 1
ATOM 2512 C CA . TYR A 1 321 ? 7.191 13.623 -12.396 1.00 97.19 321 TYR A CA 1
ATOM 2513 C C . TYR A 1 321 ? 5.936 1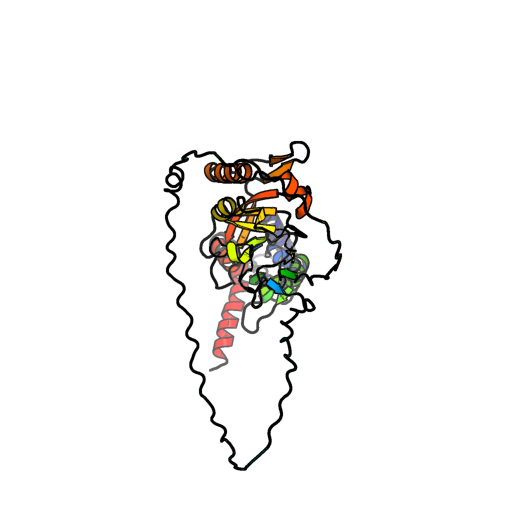4.497 -12.300 1.00 97.19 321 TYR A C 1
ATOM 2515 O O . TYR A 1 321 ? 5.907 15.618 -12.807 1.00 97.19 321 TYR A O 1
ATOM 2523 N N . HIS A 1 322 ? 4.931 14.026 -11.566 1.00 96.50 322 HIS A N 1
ATOM 2524 C CA . HIS A 1 322 ? 3.717 14.772 -11.243 1.00 96.50 322 HIS A CA 1
ATOM 2525 C C . HIS A 1 322 ? 3.573 14.930 -9.728 1.00 96.50 322 HIS A C 1
ATOM 2527 O O . HIS A 1 322 ? 3.853 13.998 -8.977 1.00 96.50 322 HIS A O 1
ATOM 2533 N N . GLY A 1 323 ? 3.084 16.091 -9.282 1.00 95.44 323 GLY A N 1
ATOM 2534 C CA . GLY A 1 323 ? 2.859 16.410 -7.867 1.00 95.44 323 GLY A CA 1
ATOM 2535 C C . GLY A 1 323 ? 4.021 17.160 -7.210 1.00 95.44 323 GLY A C 1
ATOM 2536 O O . GLY A 1 323 ? 4.897 17.700 -7.883 1.00 95.44 323 GLY A O 1
ATOM 2537 N N . GLU A 1 324 ? 4.021 17.220 -5.879 1.00 95.69 324 GLU A N 1
ATOM 2538 C CA . GLU A 1 324 ? 5.078 17.879 -5.105 1.00 95.69 324 GLU A CA 1
ATOM 2539 C C . GLU A 1 324 ? 6.111 16.850 -4.632 1.00 95.69 324 GLU A C 1
ATOM 2541 O O . GLU A 1 324 ? 5.773 15.712 -4.302 1.00 95.69 324 GLU A O 1
ATOM 2546 N N . LYS A 1 325 ? 7.396 17.217 -4.605 1.00 96.19 325 LYS A N 1
ATOM 2547 C CA . LYS A 1 325 ? 8.438 16.392 -3.973 1.00 96.19 325 LYS A CA 1
ATOM 2548 C C . LYS A 1 325 ? 8.411 16.628 -2.466 1.00 96.19 325 LYS A C 1
ATOM 2550 O O . LYS A 1 325 ? 8.345 17.768 -2.011 1.00 96.19 325 LYS A O 1
ATOM 2555 N N . ALA A 1 326 ? 8.468 15.559 -1.675 1.00 95.31 326 ALA A N 1
ATOM 2556 C CA . ALA A 1 326 ? 8.568 15.697 -0.228 1.00 95.31 326 ALA A CA 1
ATOM 2557 C C . ALA A 1 326 ? 9.932 16.281 0.162 1.00 95.31 326 ALA A C 1
ATOM 2559 O O . ALA A 1 326 ? 10.977 15.766 -0.237 1.00 95.31 326 ALA A O 1
ATOM 2560 N N . SER A 1 327 ? 9.915 17.332 0.980 1.00 94.88 327 SER A N 1
ATOM 2561 C CA . SER A 1 327 ? 11.133 17.971 1.471 1.00 94.88 327 SER A CA 1
ATOM 2562 C C . SER A 1 327 ? 11.989 17.009 2.299 1.00 94.88 327 SER A C 1
ATOM 2564 O O . SER A 1 327 ? 11.471 16.200 3.074 1.00 94.88 327 SER A O 1
ATOM 2566 N N . GLY A 1 328 ? 13.313 17.105 2.139 1.00 94.69 328 GLY A N 1
ATOM 2567 C CA . GLY A 1 328 ? 14.278 16.268 2.858 1.00 94.69 328 GLY A CA 1
ATOM 2568 C C . GLY A 1 328 ? 14.581 14.922 2.195 1.00 94.69 328 GLY A C 1
ATOM 2569 O O . GLY A 1 328 ? 15.366 14.156 2.745 1.00 94.69 328 GLY A O 1
ATOM 2570 N N . PHE A 1 329 ? 14.001 14.646 1.023 1.00 95.50 329 PHE A N 1
ATOM 2571 C CA . PHE A 1 329 ? 14.274 13.450 0.217 1.00 95.50 329 PHE A CA 1
ATOM 2572 C C . PHE A 1 329 ? 14.892 13.786 -1.150 1.00 95.50 329 PHE A C 1
ATOM 2574 O O . PHE A 1 329 ? 14.889 12.949 -2.049 1.00 95.50 329 PHE A O 1
ATOM 2581 N N . ASP A 1 330 ? 15.423 14.998 -1.332 1.00 95.69 330 ASP A N 1
ATOM 2582 C CA . ASP A 1 330 ? 15.917 15.504 -2.621 1.00 95.69 330 ASP A CA 1
ATOM 2583 C C . ASP A 1 330 ? 16.964 14.577 -3.263 1.00 95.69 330 ASP A C 1
ATOM 2585 O O . ASP A 1 330 ? 16.887 14.271 -4.452 1.00 95.69 330 ASP A O 1
ATOM 2589 N N . ALA A 1 331 ? 17.889 14.047 -2.456 1.00 95.88 331 ALA A N 1
ATOM 2590 C CA . ALA A 1 331 ? 18.883 13.078 -2.915 1.00 95.88 331 ALA A CA 1
ATOM 2591 C C . ALA A 1 331 ? 18.247 11.757 -3.382 1.00 95.88 331 ALA A C 1
ATOM 2593 O O . ALA A 1 331 ? 18.678 11.186 -4.379 1.00 95.88 331 ALA A O 1
ATOM 2594 N N . ASN A 1 332 ? 17.200 11.280 -2.701 1.00 95.94 332 ASN A N 1
ATOM 2595 C CA . ASN A 1 332 ? 16.494 10.063 -3.096 1.00 95.94 332 ASN A CA 1
ATOM 2596 C C . ASN A 1 332 ? 15.716 10.257 -4.401 1.00 95.94 332 ASN A C 1
ATOM 2598 O O . ASN A 1 332 ? 15.748 9.370 -5.246 1.00 95.94 332 ASN A O 1
ATOM 2602 N N . TYR A 1 333 ? 15.043 11.401 -4.578 1.00 96.50 333 TYR A N 1
ATOM 2603 C CA . TYR A 1 333 ? 14.358 11.724 -5.834 1.00 96.50 333 TYR A CA 1
ATOM 2604 C C . TYR A 1 333 ? 15.336 11.759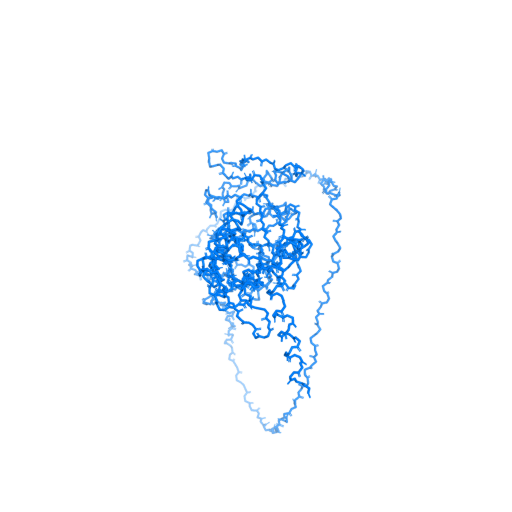 -7.006 1.00 96.50 333 TYR A C 1
ATOM 2606 O O . TYR A 1 333 ? 15.042 11.181 -8.046 1.00 96.50 333 TYR A O 1
ATOM 2614 N N . LYS A 1 334 ? 16.521 12.351 -6.809 1.00 96.31 334 LYS A N 1
ATOM 2615 C CA . LYS A 1 334 ? 17.568 12.353 -7.831 1.00 96.31 334 LYS A CA 1
ATOM 2616 C C . LYS A 1 334 ? 18.005 10.934 -8.214 1.00 96.31 334 LYS A C 1
ATOM 2618 O O . LYS A 1 334 ? 18.084 10.632 -9.391 1.00 96.31 334 LYS A O 1
ATOM 2623 N N . ILE A 1 335 ? 18.209 10.040 -7.242 1.00 95.25 335 ILE A N 1
ATOM 2624 C CA . ILE A 1 335 ? 18.560 8.634 -7.527 1.00 95.25 335 ILE A CA 1
ATOM 2625 C C . ILE A 1 335 ? 17.453 7.931 -8.328 1.00 95.25 335 ILE A C 1
ATOM 2627 O O . ILE A 1 335 ? 17.751 7.127 -9.206 1.00 95.25 335 ILE A O 1
ATOM 2631 N N . ILE A 1 336 ? 16.180 8.212 -8.030 1.00 96.00 336 ILE A N 1
ATOM 2632 C CA . ILE A 1 336 ? 15.052 7.653 -8.791 1.00 96.00 336 ILE A CA 1
ATOM 2633 C C . ILE A 1 336 ? 15.061 8.184 -10.227 1.00 96.00 336 ILE A C 1
ATOM 2635 O O . ILE A 1 336 ? 14.877 7.402 -11.150 1.00 96.00 336 ILE A O 1
ATOM 2639 N N . GLU A 1 337 ? 15.299 9.481 -10.412 1.00 96.25 337 GLU A N 1
ATOM 2640 C CA . GLU A 1 337 ? 15.407 10.117 -11.732 1.00 96.25 337 GLU A CA 1
ATOM 2641 C C . GLU A 1 337 ? 16.558 9.549 -12.550 1.00 96.25 337 GLU A C 1
ATOM 2643 O O . GLU A 1 337 ? 16.339 9.151 -13.688 1.00 96.25 337 GLU A O 1
ATOM 2648 N N . ASP A 1 338 ? 17.745 9.441 -11.954 1.00 95.06 338 ASP A N 1
ATOM 2649 C CA . ASP A 1 338 ? 18.921 8.868 -12.605 1.00 95.06 338 ASP A CA 1
ATOM 2650 C C . ASP A 1 338 ? 18.654 7.403 -13.010 1.00 95.06 338 ASP A C 1
ATOM 2652 O O . ASP A 1 338 ? 18.987 6.992 -14.119 1.00 95.06 338 ASP A O 1
ATOM 2656 N N . ALA A 1 339 ? 17.986 6.620 -12.151 1.00 93.75 339 ALA A N 1
ATOM 2657 C CA . ALA A 1 339 ? 17.633 5.234 -12.454 1.00 93.75 339 ALA A CA 1
ATOM 2658 C C . ALA A 1 339 ? 16.579 5.129 -13.575 1.00 93.75 339 ALA A C 1
ATOM 2660 O O . ALA A 1 339 ? 16.702 4.280 -14.455 1.00 93.75 339 ALA A O 1
ATOM 2661 N N . ILE A 1 340 ? 15.565 6.001 -13.577 1.00 94.75 340 ILE A N 1
ATOM 2662 C CA . ILE A 1 340 ? 14.559 6.075 -14.648 1.00 94.75 340 ILE A CA 1
ATOM 2663 C C . ILE A 1 340 ? 15.207 6.473 -15.976 1.00 94.75 340 ILE A C 1
ATOM 2665 O O . ILE A 1 340 ? 14.912 5.856 -16.995 1.00 94.75 340 ILE A O 1
ATOM 2669 N N . ALA A 1 341 ? 16.092 7.471 -15.959 1.00 93.44 341 ALA A N 1
ATOM 2670 C CA . ALA A 1 341 ? 16.792 7.959 -17.142 1.00 93.44 341 ALA A CA 1
ATOM 2671 C C . ALA A 1 341 ? 17.793 6.943 -17.707 1.00 93.44 341 ALA A C 1
ATOM 2673 O O . ALA A 1 341 ? 18.131 7.025 -18.879 1.00 93.44 341 ALA A O 1
ATOM 2674 N N . SER A 1 342 ? 18.266 5.998 -16.889 1.00 91.75 342 SER A N 1
ATOM 2675 C CA . SER A 1 342 ? 19.171 4.931 -17.333 1.00 91.75 342 SER A CA 1
ATOM 2676 C C . SER A 1 342 ? 18.481 3.772 -18.061 1.00 91.75 342 SER A C 1
ATOM 2678 O O . SER A 1 342 ? 19.167 2.868 -18.530 1.00 91.75 342 SER A O 1
ATOM 2680 N N . PHE A 1 343 ? 17.144 3.752 -18.106 1.00 90.62 343 PHE A N 1
ATOM 2681 C CA . PHE A 1 343 ? 16.390 2.726 -18.820 1.00 90.62 343 PHE A CA 1
ATOM 2682 C C . PHE A 1 343 ? 15.933 3.255 -20.182 1.00 90.62 343 PHE A C 1
ATOM 2684 O O . PHE A 1 343 ? 15.065 4.124 -20.259 1.00 90.62 343 PHE A O 1
ATOM 2691 N N . ASP A 1 344 ? 16.520 2.715 -21.249 1.00 88.12 344 ASP A N 1
ATOM 2692 C CA . ASP A 1 344 ? 16.373 3.254 -22.604 1.00 88.12 344 ASP A CA 1
ATOM 2693 C C . ASP A 1 344 ? 15.111 2.760 -23.338 1.00 88.12 344 ASP A C 1
ATOM 2695 O O . ASP A 1 344 ? 14.697 3.384 -24.315 1.00 88.12 344 ASP A O 1
ATOM 2699 N N . ASP A 1 345 ? 14.464 1.682 -22.871 1.00 89.25 345 ASP A N 1
ATOM 2700 C CA . ASP A 1 345 ? 13.380 1.003 -23.605 1.00 89.25 345 ASP A CA 1
ATOM 2701 C C . ASP A 1 345 ? 11.996 1.103 -22.933 1.00 89.25 345 ASP A C 1
ATOM 2703 O O . ASP A 1 345 ? 11.171 0.182 -22.952 1.00 89.25 345 ASP A O 1
ATOM 2707 N N . TRP A 1 346 ? 11.708 2.256 -22.317 1.00 90.69 346 TRP A N 1
ATOM 2708 C CA . TRP A 1 346 ? 10.413 2.504 -21.670 1.00 90.69 346 TRP A CA 1
ATOM 2709 C C . TRP A 1 346 ? 9.224 2.316 -22.615 1.00 90.69 346 TRP A C 1
ATOM 2711 O O . TRP A 1 346 ? 8.204 1.770 -22.200 1.00 90.69 346 TRP A O 1
ATOM 2721 N N . GLU A 1 347 ? 9.325 2.760 -23.871 1.00 91.56 347 GLU A N 1
ATOM 2722 C CA . GLU A 1 347 ? 8.202 2.683 -24.806 1.00 91.56 347 GLU A CA 1
ATOM 2723 C C . GLU A 1 347 ? 7.806 1.228 -25.084 1.00 91.56 347 GLU A C 1
ATOM 2725 O O . GLU A 1 347 ? 6.631 0.876 -24.932 1.00 91.56 347 GLU A O 1
ATOM 2730 N N . PHE A 1 348 ? 8.776 0.383 -25.444 1.00 89.06 348 PHE A N 1
ATOM 2731 C CA . PHE A 1 348 ? 8.540 -1.038 -25.673 1.00 89.06 348 PHE A CA 1
ATOM 2732 C C . PHE A 1 348 ? 8.011 -1.703 -24.404 1.00 89.06 348 PHE A C 1
ATOM 2734 O O . PHE A 1 348 ? 7.001 -2.412 -24.446 1.00 89.06 348 PHE A O 1
ATOM 2741 N N . TRP A 1 349 ? 8.640 -1.427 -23.262 1.00 86.81 349 TRP A N 1
ATOM 2742 C CA . TRP A 1 349 ? 8.274 -2.061 -22.005 1.00 86.81 349 TRP A CA 1
ATOM 2743 C C . TRP A 1 349 ? 6.840 -1.709 -21.572 1.00 86.81 349 TRP A C 1
ATOM 2745 O O . TRP A 1 349 ? 6.040 -2.586 -21.234 1.00 86.81 349 TRP A O 1
ATOM 2755 N N . ILE A 1 350 ? 6.455 -0.431 -21.645 1.00 89.31 350 ILE A N 1
ATOM 2756 C CA . ILE A 1 350 ? 5.109 0.025 -21.273 1.00 89.31 350 ILE A CA 1
ATOM 2757 C C . ILE A 1 350 ? 4.046 -0.545 -22.215 1.00 89.31 350 ILE A C 1
ATOM 2759 O O . ILE A 1 350 ? 3.004 -1.015 -21.741 1.00 89.31 350 ILE A O 1
ATOM 2763 N N . GLN A 1 351 ? 4.292 -0.517 -23.529 1.00 86.69 351 GLN A N 1
ATOM 2764 C CA . GLN A 1 351 ? 3.332 -0.987 -24.533 1.00 86.69 351 GLN A CA 1
ATOM 2765 C C . GLN A 1 351 ? 3.065 -2.488 -24.419 1.00 86.69 351 GLN A C 1
ATOM 2767 O O . GLN A 1 351 ? 1.917 -2.913 -24.558 1.00 86.69 351 GLN A O 1
ATOM 2772 N N . ASN A 1 352 ? 4.099 -3.279 -24.132 1.00 82.44 352 ASN A N 1
ATOM 2773 C CA . ASN A 1 352 ? 3.971 -4.729 -24.119 1.00 82.44 352 ASN A CA 1
ATOM 2774 C C . ASN A 1 352 ? 3.540 -5.302 -22.762 1.00 82.44 352 ASN A C 1
ATOM 2776 O O . ASN A 1 352 ? 2.983 -6.401 -22.736 1.00 82.44 352 ASN A O 1
ATOM 2780 N N . HIS A 1 353 ? 3.781 -4.608 -21.639 1.00 78.38 353 HIS A N 1
ATOM 2781 C CA . HIS A 1 353 ? 3.771 -5.289 -20.332 1.00 78.38 353 HIS A CA 1
ATOM 2782 C C . HIS A 1 353 ? 2.851 -4.689 -19.270 1.00 78.38 353 HIS A C 1
ATOM 2784 O O . HIS A 1 353 ? 2.437 -5.412 -18.357 1.00 78.38 353 HIS A O 1
ATOM 2790 N N . VAL A 1 354 ? 2.544 -3.390 -19.338 1.00 78.75 354 VAL A N 1
ATOM 2791 C CA . VAL A 1 354 ? 1.949 -2.674 -18.189 1.00 78.75 354 VAL A CA 1
ATOM 2792 C C . VAL A 1 354 ? 0.809 -1.730 -18.573 1.00 78.75 354 VAL A C 1
ATOM 2794 O O . VAL A 1 354 ? -0.129 -1.521 -17.797 1.00 78.75 354 VAL A O 1
ATOM 2797 N N . GLY A 1 355 ? 0.834 -1.206 -19.799 1.00 82.19 355 GLY A N 1
ATOM 2798 C CA . GLY A 1 355 ? -0.150 -0.253 -20.301 1.00 82.19 355 GLY A CA 1
ATOM 2799 C C . GLY A 1 355 ? 0.033 1.166 -19.748 1.00 82.19 355 GLY A C 1
ATOM 2800 O O . GLY A 1 355 ? 0.875 1.440 -18.896 1.00 82.19 355 GLY A O 1
ATOM 2801 N N . SER A 1 356 ? -0.801 2.095 -20.221 1.00 81.25 356 SER A N 1
ATOM 2802 C CA . SER A 1 356 ? -0.660 3.550 -20.016 1.00 81.25 356 SER A CA 1
ATOM 2803 C C . SER A 1 356 ? -0.916 4.061 -18.586 1.00 81.25 356 SER A C 1
ATOM 2805 O O . SER A 1 356 ? -1.022 5.263 -18.380 1.00 81.25 356 SER A O 1
ATOM 2807 N N . GLY A 1 357 ? -1.094 3.174 -17.605 1.00 89.56 357 GLY A N 1
ATOM 2808 C CA . GLY A 1 357 ? -1.402 3.522 -16.211 1.00 89.56 357 GLY A CA 1
ATOM 2809 C C . GLY A 1 357 ? -0.270 3.220 -15.231 1.00 89.56 357 GLY A C 1
ATOM 2810 O O . GLY A 1 357 ? -0.530 3.129 -14.030 1.00 89.56 357 GLY A O 1
ATOM 2811 N N . PHE A 1 358 ? 0.939 2.975 -15.736 1.00 92.94 358 PHE A N 1
ATOM 2812 C CA . PHE A 1 358 ? 2.093 2.645 -14.913 1.00 92.94 358 PHE A CA 1
ATOM 2813 C C . PHE A 1 358 ? 2.644 3.863 -14.171 1.00 92.94 358 PHE A C 1
ATOM 2815 O O . PHE A 1 358 ? 2.799 4.944 -14.740 1.00 92.94 358 PHE A O 1
ATOM 2822 N N . GLU A 1 359 ? 2.992 3.663 -12.901 1.00 95.75 359 GLU A N 1
ATOM 2823 C CA . GLU A 1 359 ? 3.588 4.693 -12.058 1.00 95.75 359 GLU A CA 1
ATOM 2824 C C . GLU A 1 359 ? 4.744 4.144 -11.210 1.00 95.75 359 GLU A C 1
ATOM 2826 O O . GLU A 1 359 ? 4.665 3.055 -10.631 1.00 95.75 359 GLU A O 1
ATOM 2831 N N . ILE A 1 360 ? 5.774 4.965 -11.017 1.00 96.06 360 ILE A N 1
ATOM 2832 C CA . ILE A 1 360 ? 6.801 4.771 -9.991 1.00 96.06 360 ILE A CA 1
ATOM 2833 C C . ILE A 1 360 ? 6.575 5.812 -8.900 1.00 96.06 360 ILE A C 1
ATOM 2835 O O . ILE A 1 360 ? 6.575 7.018 -9.146 1.00 96.06 360 ILE A O 1
ATOM 2839 N N . ARG A 1 361 ? 6.361 5.362 -7.664 1.00 97.12 361 ARG A N 1
ATOM 2840 C CA . ARG A 1 361 ? 5.943 6.238 -6.569 1.00 97.12 361 ARG A CA 1
ATOM 2841 C C . ARG A 1 361 ? 6.832 6.100 -5.333 1.00 97.12 361 ARG A C 1
ATOM 2843 O O . ARG A 1 361 ? 6.849 5.035 -4.716 1.00 97.12 361 ARG A O 1
ATOM 2850 N N . PRO A 1 362 ? 7.493 7.177 -4.887 1.00 97.44 362 PRO A N 1
ATOM 2851 C CA . PRO A 1 362 ? 8.219 7.177 -3.624 1.00 97.44 362 PRO A CA 1
ATOM 2852 C C . PRO A 1 362 ? 7.271 7.029 -2.426 1.00 97.44 362 PRO A C 1
ATOM 2854 O O . PRO A 1 362 ? 6.236 7.700 -2.325 1.00 97.44 362 PRO A O 1
ATOM 2857 N N . ILE A 1 363 ? 7.624 6.149 -1.493 1.00 97.50 363 ILE A N 1
ATOM 2858 C CA . ILE A 1 363 ? 6.849 5.890 -0.277 1.00 97.50 363 ILE A CA 1
ATOM 2859 C C . ILE A 1 363 ? 7.744 5.853 0.958 1.00 97.50 363 ILE A C 1
ATOM 2861 O O . ILE A 1 363 ? 8.942 5.574 0.899 1.00 97.50 363 ILE A O 1
ATOM 2865 N N . VAL A 1 364 ? 7.107 6.051 2.109 1.00 96.06 364 VAL A N 1
ATOM 2866 C CA . VAL A 1 364 ? 7.662 5.668 3.409 1.00 96.06 364 VAL A CA 1
ATOM 2867 C C . VAL A 1 364 ? 6.767 4.617 4.037 1.00 96.06 364 VAL A C 1
ATOM 2869 O O . VAL A 1 364 ? 5.536 4.697 3.953 1.00 96.06 364 VAL A O 1
ATOM 2872 N N . ALA A 1 365 ? 7.390 3.641 4.684 1.00 95.56 365 ALA A N 1
ATOM 2873 C CA . ALA A 1 365 ? 6.688 2.633 5.450 1.00 95.56 365 ALA A CA 1
ATOM 2874 C C . ALA A 1 365 ? 6.828 2.935 6.933 1.00 95.56 365 ALA A C 1
ATOM 2876 O O . ALA A 1 365 ? 7.882 3.321 7.429 1.00 95.56 365 ALA A O 1
ATOM 2877 N N . THR A 1 366 ? 5.748 2.717 7.660 1.00 93.50 366 THR A N 1
ATOM 2878 C CA . THR A 1 366 ? 5.757 2.747 9.113 1.00 93.50 366 THR A CA 1
ATOM 2879 C C . THR A 1 366 ? 5.292 1.402 9.614 1.00 93.50 366 THR A C 1
ATOM 2881 O O . THR A 1 366 ? 4.318 0.837 9.104 1.00 93.50 366 THR A O 1
ATOM 2884 N N . LYS A 1 367 ? 5.961 0.898 10.649 1.00 90.81 367 LYS A N 1
ATOM 2885 C CA . LYS A 1 367 ? 5.446 -0.236 11.402 1.00 90.81 367 LYS A CA 1
ATOM 2886 C C . LYS A 1 367 ? 4.051 0.127 11.895 1.00 90.81 367 LYS A C 1
ATOM 2888 O O . LYS A 1 367 ? 3.883 1.110 12.618 1.00 90.81 367 LYS A O 1
ATOM 2893 N N . ALA A 1 368 ? 3.057 -0.649 11.478 1.00 84.25 368 ALA A N 1
ATOM 2894 C CA . ALA A 1 368 ? 1.714 -0.506 11.992 1.00 84.25 368 ALA A CA 1
ATOM 2895 C C . ALA A 1 368 ? 1.780 -0.966 13.442 1.00 84.25 368 ALA A C 1
ATOM 2897 O O . ALA A 1 368 ? 1.772 -2.160 13.742 1.00 84.25 368 ALA A O 1
ATOM 2898 N N . GLU A 1 369 ? 1.941 -0.007 14.345 1.00 73.31 369 GLU A N 1
ATOM 2899 C CA . GLU A 1 369 ? 1.822 -0.255 15.764 1.00 73.31 369 GLU A CA 1
ATOM 2900 C C . GLU A 1 369 ? 0.477 -0.942 15.993 1.00 73.31 369 GLU A C 1
ATOM 2902 O O . GLU A 1 369 ? -0.586 -0.344 15.788 1.00 73.31 369 GLU A O 1
ATOM 2907 N N . GLY A 1 370 ? 0.524 -2.231 16.355 1.00 61.06 370 GLY A N 1
ATOM 2908 C CA . GLY A 1 370 ? -0.664 -2.982 16.734 1.00 61.06 370 GLY A CA 1
ATOM 2909 C C . GLY A 1 370 ? -1.447 -2.132 17.723 1.00 61.06 370 GLY A C 1
ATOM 2910 O O . GLY A 1 370 ? -0.841 -1.474 18.575 1.00 61.06 370 GLY A O 1
ATOM 2911 N N . SER A 1 371 ? -2.778 -2.079 17.579 1.00 51.97 371 SER A N 1
ATOM 2912 C CA . SER A 1 371 ? -3.588 -1.046 18.241 1.00 51.97 371 SER A CA 1
ATOM 2913 C C . SER A 1 371 ? -3.290 -0.922 19.740 1.00 51.97 371 SER A C 1
ATOM 2915 O O . SER A 1 371 ? -3.447 0.151 20.304 1.00 51.97 371 SER A O 1
ATOM 2917 N N . TYR A 1 372 ? -2.777 -1.973 20.382 1.00 46.94 372 TYR A N 1
ATOM 2918 C CA . TYR A 1 372 ? -2.303 -1.973 21.755 1.00 46.94 372 TYR A CA 1
ATOM 2919 C C . TYR A 1 372 ? -1.256 -0.896 22.120 1.00 46.94 372 TYR A C 1
ATOM 2921 O O . TYR A 1 372 ? -1.470 -0.196 23.112 1.00 46.94 372 TYR A O 1
ATOM 2929 N N . THR A 1 373 ? -0.166 -0.685 21.367 1.00 48.00 373 THR A N 1
ATOM 2930 C CA . THR A 1 373 ? 0.806 0.388 21.699 1.00 48.00 373 THR A CA 1
ATOM 2931 C C . THR A 1 373 ? 0.249 1.764 21.363 1.00 48.00 373 THR A C 1
ATOM 2933 O O . THR A 1 373 ? 0.437 2.702 22.137 1.00 48.00 373 THR A O 1
ATOM 2936 N N . TYR A 1 374 ? -0.564 1.872 20.310 1.00 49.47 374 TYR A N 1
ATOM 2937 C CA . TYR A 1 374 ? -1.371 3.060 20.022 1.00 49.47 374 TYR A CA 1
ATOM 2938 C C . TYR A 1 374 ? -2.337 3.401 21.178 1.00 49.47 374 TYR A C 1
ATOM 2940 O O . TYR A 1 374 ? -2.484 4.565 21.569 1.00 49.47 374 TYR A O 1
ATOM 2948 N N . TRP A 1 375 ? -2.961 2.390 21.792 1.00 53.94 375 TRP A N 1
ATOM 2949 C CA . TRP A 1 375 ? -3.802 2.529 22.982 1.00 53.94 375 TRP A CA 1
ATOM 2950 C C . TRP A 1 375 ? -2.974 2.926 24.207 1.00 53.94 375 TRP A C 1
ATOM 2952 O O . TRP A 1 375 ? -3.416 3.782 24.973 1.00 53.94 375 TRP A O 1
ATOM 2962 N N . GLN A 1 376 ? -1.779 2.360 24.402 1.00 51.75 376 GLN A N 1
ATOM 2963 C CA . GLN A 1 376 ? -0.905 2.673 25.539 1.00 51.75 376 GLN A CA 1
ATOM 2964 C C . GLN A 1 376 ? -0.266 4.067 25.452 1.00 51.75 376 GLN A C 1
ATOM 2966 O O . GLN A 1 376 ? -0.316 4.819 26.426 1.00 51.75 376 GLN A O 1
ATOM 2971 N N . SER A 1 377 ? 0.254 4.468 24.295 1.00 50.47 377 SER A N 1
ATOM 2972 C CA . SER A 1 377 ? 0.831 5.801 24.074 1.00 50.47 377 SER A CA 1
ATOM 2973 C C . SER A 1 377 ? -0.225 6.908 24.206 1.00 50.47 377 SER A C 1
ATOM 2975 O O . SER A 1 377 ? 0.047 7.996 24.724 1.00 50.47 377 SER A O 1
ATOM 2977 N N . ARG A 1 378 ? -1.488 6.626 23.850 1.00 56.56 378 ARG A N 1
ATOM 2978 C CA . ARG A 1 378 ? -2.618 7.537 24.101 1.00 56.56 378 ARG A CA 1
ATOM 2979 C C . ARG A 1 378 ? -3.215 7.423 25.503 1.00 56.56 378 ARG A C 1
ATOM 2981 O O . ARG A 1 378 ? -3.797 8.402 25.971 1.00 56.56 378 ARG A O 1
ATOM 2988 N N . ARG A 1 379 ? -3.031 6.310 26.220 1.00 48.72 379 ARG A N 1
ATOM 2989 C CA . ARG A 1 379 ? -3.493 6.109 27.610 1.00 48.72 379 ARG A CA 1
ATOM 2990 C C . ARG A 1 379 ? -3.041 7.243 28.527 1.00 48.72 379 ARG A C 1
ATOM 2992 O O . ARG A 1 379 ? -3.861 7.776 29.270 1.00 48.72 379 ARG A O 1
ATOM 2999 N N . HIS A 1 380 ? -1.781 7.661 28.427 1.00 50.00 380 HIS A N 1
ATOM 3000 C CA . HIS A 1 380 ? -1.236 8.762 29.230 1.00 50.00 380 HIS A CA 1
ATOM 3001 C C . HIS A 1 380 ? -1.875 10.118 28.904 1.00 50.00 380 HIS A C 1
ATOM 3003 O O . HIS A 1 380 ? -2.024 10.959 29.785 1.00 50.00 380 HIS A O 1
ATOM 3009 N N . ARG A 1 381 ? -2.341 10.312 27.665 1.00 50.88 381 ARG A N 1
ATOM 3010 C CA . ARG A 1 381 ? -2.955 11.566 27.206 1.00 50.88 381 ARG A CA 1
ATOM 3011 C C . ARG A 1 381 ? -4.433 11.705 27.603 1.00 50.88 381 ARG A C 1
ATOM 3013 O O . ARG A 1 381 ? -4.944 12.820 27.656 1.00 50.88 381 ARG A O 1
ATOM 3020 N N . TRP A 1 382 ? -5.119 10.595 27.900 1.00 54.41 382 TRP A N 1
ATOM 3021 C CA . TRP A 1 382 ? -6.561 10.569 28.211 1.00 54.41 382 TRP A CA 1
ATOM 3022 C C . TRP A 1 382 ? -6.906 10.118 29.639 1.00 54.41 382 TRP A C 1
ATOM 3024 O O . TRP A 1 382 ? -8.042 10.319 30.076 1.00 54.41 382 TRP A O 1
ATOM 3034 N N . ALA A 1 383 ? -5.943 9.567 30.388 1.00 45.34 383 ALA A N 1
ATOM 3035 C CA . ALA A 1 383 ? -6.123 9.116 31.771 1.00 45.34 383 ALA A CA 1
ATOM 3036 C C . ALA A 1 383 ? -6.756 10.157 32.726 1.00 45.34 383 ALA A C 1
ATOM 3038 O O . ALA A 1 383 ? -7.545 9.736 33.572 1.00 45.34 383 ALA A O 1
ATOM 3039 N N . PRO A 1 384 ? -6.524 11.483 32.597 1.00 46.22 384 PRO A N 1
ATOM 3040 C CA . PRO A 1 384 ? -7.172 12.458 33.481 1.00 46.22 384 PRO A CA 1
ATOM 3041 C C . PRO A 1 384 ? -8.649 12.742 33.151 1.00 46.22 384 PRO A C 1
ATOM 3043 O O . PRO A 1 384 ? -9.369 13.275 33.989 1.00 46.22 384 PRO A O 1
ATOM 3046 N N . ARG A 1 385 ? -9.127 12.428 31.934 1.00 47.16 385 ARG A N 1
ATOM 3047 C CA . ARG A 1 385 ? -10.462 12.846 31.447 1.00 47.16 385 ARG A CA 1
ATOM 3048 C C . ARG A 1 385 ? -11.503 11.729 31.375 1.00 47.16 385 ARG A C 1
ATOM 3050 O O . ARG A 1 385 ? -12.682 12.028 31.201 1.00 47.16 385 ARG A O 1
ATOM 3057 N N . LEU A 1 386 ? -11.105 10.468 31.531 1.00 45.22 386 LEU A N 1
ATOM 3058 C CA . LEU A 1 386 ? -12.003 9.318 31.410 1.00 45.22 386 LEU A CA 1
ATOM 3059 C C . LEU A 1 386 ? -11.895 8.398 32.634 1.00 45.22 386 LEU A C 1
ATOM 3061 O O . LEU A 1 386 ? -11.273 7.339 32.581 1.00 45.22 386 LEU A O 1
ATOM 3065 N N . ASN A 1 387 ? -12.596 8.752 33.717 1.00 50.50 387 ASN A N 1
ATOM 3066 C CA . ASN A 1 387 ? -12.910 7.798 34.795 1.00 50.50 387 ASN A CA 1
ATOM 3067 C C . ASN A 1 387 ? -13.754 6.600 34.294 1.00 50.50 387 ASN A C 1
ATOM 3069 O O . ASN A 1 387 ? -13.797 5.563 34.947 1.00 50.50 387 ASN A O 1
ATOM 3073 N N . LEU A 1 388 ? -14.354 6.704 33.102 1.00 48.22 388 LEU A N 1
ATOM 3074 C CA . LEU A 1 388 ? -15.160 5.657 32.466 1.00 48.22 388 LEU A CA 1
ATOM 3075 C C . LEU A 1 388 ? -14.322 4.459 31.964 1.00 48.22 388 LEU A C 1
ATOM 3077 O O . LEU A 1 388 ? -14.751 3.317 32.081 1.00 48.22 388 LEU A O 1
ATOM 3081 N N . ILE A 1 389 ? -13.089 4.680 31.482 1.00 47.03 389 ILE A N 1
ATOM 3082 C CA . ILE A 1 389 ? -12.216 3.584 31.002 1.00 47.03 389 ILE A CA 1
ATOM 3083 C C . ILE A 1 389 ? -11.634 2.778 32.174 1.00 47.03 389 ILE A C 1
ATOM 3085 O O . ILE A 1 389 ? -11.413 1.572 32.053 1.00 47.03 389 ILE A O 1
ATOM 3089 N N . ARG A 1 390 ? -11.442 3.406 33.344 1.00 46.06 390 ARG A N 1
ATOM 3090 C CA . ARG A 1 390 ? -11.046 2.686 34.566 1.00 46.06 390 ARG A CA 1
ATOM 3091 C C . ARG A 1 390 ? -12.093 1.643 34.980 1.00 46.06 390 ARG A C 1
ATOM 3093 O O . ARG A 1 390 ? -11.698 0.573 35.427 1.00 46.06 390 ARG A O 1
ATOM 3100 N N . GLN A 1 391 ? -13.388 1.893 34.758 1.00 49.31 391 GLN A N 1
ATOM 3101 C CA . GLN A 1 391 ? -14.447 0.915 35.048 1.00 49.31 391 GLN A CA 1
ATOM 3102 C C . GLN A 1 391 ? -14.437 -0.290 34.093 1.00 49.31 391 GLN A C 1
ATOM 3104 O O . GLN A 1 391 ? -14.683 -1.410 34.533 1.00 49.31 391 GLN A O 1
ATOM 3109 N N . ILE A 1 392 ? -14.082 -0.091 32.819 1.00 45.81 392 ILE A N 1
ATOM 3110 C CA . ILE A 1 392 ? -13.957 -1.186 31.839 1.00 45.81 392 ILE A CA 1
ATOM 3111 C C . ILE A 1 392 ? -12.742 -2.070 32.173 1.00 45.81 392 ILE A C 1
ATOM 3113 O O . ILE A 1 392 ? -12.816 -3.296 32.109 1.00 45.81 392 ILE A O 1
ATOM 3117 N N . ARG A 1 393 ? -11.638 -1.466 32.633 1.00 42.59 393 ARG A N 1
ATOM 3118 C CA . ARG A 1 393 ? -10.431 -2.200 33.049 1.00 42.59 393 ARG A CA 1
ATOM 3119 C C . ARG A 1 393 ? -10.622 -2.998 34.344 1.00 42.59 393 ARG A C 1
ATOM 3121 O O . ARG A 1 393 ? -10.108 -4.105 34.454 1.00 42.59 393 ARG A O 1
ATOM 3128 N N . PHE A 1 394 ? -11.420 -2.481 35.282 1.00 41.47 394 PHE A N 1
ATOM 3129 C CA . PHE A 1 394 ? -11.682 -3.154 36.559 1.00 41.47 394 PHE A CA 1
ATOM 3130 C C . PHE A 1 394 ? -12.441 -4.483 36.402 1.00 41.47 394 PHE A C 1
ATOM 3132 O O . PHE A 1 394 ? -12.394 -5.317 37.300 1.00 41.47 394 PHE A O 1
ATOM 3139 N N . ARG A 1 395 ? -13.114 -4.720 35.264 1.00 46.22 395 ARG A N 1
ATOM 3140 C CA . ARG A 1 395 ? -13.723 -6.027 34.960 1.00 46.22 395 ARG A CA 1
ATOM 3141 C C . ARG A 1 395 ? -12.749 -7.010 34.303 1.00 46.22 395 ARG A C 1
ATOM 3143 O O . ARG A 1 395 ? -12.814 -8.187 34.633 1.00 46.22 395 ARG A O 1
ATOM 3150 N N . ARG A 1 396 ? -11.816 -6.553 33.456 1.00 40.97 396 ARG A N 1
ATOM 3151 C CA . ARG A 1 396 ? -10.843 -7.434 32.775 1.00 40.97 396 ARG A CA 1
ATOM 3152 C C . ARG A 1 396 ? -9.764 -7.965 33.716 1.00 40.97 396 ARG A C 1
ATOM 3154 O O . ARG A 1 396 ? -9.498 -9.161 33.713 1.00 40.97 396 ARG A O 1
ATOM 3161 N N . ASP A 1 397 ? -9.195 -7.105 34.559 1.00 40.38 397 ASP A N 1
ATOM 3162 C CA . ASP A 1 397 ? -8.138 -7.520 35.494 1.00 40.38 397 ASP A CA 1
ATOM 3163 C C . ASP A 1 397 ? -8.706 -8.445 36.594 1.00 40.38 397 ASP A C 1
ATOM 3165 O O . ASP A 1 397 ? -8.017 -9.337 37.078 1.00 40.38 397 ASP A O 1
ATOM 3169 N N . ARG A 1 398 ? -10.006 -8.321 36.908 1.00 41.25 398 ARG A N 1
ATOM 3170 C CA . ARG A 1 398 ? -10.723 -9.238 37.808 1.00 41.25 398 ARG A CA 1
ATOM 3171 C C . ARG A 1 398 ? -11.098 -10.563 37.134 1.00 41.25 398 ARG A C 1
ATOM 3173 O O . ARG A 1 398 ? -11.115 -11.577 37.812 1.00 41.25 398 ARG A O 1
ATOM 3180 N N . PHE A 1 399 ? -11.352 -10.578 35.824 1.00 40.91 399 PHE A N 1
ATOM 3181 C CA . PHE A 1 399 ? -11.586 -11.816 35.066 1.00 40.91 399 PHE A CA 1
ATOM 3182 C C . PHE A 1 399 ? -10.302 -12.636 34.883 1.00 40.91 399 PHE A C 1
ATOM 3184 O O . PHE A 1 399 ? -10.331 -13.849 35.046 1.00 40.91 399 PHE A O 1
ATOM 3191 N N . ILE A 1 400 ? -9.164 -11.979 34.631 1.00 41.28 400 ILE A N 1
ATOM 3192 C CA . ILE A 1 400 ? -7.856 -12.653 34.553 1.00 41.28 400 ILE A CA 1
ATOM 3193 C C . ILE A 1 400 ? -7.428 -13.159 35.942 1.00 41.28 400 ILE A C 1
ATOM 3195 O O . ILE A 1 400 ? -6.955 -14.285 36.060 1.00 41.28 400 ILE A O 1
ATOM 3199 N N . ALA A 1 401 ? -7.661 -12.383 37.009 1.00 33.66 401 ALA A N 1
ATOM 3200 C CA . ALA A 1 401 ? -7.347 -12.809 38.375 1.00 33.66 401 ALA A CA 1
ATOM 3201 C C . ALA A 1 401 ? -8.290 -13.899 38.925 1.00 33.66 401 ALA A C 1
ATOM 3203 O O . ALA A 1 401 ? -7.852 -14.710 39.731 1.00 33.66 401 ALA A O 1
ATOM 3204 N N . MET A 1 402 ? -9.563 -13.946 38.508 1.00 34.19 402 MET A N 1
ATOM 3205 C CA . MET A 1 402 ? -10.496 -15.005 38.931 1.00 34.19 402 MET A CA 1
ATOM 3206 C C . MET A 1 402 ? -10.379 -16.282 38.086 1.00 34.19 402 MET A C 1
ATOM 3208 O O . MET A 1 402 ? -10.634 -17.356 38.614 1.00 34.19 402 MET A O 1
ATOM 3212 N N . GLY A 1 403 ? -9.935 -16.196 36.826 1.00 37.59 403 GLY A N 1
ATOM 3213 C CA . GLY A 1 403 ? -9.607 -17.377 36.016 1.00 37.59 403 GLY A CA 1
ATOM 3214 C C . GLY A 1 403 ? -8.347 -18.108 36.496 1.00 37.59 403 GLY A C 1
ATOM 3215 O O . GLY A 1 403 ? -8.316 -19.329 36.486 1.00 37.59 403 GLY A O 1
ATOM 3216 N N . LEU A 1 404 ? -7.345 -17.378 36.999 1.00 37.00 404 LEU A N 1
ATOM 3217 C CA . LEU A 1 404 ? -6.112 -17.958 37.558 1.00 37.00 404 LEU A CA 1
ATOM 3218 C C . LEU A 1 404 ? -6.259 -18.515 38.989 1.00 37.00 404 LEU A C 1
ATOM 3220 O O . LEU A 1 404 ? -5.342 -19.165 39.472 1.00 37.00 404 LEU A O 1
ATOM 3224 N N . MET A 1 405 ? -7.385 -18.268 39.666 1.00 33.88 405 MET A N 1
ATOM 3225 C CA . MET A 1 405 ? -7.659 -18.752 41.032 1.00 33.88 405 MET A CA 1
ATOM 3226 C C . MET A 1 405 ? -8.655 -19.923 41.073 1.00 33.88 405 MET A C 1
ATOM 3228 O O . MET A 1 405 ? -8.985 -20.398 42.153 1.00 33.88 405 MET A O 1
ATOM 3232 N N . ALA A 1 406 ? -9.166 -20.368 39.920 1.00 35.62 406 ALA A N 1
ATOM 3233 C CA . ALA A 1 406 ? -10.101 -21.492 39.815 1.00 35.62 406 ALA A CA 1
ATOM 3234 C C . ALA A 1 406 ? -9.432 -22.805 39.348 1.00 35.62 406 ALA A C 1
ATOM 3236 O O . ALA A 1 406 ? -10.119 -23.810 39.189 1.00 35.62 406 ALA A O 1
ATOM 3237 N N . GLU A 1 407 ? -8.107 -22.804 39.156 1.00 40.47 407 GLU A N 1
ATOM 3238 C CA . GLU A 1 407 ? -7.287 -23.978 38.799 1.00 40.47 407 GLU A CA 1
ATOM 3239 C C . GLU A 1 407 ? -6.165 -24.253 39.828 1.00 40.47 407 GLU A C 1
ATOM 3241 O O . GLU A 1 407 ? -5.086 -24.738 39.490 1.00 40.47 407 GLU A O 1
ATOM 3246 N N . SER A 1 408 ? -6.427 -23.966 41.105 1.00 37.88 408 SER A N 1
ATOM 3247 C CA . SER A 1 408 ? -5.666 -24.472 42.260 1.00 37.88 408 SER A CA 1
ATOM 3248 C C . SER A 1 408 ? -6.637 -24.960 43.318 1.00 37.88 408 SER A C 1
ATOM 3250 O O . SER A 1 408 ? -6.367 -26.010 43.934 1.00 37.88 408 SER A O 1
#

Radius of gyration: 31.89 Å; chains: 1; bounding box: 76×89×97 Å